Protein AF-A0A6I2STF7-F1 (afdb_monomer_lite)

Structure (mmCIF, N/CA/C/O backbone):
data_AF-A0A6I2STF7-F1
#
_entry.id   AF-A0A6I2STF7-F1
#
loop_
_atom_site.group_PDB
_atom_site.id
_atom_site.type_symbol
_atom_site.label_atom_id
_atom_site.label_alt_id
_atom_site.label_comp_id
_atom_site.label_asym_id
_atom_site.label_entity_id
_atom_site.label_seq_id
_atom_site.pdbx_PDB_ins_code
_atom_site.Cartn_x
_atom_site.Cartn_y
_atom_site.Cartn_z
_atom_site.occupancy
_atom_site.B_iso_or_equiv
_atom_site.auth_seq_id
_atom_site.auth_comp_id
_atom_site.auth_asym_id
_atom_site.auth_atom_id
_atom_site.pdbx_PDB_model_num
ATOM 1 N N . MET A 1 1 ? -4.608 5.302 27.541 1.00 76.88 1 MET A N 1
ATOM 2 C CA . MET A 1 1 ? -6.060 5.138 27.748 1.00 76.88 1 MET A CA 1
ATOM 3 C C . MET A 1 1 ? -6.501 4.041 26.811 1.00 76.88 1 MET A C 1
ATOM 5 O O . MET A 1 1 ? -5.884 3.901 25.763 1.00 76.88 1 MET A O 1
ATOM 9 N N . ASN A 1 2 ? -7.550 3.301 27.155 1.00 92.38 2 ASN A N 1
ATOM 10 C CA . ASN A 1 2 ? -8.102 2.307 26.244 1.00 92.38 2 ASN A CA 1
ATOM 11 C C . ASN A 1 2 ? -9.260 2.959 25.484 1.00 92.38 2 ASN A C 1
ATOM 13 O O . ASN A 1 2 ? -10.174 3.520 26.101 1.00 92.38 2 ASN A O 1
ATOM 17 N N . PHE A 1 3 ? -9.193 2.890 24.161 1.00 97.38 3 PHE A N 1
ATOM 18 C CA . PHE A 1 3 ? -10.337 3.126 23.294 1.00 97.38 3 PHE A CA 1
ATOM 19 C C . PHE A 1 3 ? -11.199 1.863 23.297 1.00 97.38 3 PHE A C 1
ATOM 21 O O . PHE A 1 3 ? -10.680 0.760 23.462 1.00 97.38 3 PHE A O 1
ATOM 28 N N . ARG A 1 4 ? -12.515 2.027 23.197 1.00 97.12 4 ARG A N 1
ATOM 29 C CA . ARG A 1 4 ? -13.478 0.922 23.136 1.00 97.12 4 ARG A CA 1
ATOM 30 C C . ARG A 1 4 ? -14.395 1.143 21.949 1.00 97.12 4 ARG A C 1
ATOM 32 O O . ARG A 1 4 ? -14.830 2.279 21.748 1.00 97.12 4 ARG A O 1
ATOM 39 N N . LEU A 1 5 ? -14.688 0.083 21.204 1.00 97.44 5 LEU A N 1
ATOM 40 C CA . LEU A 1 5 ? -15.712 0.102 20.170 1.00 97.44 5 LEU A CA 1
ATOM 41 C C . LEU A 1 5 ? -17.068 0.431 20.809 1.00 97.44 5 LEU A C 1
ATOM 43 O O . LEU A 1 5 ? -17.465 -0.189 21.797 1.00 97.44 5 LEU A O 1
ATOM 47 N N . ASP A 1 6 ? -17.775 1.408 20.248 1.00 97.31 6 ASP A N 1
ATOM 48 C CA . ASP A 1 6 ? -19.166 1.693 20.584 1.00 97.31 6 ASP A CA 1
ATOM 49 C C . ASP A 1 6 ? -20.070 1.149 19.463 1.00 97.31 6 ASP A C 1
ATOM 51 O O . ASP A 1 6 ? -20.279 1.824 18.450 1.00 97.31 6 ASP A O 1
ATOM 55 N N . PRO A 1 7 ? -20.630 -0.068 19.610 1.00 95.69 7 PRO A N 1
ATOM 56 C CA . PRO A 1 7 ? -21.470 -0.675 18.580 1.00 95.69 7 PRO A CA 1
ATOM 57 C C . PRO A 1 7 ? -22.812 0.051 18.383 1.00 95.69 7 PRO A C 1
ATOM 59 O O . PRO A 1 7 ? -23.543 -0.279 17.449 1.00 95.69 7 PRO A O 1
ATOM 62 N N . SER A 1 8 ? -23.161 1.033 19.226 1.00 95.50 8 SER A N 1
ATOM 63 C CA . SER A 1 8 ? -24.347 1.872 19.012 1.00 95.50 8 SER A CA 1
ATOM 64 C C . SER A 1 8 ? -24.123 2.966 17.956 1.00 95.50 8 SER A C 1
ATOM 66 O O . SER A 1 8 ? -25.090 3.477 17.381 1.00 95.50 8 SER A O 1
ATOM 68 N N . LEU A 1 9 ? -22.863 3.295 17.643 1.00 95.81 9 LEU A N 1
ATOM 69 C CA . LEU A 1 9 ? -22.488 4.371 16.728 1.00 95.81 9 LEU A CA 1
ATOM 70 C C . LEU A 1 9 ? -22.053 3.838 15.356 1.00 95.81 9 LEU A C 1
ATOM 72 O O . LEU A 1 9 ? -20.915 3.441 15.129 1.00 95.81 9 LEU A O 1
ATOM 76 N N . SER A 1 10 ? -22.972 3.923 14.393 1.00 94.81 10 SER A N 1
ATOM 77 C CA . SER A 1 10 ? -22.745 3.600 12.969 1.00 94.81 10 SER A CA 1
ATOM 78 C C . SER A 1 10 ? -22.200 4.770 12.131 1.00 94.81 10 SER A C 1
ATOM 80 O O . SER A 1 10 ? -22.229 4.720 10.900 1.00 94.81 10 SER A O 1
ATOM 82 N N . HIS A 1 11 ? -21.857 5.876 12.791 1.00 96.50 11 HIS A N 1
ATOM 83 C CA . HIS A 1 11 ? -21.267 7.103 12.255 1.00 96.50 11 HIS A CA 1
ATOM 84 C C . HIS A 1 11 ? -21.004 8.062 13.423 1.00 96.50 11 HIS A C 1
ATOM 86 O O . HIS A 1 11 ? -21.611 7.937 14.488 1.00 96.50 11 HIS A O 1
ATOM 92 N N . VAL A 1 12 ? -20.142 9.049 13.206 1.00 96.50 12 VAL A N 1
ATOM 93 C CA . VAL A 1 12 ? -19.895 10.136 14.154 1.00 96.50 12 VAL A CA 1
ATOM 94 C C . VAL A 1 12 ? -20.803 11.319 13.787 1.00 96.50 12 VAL A C 1
ATOM 96 O O . VAL A 1 12 ? -20.751 11.838 12.671 1.00 96.50 12 VAL A O 1
ATOM 99 N N . ALA A 1 13 ? -21.671 11.730 14.714 1.00 94.81 13 ALA A N 1
ATOM 100 C CA . ALA A 1 13 ? -22.576 12.866 14.542 1.00 94.81 13 ALA A CA 1
ATOM 101 C C . ALA A 1 13 ? -21.987 14.109 15.230 1.00 94.81 13 ALA A C 1
ATOM 103 O O . ALA A 1 13 ? -22.027 14.231 16.452 1.00 94.81 13 ALA A O 1
ATOM 104 N N . ILE A 1 14 ? -21.414 15.013 14.436 1.00 94.81 14 ILE A N 1
ATOM 105 C CA . ILE A 1 14 ? -20.837 16.298 14.862 1.00 94.81 14 ILE A CA 1
ATOM 106 C C . ILE A 1 14 ? -21.376 17.353 13.897 1.00 94.81 14 ILE A C 1
ATOM 108 O O . ILE A 1 14 ? -21.270 17.146 12.695 1.00 94.81 14 ILE A O 1
ATOM 112 N N . GLU A 1 15 ? -21.934 18.463 14.379 1.00 92.31 15 GLU A N 1
ATOM 113 C CA . GLU A 1 15 ? -22.321 19.585 13.506 1.00 92.31 15 GLU A CA 1
ATOM 114 C C . GLU A 1 15 ? -21.083 20.358 13.022 1.00 92.31 15 GLU A C 1
ATOM 116 O O . GLU A 1 15 ? -20.122 20.521 13.774 1.00 92.31 15 GLU A O 1
ATOM 121 N N . GLU A 1 16 ? -21.121 20.886 11.792 1.00 86.25 16 GLU A N 1
ATOM 122 C CA . GLU A 1 16 ? -20.025 21.653 11.169 1.00 86.25 16 GLU A CA 1
ATOM 123 C C . GLU A 1 16 ? -19.323 22.679 12.081 1.00 86.25 16 GLU A C 1
ATOM 125 O O . GLU A 1 16 ? -18.097 22.602 12.177 1.00 86.25 16 GLU A O 1
ATOM 130 N N . PRO A 1 17 ? -20.020 23.586 12.803 1.00 90.19 17 PRO A N 1
ATOM 131 C CA . PRO A 1 17 ? -19.354 24.585 13.644 1.00 90.19 17 PRO A CA 1
ATOM 132 C C . PRO A 1 17 ? -18.654 23.993 14.877 1.00 90.19 17 PRO A C 1
ATOM 134 O O . PRO A 1 17 ? -17.929 24.712 15.567 1.00 90.19 17 PRO A O 1
ATOM 137 N N . PHE A 1 18 ? -18.875 22.710 15.183 1.00 94.94 18 PHE A N 1
ATOM 138 C CA . PHE A 1 18 ? -18.266 22.018 16.315 1.00 94.94 18 PHE A CA 1
ATOM 139 C C . PHE A 1 18 ? -17.148 21.055 15.916 1.00 94.94 18 PHE A C 1
ATOM 141 O O . PHE A 1 18 ? -16.465 20.585 16.824 1.00 94.94 18 PHE A O 1
ATOM 148 N N . LEU A 1 19 ? -16.920 20.765 14.628 1.00 95.81 19 LEU A N 1
ATOM 149 C CA . LEU A 1 19 ? -15.764 19.974 14.189 1.00 95.81 19 LEU A CA 1
ATOM 150 C C . LEU A 1 19 ? -14.486 20.805 14.381 1.00 95.81 19 LEU A C 1
ATOM 152 O O . LEU A 1 19 ? -14.315 21.842 13.747 1.00 95.81 19 LEU A O 1
ATOM 156 N N . TYR A 1 20 ? -13.611 20.369 15.289 1.00 94.75 20 TYR A N 1
ATOM 157 C CA . TYR A 1 20 ? -12.433 21.137 15.698 1.00 94.75 20 TYR A CA 1
ATOM 158 C C . TYR A 1 20 ? -11.193 20.737 14.892 1.00 94.75 20 TYR A C 1
ATOM 160 O O . TYR A 1 20 ? -10.597 21.576 14.224 1.00 94.75 20 TYR A O 1
ATOM 168 N N . GLU A 1 21 ? -10.838 19.452 14.905 1.00 96.94 21 GLU A N 1
ATOM 169 C CA . GLU A 1 21 ? -9.734 18.888 14.123 1.00 96.94 21 GLU A CA 1
ATOM 170 C C . GLU A 1 21 ? -10.163 17.544 13.517 1.00 96.94 21 GLU A C 1
ATOM 172 O O . GLU A 1 21 ? -10.933 16.785 14.117 1.00 96.94 21 GLU A O 1
ATOM 177 N N . ALA A 1 22 ? -9.646 17.225 12.329 1.00 97.69 22 ALA A N 1
ATOM 178 C CA . ALA A 1 22 ? -9.871 15.943 11.675 1.00 97.69 22 ALA A CA 1
ATOM 179 C C . ALA A 1 22 ? -8.585 15.420 11.021 1.00 97.69 22 ALA A C 1
ATOM 181 O O . ALA A 1 22 ? -7.814 16.179 10.438 1.00 97.69 22 ALA A O 1
ATOM 182 N N . TYR A 1 23 ? -8.371 14.111 11.106 1.00 98.50 23 TYR A N 1
ATOM 183 C CA . TYR A 1 23 ? -7.252 13.389 10.504 1.00 98.50 23 TYR A CA 1
ATOM 184 C C . TYR A 1 23 ? -7.794 12.181 9.737 1.00 98.50 23 TYR A C 1
ATOM 186 O O . TYR A 1 23 ? -8.777 11.575 10.170 1.00 98.50 23 TYR A O 1
ATOM 194 N N . ARG A 1 24 ? -7.153 11.824 8.622 1.00 98.19 24 ARG A N 1
ATOM 195 C CA . ARG A 1 24 ? -7.498 10.676 7.762 1.00 98.19 24 ARG A CA 1
ATOM 196 C C . ARG A 1 24 ? -6.256 9.834 7.497 1.00 98.19 24 ARG A C 1
ATOM 198 O O . ARG A 1 24 ? -5.157 10.377 7.425 1.00 98.19 24 ARG A O 1
ATOM 205 N N . SER A 1 25 ? -6.412 8.529 7.305 1.00 98.38 25 SER A N 1
ATOM 206 C CA . SER A 1 25 ? -5.323 7.687 6.824 1.00 98.38 25 SER A CA 1
ATOM 207 C C . SER A 1 25 ? -4.904 8.049 5.393 1.00 98.38 25 SER A C 1
ATOM 209 O O . SER A 1 25 ? -5.727 8.387 4.541 1.00 98.38 25 SER A O 1
ATOM 211 N N . VAL A 1 26 ? -3.600 7.973 5.125 1.00 97.75 26 VAL A N 1
ATOM 212 C CA . VAL A 1 26 ? -3.016 8.215 3.791 1.00 97.75 26 VAL A CA 1
ATOM 213 C C . VAL A 1 26 ? -3.312 7.053 2.836 1.00 97.75 26 VAL A C 1
ATOM 215 O O . VAL A 1 26 ? -3.420 7.245 1.628 1.00 97.75 26 VAL A O 1
ATOM 218 N N . LYS A 1 27 ? -3.451 5.838 3.378 1.00 96.81 27 LYS A N 1
ATOM 219 C CA . LYS A 1 27 ? -3.784 4.608 2.650 1.00 96.81 27 LYS A CA 1
ATOM 220 C C . LYS A 1 27 ? -4.864 3.829 3.396 1.00 96.81 27 LYS A C 1
ATOM 222 O O . LYS A 1 27 ? -5.022 4.001 4.610 1.00 96.81 27 LYS A O 1
ATOM 227 N N . SER A 1 28 ? -5.568 2.968 2.671 1.00 97.12 28 SER A N 1
ATOM 228 C CA . SER A 1 28 ? -6.422 1.942 3.264 1.00 97.12 28 SER A CA 1
ATOM 229 C C . SER A 1 28 ? -5.562 0.782 3.766 1.00 97.12 28 SER A C 1
ATOM 231 O O . SER A 1 28 ? -4.586 0.415 3.112 1.00 97.12 28 SER A O 1
ATOM 233 N N . VAL A 1 29 ? -5.892 0.233 4.934 1.00 97.31 29 VAL A N 1
ATOM 234 C CA . VAL A 1 29 ? -5.164 -0.878 5.576 1.00 97.31 29 VAL A CA 1
ATOM 235 C C . VAL A 1 29 ? -6.183 -1.782 6.273 1.00 97.31 29 VAL A C 1
ATOM 237 O O . VAL A 1 29 ? -7.209 -1.298 6.753 1.00 97.31 29 VAL A O 1
ATOM 240 N N . ALA A 1 30 ? -5.936 -3.091 6.315 1.00 96.81 30 ALA A N 1
ATOM 241 C CA . ALA A 1 30 ? -6.708 -4.003 7.157 1.00 96.81 30 ALA A CA 1
ATOM 242 C C . ALA A 1 30 ? -6.237 -3.853 8.622 1.00 96.81 30 ALA A C 1
ATOM 244 O O . ALA A 1 30 ? -5.054 -4.084 8.886 1.00 96.81 30 ALA A O 1
ATOM 245 N N . PRO A 1 31 ? -7.100 -3.437 9.567 1.00 95.88 31 PRO A N 1
ATOM 246 C CA . PRO A 1 31 ? -6.707 -3.275 10.965 1.00 95.88 31 PRO A CA 1
ATOM 247 C C . PRO A 1 31 ? -6.349 -4.623 11.611 1.00 95.88 31 PRO A C 1
ATOM 249 O O . PRO A 1 31 ? -6.900 -5.663 11.258 1.00 95.88 31 PRO A O 1
ATOM 252 N N . LEU A 1 32 ? -5.451 -4.585 12.597 1.00 93.75 32 LEU A N 1
ATOM 253 C CA . LEU A 1 32 ? -5.033 -5.741 13.405 1.00 93.75 32 LEU A CA 1
ATOM 254 C C . LEU A 1 32 ? -6.039 -6.081 14.524 1.00 93.75 32 LEU A C 1
ATOM 256 O O . LEU A 1 32 ? -5.955 -7.146 15.136 1.00 93.75 32 LEU A O 1
ATOM 260 N N . ASP A 1 33 ? -6.971 -5.171 14.821 1.00 92.06 33 ASP A N 1
ATOM 261 C CA . ASP A 1 33 ? -7.998 -5.343 15.847 1.00 92.06 33 ASP A CA 1
ATOM 262 C C . ASP A 1 33 ? -9.031 -6.412 15.457 1.00 92.06 33 ASP A C 1
ATOM 264 O O . ASP A 1 33 ? -9.731 -6.284 14.452 1.00 92.06 33 ASP A O 1
ATOM 268 N N . LYS A 1 34 ? -9.170 -7.442 16.300 1.00 92.69 34 LYS A N 1
ATOM 269 C CA . LYS A 1 34 ? -10.101 -8.564 16.101 1.00 92.69 34 LYS A CA 1
ATOM 270 C C . LYS A 1 34 ? -11.578 -8.151 16.195 1.00 92.69 34 LYS A C 1
ATOM 272 O O . LYS A 1 34 ? -12.436 -8.919 15.767 1.00 92.69 34 LYS A O 1
ATOM 277 N N . GLU A 1 35 ? -11.892 -6.975 16.751 1.00 91.69 35 GLU A N 1
ATOM 278 C CA . GLU A 1 35 ? -13.262 -6.433 16.784 1.00 91.69 35 GLU A CA 1
ATOM 279 C C . GLU A 1 35 ? -13.713 -5.848 15.430 1.00 91.69 35 GLU A C 1
ATOM 281 O O . GLU A 1 35 ? -14.911 -5.641 15.208 1.00 91.69 35 GLU A O 1
ATOM 286 N N . ILE A 1 36 ? -12.777 -5.594 14.509 1.00 92.00 36 ILE A N 1
ATOM 287 C CA . ILE A 1 36 ? -13.044 -5.093 13.157 1.00 92.00 36 ILE A CA 1
ATOM 288 C C . ILE A 1 36 ? -12.818 -6.242 12.166 1.00 92.00 36 ILE A C 1
ATOM 290 O O . ILE A 1 36 ? -11.928 -7.070 12.337 1.00 92.00 36 ILE A O 1
ATOM 294 N N . SER A 1 37 ? -13.626 -6.335 11.106 1.00 88.94 37 SER A N 1
ATOM 295 C CA . SER A 1 37 ? -13.368 -7.344 10.069 1.00 88.94 37 SER A CA 1
ATOM 296 C C . SER A 1 37 ? -12.061 -7.049 9.316 1.00 88.94 37 SER A C 1
ATOM 298 O O . SER A 1 37 ? -11.790 -5.872 9.076 1.00 88.94 37 SER A O 1
ATOM 300 N N . PRO A 1 38 ? -11.319 -8.073 8.841 1.00 92.88 38 PRO A N 1
ATOM 301 C CA . PRO A 1 38 ? -9.985 -7.944 8.226 1.00 92.88 38 PRO A CA 1
ATOM 302 C C . PRO A 1 38 ? -9.993 -7.338 6.806 1.00 92.88 38 PRO A C 1
ATOM 304 O O . PRO A 1 38 ? -9.144 -7.643 5.974 1.00 92.88 38 PRO A O 1
ATOM 307 N N . ASN A 1 39 ? -10.982 -6.502 6.503 1.00 95.69 39 ASN A N 1
ATOM 308 C CA . ASN A 1 39 ? -11.132 -5.817 5.231 1.00 95.69 39 ASN A CA 1
ATOM 309 C C . ASN A 1 39 ? -10.420 -4.461 5.270 1.00 95.69 39 ASN A C 1
ATOM 311 O O . ASN A 1 39 ? -10.279 -3.846 6.328 1.00 95.69 39 ASN A O 1
ATOM 315 N N . GLU A 1 40 ? -10.023 -3.965 4.099 1.00 97.00 40 GLU A N 1
ATOM 316 C CA . GLU A 1 40 ? -9.415 -2.643 3.969 1.00 97.00 40 GLU A CA 1
ATOM 317 C C . GLU A 1 40 ? -10.325 -1.546 4.536 1.00 97.00 40 GLU A C 1
ATOM 319 O O . GLU A 1 40 ? -11.455 -1.325 4.082 1.00 97.00 40 GLU A O 1
ATOM 324 N N . CYS A 1 41 ? -9.805 -0.847 5.540 1.00 97.81 41 CYS A N 1
ATOM 325 C CA . CYS A 1 41 ? -10.453 0.285 6.174 1.00 97.81 41 CYS A CA 1
ATOM 326 C C . CYS A 1 41 ? -9.705 1.584 5.858 1.00 97.81 41 CYS A C 1
ATOM 328 O O . CYS A 1 41 ? -8.506 1.571 5.605 1.00 97.81 41 CYS A O 1
ATOM 330 N N . GLU A 1 42 ? -10.396 2.716 5.933 1.00 98.19 42 GLU A N 1
ATOM 331 C CA . GLU A 1 42 ? -9.800 4.048 6.065 1.00 98.19 42 GLU A CA 1
ATOM 332 C C . GLU A 1 42 ? -9.953 4.492 7.524 1.00 98.19 42 GLU A C 1
ATOM 334 O O . GLU A 1 42 ? -11.053 4.431 8.076 1.00 98.19 42 GLU A O 1
ATOM 339 N N . ALA A 1 43 ? -8.871 4.925 8.170 1.00 98.31 43 ALA A N 1
ATOM 340 C CA . ALA A 1 43 ? -8.917 5.372 9.561 1.00 98.31 43 ALA A CA 1
ATOM 341 C C . ALA A 1 43 ? -9.120 6.888 9.644 1.00 98.31 43 ALA A C 1
ATOM 343 O O . ALA A 1 43 ? -8.507 7.655 8.902 1.00 98.31 43 ALA A O 1
ATOM 344 N N . TYR A 1 44 ? -9.943 7.323 10.591 1.00 98.44 44 TYR A N 1
ATOM 345 C CA . TYR A 1 44 ? -10.221 8.725 10.869 1.00 98.44 44 TYR A CA 1
ATOM 346 C C . TYR A 1 44 ? -10.085 9.009 12.365 1.00 98.44 44 TYR A C 1
ATOM 348 O O . TYR A 1 44 ? -10.522 8.213 13.196 1.00 98.44 44 TYR A O 1
ATOM 356 N N . ILE A 1 45 ? -9.537 10.174 12.711 1.00 98.31 45 ILE A N 1
ATOM 357 C CA . ILE A 1 45 ? -9.644 10.749 14.058 1.00 98.31 45 ILE A CA 1
ATOM 358 C C . ILE A 1 45 ? -10.371 12.081 13.919 1.00 98.31 45 ILE A C 1
ATOM 360 O O . ILE A 1 45 ? -9.930 12.945 13.164 1.00 98.31 45 ILE A O 1
ATOM 364 N N . CYS A 1 46 ? -11.475 12.254 14.639 1.00 97.88 46 CYS A N 1
ATOM 365 C CA . CYS A 1 46 ? -12.267 13.481 14.634 1.00 97.88 46 CYS A CA 1
ATOM 366 C C . CYS A 1 46 ? -12.425 13.991 16.064 1.00 97.88 46 CYS A C 1
ATOM 368 O O . CYS A 1 46 ? -12.815 13.233 16.957 1.00 97.88 46 CYS A O 1
ATOM 370 N N . SER A 1 47 ? -12.175 15.279 16.281 1.00 97.50 47 SER A N 1
ATOM 371 C CA . SER A 1 47 ? -12.504 15.947 17.536 1.00 97.50 47 SER A CA 1
ATOM 372 C C . SER A 1 47 ? -13.628 16.956 17.347 1.00 97.50 47 SER A C 1
ATOM 374 O O . SER A 1 47 ? -13.693 17.663 16.339 1.00 97.50 47 SER A O 1
ATOM 376 N N . SER A 1 48 ? -14.521 17.038 18.332 1.00 96.38 48 SER A N 1
ATOM 377 C CA . SER A 1 48 ? -15.539 18.084 18.387 1.00 96.38 48 SER A CA 1
ATOM 378 C C . SER A 1 48 ? -15.473 18.899 19.665 1.00 96.38 48 SER A C 1
ATOM 380 O O . SER A 1 48 ? -14.980 18.439 20.696 1.00 96.38 48 SER A O 1
ATOM 382 N N . LYS A 1 49 ? -15.976 20.132 19.596 1.00 95.88 49 LYS A N 1
ATOM 383 C CA . LYS A 1 49 ? -16.045 21.063 20.722 1.00 95.88 49 LYS A CA 1
ATOM 384 C C . LYS A 1 49 ? -17.485 21.491 20.990 1.00 95.88 49 LYS A C 1
ATOM 386 O O . LYS A 1 49 ? -17.884 22.618 20.707 1.00 95.88 49 LYS A O 1
ATOM 391 N N . GLU A 1 50 ? -18.262 20.581 21.557 1.00 93.00 50 GLU A N 1
ATOM 392 C CA . GLU A 1 50 ? -19.673 20.797 21.868 1.00 93.00 50 GLU A CA 1
ATOM 393 C C . GLU A 1 50 ? -19.848 21.252 23.327 1.00 93.00 50 GLU A C 1
ATOM 395 O O . GLU A 1 50 ? -19.240 20.699 24.246 1.00 93.00 50 GLU A O 1
ATOM 400 N N . ASN A 1 51 ? -20.671 22.278 23.571 1.00 91.62 51 ASN A N 1
ATOM 401 C CA . ASN A 1 51 ? -20.959 22.790 24.923 1.00 91.62 51 ASN A CA 1
ATOM 402 C C . ASN A 1 51 ? -19.698 23.116 25.766 1.00 91.62 51 ASN A C 1
ATOM 404 O O . ASN A 1 51 ? -19.689 22.987 26.991 1.00 91.62 51 ASN A O 1
ATOM 408 N N . GLY A 1 52 ? -18.606 23.516 25.101 1.00 90.50 52 GLY A N 1
ATOM 409 C CA . GLY A 1 52 ? -17.311 23.816 25.722 1.00 90.50 52 GLY A CA 1
ATOM 410 C C . GLY A 1 52 ? -16.477 22.594 26.133 1.00 90.50 52 GLY A C 1
ATOM 411 O O . GLY A 1 52 ? -15.347 22.775 26.585 1.00 90.50 52 GLY A O 1
ATOM 412 N N . LYS A 1 53 ? -16.984 21.369 25.954 1.00 93.62 53 LYS A N 1
ATOM 413 C CA . LYS A 1 53 ? -16.243 20.119 26.169 1.00 93.62 53 LYS A CA 1
ATOM 414 C C . LYS A 1 53 ? -15.600 19.671 24.862 1.00 93.62 53 LYS A C 1
ATOM 416 O O . LYS A 1 53 ? -16.199 19.819 23.802 1.00 93.62 53 LYS A O 1
ATOM 421 N N . GLN A 1 54 ? -14.393 19.119 24.940 1.00 96.06 54 GLN A N 1
ATOM 422 C CA . GLN A 1 54 ? -13.754 18.475 23.795 1.00 96.06 54 GLN A CA 1
ATOM 423 C C . GLN A 1 54 ? -14.097 16.984 23.823 1.00 96.06 54 GLN A C 1
ATOM 425 O O . GLN A 1 54 ? -13.899 16.321 24.836 1.00 96.06 54 GLN A O 1
ATOM 430 N N . MET A 1 55 ? -14.626 16.472 22.720 1.00 97.06 55 MET A N 1
ATOM 431 C CA . MET A 1 55 ? -14.920 15.057 22.516 1.00 97.06 55 MET A CA 1
ATOM 432 C C . MET A 1 55 ? -13.976 14.532 21.440 1.00 97.06 55 MET A C 1
ATOM 434 O O . MET A 1 55 ? -13.699 15.235 20.468 1.00 97.06 55 MET A O 1
ATOM 438 N N . LEU A 1 56 ? -13.481 13.310 21.607 1.00 97.81 56 LEU A N 1
ATOM 439 C CA . LEU A 1 56 ? -12.615 12.644 20.641 1.00 97.81 56 LEU A CA 1
ATOM 440 C C . LEU A 1 56 ? -13.261 11.336 20.180 1.00 97.81 56 LEU A C 1
ATOM 442 O O . LEU A 1 56 ? -13.770 10.566 20.999 1.00 97.81 56 LEU A O 1
ATOM 446 N N . TYR A 1 57 ? -13.207 11.096 18.874 1.00 98.25 57 TYR A N 1
ATOM 447 C CA . TYR A 1 57 ? -13.702 9.895 18.214 1.00 98.25 57 TYR A CA 1
ATOM 448 C C . TYR A 1 57 ? -12.624 9.358 17.277 1.00 98.25 57 TYR A C 1
ATOM 450 O O . TYR A 1 57 ? -11.982 10.120 16.552 1.00 98.25 57 TYR A O 1
ATOM 458 N N . ILE A 1 58 ? -12.454 8.041 17.269 1.00 98.31 58 ILE A N 1
ATOM 459 C CA . ILE A 1 58 ? -11.692 7.321 16.248 1.00 98.31 58 ILE A CA 1
ATOM 460 C C . ILE A 1 58 ? -12.712 6.520 15.444 1.00 98.31 58 ILE A C 1
ATOM 462 O O . ILE A 1 58 ? -13.629 5.951 16.030 1.00 98.31 58 ILE A O 1
ATOM 466 N N . ALA A 1 59 ? -12.600 6.475 14.123 1.00 98.19 59 ALA A N 1
ATOM 467 C CA . ALA A 1 59 ? -13.516 5.699 13.298 1.00 98.19 59 ALA A CA 1
ATOM 468 C C . ALA A 1 59 ? -12.778 4.999 12.157 1.00 98.19 59 ALA A C 1
ATOM 470 O O . ALA A 1 59 ? -12.014 5.631 11.431 1.00 98.19 59 ALA A O 1
ATOM 471 N N . PHE A 1 60 ? -13.045 3.709 11.976 1.00 98.19 60 PHE A N 1
ATOM 472 C CA . PHE A 1 60 ? -12.559 2.935 10.837 1.00 98.19 60 PHE A CA 1
ATOM 473 C C . PHE A 1 60 ? -13.704 2.750 9.846 1.00 98.19 60 PHE A C 1
ATOM 475 O O . PHE A 1 60 ? -14.725 2.149 10.183 1.00 98.19 60 PHE A O 1
ATOM 482 N N . TRP A 1 61 ? -13.557 3.307 8.647 1.00 98.06 61 TRP A N 1
ATOM 483 C CA . TRP A 1 61 ? -14.493 3.156 7.539 1.00 98.06 61 TRP A CA 1
ATOM 484 C C . TRP A 1 61 ? -14.108 1.949 6.695 1.00 98.06 61 TRP A C 1
ATOM 486 O O . TRP A 1 61 ? -13.114 1.982 5.977 1.00 98.06 61 TRP A O 1
ATOM 496 N N . GLU A 1 62 ? -14.911 0.898 6.743 1.00 97.69 62 GLU A N 1
ATOM 497 C CA . GLU A 1 62 ? -14.716 -0.301 5.947 1.00 97.69 62 GLU A CA 1
ATOM 498 C C . GLU A 1 62 ? -15.111 -0.040 4.484 1.00 97.69 62 GLU A C 1
ATOM 500 O O . GLU A 1 62 ? -16.295 0.095 4.151 1.00 97.69 62 GLU A O 1
ATOM 505 N N . VAL A 1 63 ? -14.116 0.019 3.594 1.00 95.88 63 VAL A N 1
ATOM 506 C CA . VAL A 1 63 ? -14.292 0.409 2.187 1.00 95.88 63 VAL A CA 1
ATOM 507 C C . VAL A 1 63 ? -15.297 -0.483 1.434 1.00 95.88 63 VAL A C 1
ATOM 509 O O . VAL A 1 63 ? -16.226 0.083 0.847 1.00 95.88 63 VAL A O 1
ATOM 512 N N . PRO A 1 64 ? -15.203 -1.834 1.456 1.00 95.25 64 PRO A N 1
ATOM 513 C CA . PRO A 1 64 ? -16.112 -2.684 0.681 1.00 95.25 64 PRO A CA 1
ATOM 514 C C . PRO A 1 64 ? -17.556 -2.691 1.202 1.00 95.25 64 PRO A C 1
ATOM 516 O O . PRO A 1 64 ? -18.490 -2.701 0.400 1.00 95.25 64 PRO A O 1
ATOM 519 N N . LYS A 1 65 ? -17.769 -2.667 2.526 1.00 95.12 65 LYS A N 1
ATOM 520 C CA . LYS A 1 65 ? -19.119 -2.721 3.124 1.00 95.12 65 LYS A CA 1
ATOM 521 C C . LYS A 1 65 ? -19.785 -1.353 3.298 1.00 95.12 65 LYS A C 1
ATOM 523 O O . LYS A 1 65 ? -20.998 -1.301 3.492 1.00 95.12 65 LYS A O 1
ATOM 528 N N . LYS A 1 66 ? -19.025 -0.254 3.216 1.00 96.44 66 LYS A N 1
ATOM 529 C CA . LYS A 1 66 ? -19.491 1.120 3.485 1.00 96.44 66 LYS A CA 1
ATOM 530 C C . LYS A 1 66 ? -20.083 1.284 4.897 1.00 96.44 66 LYS A C 1
ATOM 532 O O . LYS A 1 66 ? -21.087 1.971 5.102 1.00 96.44 66 LYS A O 1
ATOM 537 N N . THR A 1 67 ? -19.451 0.626 5.865 1.00 96.62 67 THR A N 1
ATOM 538 C CA . THR A 1 67 ? -19.785 0.623 7.297 1.00 96.62 67 THR A CA 1
ATOM 539 C C . THR A 1 67 ? -18.670 1.288 8.098 1.00 96.62 67 THR A C 1
ATOM 541 O O . THR A 1 67 ? -17.514 1.235 7.696 1.00 96.62 67 THR A O 1
ATOM 544 N N . SER A 1 68 ? -18.987 1.915 9.236 1.00 97.38 68 SER A N 1
ATOM 545 C CA . SER A 1 68 ? -17.967 2.486 10.128 1.00 97.38 68 SER A CA 1
ATOM 546 C C . SER A 1 68 ? -18.011 1.882 11.523 1.00 97.38 68 SER A C 1
ATOM 548 O O . SER A 1 68 ? -19.087 1.807 12.118 1.00 97.38 68 SER A O 1
ATOM 550 N N . HIS A 1 69 ? -16.840 1.565 12.064 1.00 97.69 69 HIS A N 1
ATOM 551 C CA . HIS A 1 69 ? -16.634 1.139 13.446 1.00 97.69 69 HIS A CA 1
ATOM 552 C C . HIS A 1 69 ? -16.099 2.326 14.252 1.00 97.69 69 HIS A C 1
ATOM 554 O O . HIS A 1 69 ? -14.995 2.798 13.978 1.00 97.69 69 HIS A O 1
ATOM 560 N N . VAL A 1 70 ? -16.886 2.843 15.201 1.00 98.06 70 VAL A N 1
ATOM 561 C CA . VAL A 1 70 ? -16.543 4.043 15.984 1.00 98.06 70 VAL A CA 1
ATOM 562 C C . VAL A 1 70 ? -16.023 3.647 17.363 1.00 98.06 70 VAL A C 1
ATOM 564 O O . VAL A 1 70 ? -16.704 2.972 18.127 1.00 98.06 70 VAL A O 1
ATOM 567 N N . PHE A 1 71 ? -14.825 4.111 17.696 1.00 98.12 71 PHE A N 1
ATOM 568 C CA . PHE A 1 71 ? -14.162 3.905 18.974 1.00 98.12 71 PHE A CA 1
ATOM 569 C C . PHE A 1 71 ? -14.137 5.205 19.785 1.00 98.12 71 PHE A C 1
ATOM 571 O O . PHE A 1 71 ? -13.813 6.283 19.277 1.00 98.12 71 PHE A O 1
ATOM 578 N N . ILE A 1 72 ? -14.439 5.087 21.076 1.00 97.88 72 ILE A N 1
ATOM 579 C CA . ILE A 1 72 ? -14.508 6.196 22.032 1.00 97.88 72 ILE A CA 1
ATOM 580 C C . ILE A 1 72 ? -13.499 5.958 23.169 1.00 97.88 72 ILE A C 1
ATOM 582 O O . ILE A 1 72 ? -13.357 4.822 23.636 1.00 97.88 72 ILE A O 1
ATOM 586 N N . PRO A 1 73 ? -12.775 6.990 23.650 1.00 97.62 73 PRO A N 1
ATOM 587 C CA . PRO A 1 73 ? -11.948 6.861 24.845 1.00 97.62 73 PRO A CA 1
ATOM 588 C C . PRO A 1 73 ? -12.828 6.572 26.066 1.00 97.62 73 PRO A C 1
ATOM 590 O O . PRO A 1 73 ? -13.814 7.269 26.303 1.00 97.62 73 PRO A O 1
ATOM 593 N N . GLY A 1 74 ? -12.441 5.600 26.901 1.00 96.31 74 GLY A N 1
ATOM 594 C CA . GLY A 1 74 ? -13.228 5.196 28.082 1.00 96.31 74 GLY A CA 1
ATOM 595 C C . GLY A 1 74 ? -13.553 6.319 29.088 1.00 96.31 74 GLY A C 1
ATOM 596 O O . GLY A 1 74 ? -14.437 6.156 29.926 1.00 96.31 74 GLY A O 1
ATOM 597 N N . LYS A 1 75 ? -12.868 7.466 28.993 1.00 96.31 75 LYS A N 1
ATOM 598 C CA . LYS A 1 75 ? -13.264 8.751 29.578 1.00 96.31 75 LYS A CA 1
ATOM 599 C C . LYS A 1 75 ? -12.958 9.852 28.554 1.00 96.31 75 LYS A C 1
ATOM 601 O O . LYS A 1 75 ? -11.796 10.038 28.204 1.00 96.31 75 LYS A O 1
ATOM 606 N N . GLN A 1 76 ? -13.975 10.591 28.111 1.00 96.12 76 GLN A N 1
ATOM 607 C CA . GLN A 1 76 ? -13.790 11.774 27.258 1.00 96.12 76 GLN A CA 1
ATOM 608 C C . GLN A 1 76 ? -13.003 12.876 28.008 1.00 96.12 76 GLN A C 1
ATOM 610 O O . GLN A 1 76 ? -13.166 13.008 29.2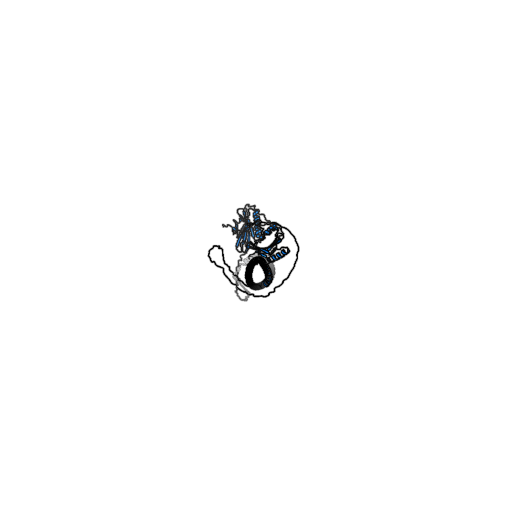28 1.00 96.12 76 GLN A O 1
ATOM 615 N N . PRO A 1 77 ? -12.138 13.653 27.328 1.00 96.38 77 PRO A N 1
ATOM 616 C CA . PRO A 1 77 ? -11.266 14.621 27.986 1.00 96.38 77 PRO A CA 1
ATOM 617 C C . PRO A 1 77 ? -12.052 15.832 28.515 1.00 96.38 77 PRO A C 1
ATOM 619 O O . PRO A 1 77 ? -12.782 16.500 27.787 1.00 96.38 77 PRO A O 1
ATOM 622 N N . CYS A 1 78 ? -11.869 16.166 29.793 1.00 95.00 78 CYS A N 1
ATOM 623 C CA . CYS A 1 78 ? -12.562 17.284 30.442 1.00 95.00 78 CYS A CA 1
ATOM 624 C C . CYS A 1 78 ? -11.771 18.603 30.386 1.00 95.00 78 CYS A C 1
ATOM 626 O O . CYS A 1 78 ? -12.264 19.634 30.842 1.00 95.00 78 CYS A O 1
ATOM 628 N N . SER A 1 79 ? -10.538 18.583 29.874 1.00 95.75 79 SER A N 1
ATOM 629 C CA . SER A 1 79 ? -9.649 19.746 29.783 1.00 95.75 79 SER A CA 1
ATOM 630 C C . SER A 1 79 ? -8.727 19.649 28.569 1.00 95.75 79 SER A C 1
ATOM 632 O O . SER A 1 79 ? -8.427 18.551 28.107 1.00 95.75 79 SER A O 1
ATOM 634 N N . THR A 1 80 ? -8.201 20.780 28.096 1.00 95.00 80 THR A N 1
ATOM 635 C CA . THR A 1 80 ? -7.290 20.836 26.936 1.00 95.00 80 THR A CA 1
ATOM 636 C C . THR A 1 80 ? -6.010 20.010 27.137 1.00 95.00 80 THR A C 1
ATOM 638 O O . THR A 1 80 ? -5.509 19.401 26.198 1.00 95.00 80 THR A O 1
ATOM 641 N N . ALA A 1 81 ? -5.509 19.913 28.374 1.00 95.75 81 ALA A N 1
ATOM 642 C CA . ALA A 1 81 ? -4.348 19.081 28.702 1.00 95.75 81 ALA A CA 1
ATOM 643 C C . ALA A 1 81 ? -4.670 17.572 28.737 1.00 95.75 81 ALA A C 1
ATOM 645 O O . ALA A 1 81 ? -3.803 16.753 28.436 1.00 95.75 81 ALA A O 1
ATOM 646 N N . GLU A 1 82 ? -5.903 17.185 29.093 1.00 96.69 82 GLU A N 1
ATOM 647 C CA . GLU A 1 82 ? -6.381 15.805 28.915 1.00 96.69 82 GLU A CA 1
ATOM 648 C C . GLU A 1 82 ? -6.654 15.503 27.432 1.00 96.69 82 GLU A C 1
ATOM 650 O O . GLU A 1 82 ? -6.343 14.401 26.989 1.00 96.69 82 GLU A O 1
ATOM 655 N N . TYR A 1 83 ? -7.177 16.471 26.666 1.00 96.94 83 TYR A N 1
ATOM 656 C CA . TYR A 1 83 ? -7.431 16.346 25.226 1.00 96.94 83 TYR A CA 1
ATOM 657 C C . TYR A 1 83 ? -6.149 16.014 24.471 1.00 96.94 83 TYR A C 1
ATOM 659 O O . TYR A 1 83 ? -6.108 14.988 23.802 1.00 96.94 83 TYR A O 1
ATOM 667 N N . GLN A 1 84 ? -5.086 16.800 24.661 1.00 97.56 84 GLN A N 1
ATOM 668 C CA . GLN A 1 84 ? -3.803 16.580 23.992 1.00 97.56 84 GLN A CA 1
ATOM 669 C C . GLN A 1 84 ? -3.249 15.166 24.254 1.00 97.56 84 GLN A C 1
ATOM 671 O O . GLN A 1 84 ? -2.906 14.444 23.322 1.00 97.56 84 GLN A O 1
ATOM 676 N N . LYS A 1 85 ? -3.271 14.712 25.516 1.00 97.25 85 LYS A N 1
ATOM 677 C CA . LYS A 1 85 ? -2.836 13.354 25.896 1.00 97.25 85 LYS A CA 1
ATOM 678 C C . LYS A 1 85 ? -3.735 12.253 25.331 1.00 97.25 85 LYS A C 1
ATOM 680 O O . LYS A 1 85 ? -3.256 11.166 25.020 1.00 97.25 85 LYS A O 1
ATOM 685 N N . CYS A 1 86 ? -5.041 12.501 25.242 1.00 97.75 86 CYS A N 1
ATOM 686 C CA . CYS A 1 86 ? -5.994 11.569 24.645 1.00 97.75 86 CYS A CA 1
ATOM 687 C C . CYS A 1 86 ? -5.802 11.484 23.123 1.00 97.75 86 CYS A C 1
ATOM 689 O O . CYS A 1 86 ? -5.895 10.399 22.557 1.00 97.75 86 CYS A O 1
ATOM 691 N N . PHE A 1 87 ? -5.492 12.609 22.479 1.00 97.94 87 PHE A N 1
ATOM 692 C CA . PHE A 1 87 ? -5.233 12.721 21.050 1.00 97.94 87 PHE A CA 1
ATOM 693 C C . PHE A 1 87 ? -3.918 12.036 20.642 1.00 97.94 87 PHE A C 1
ATOM 695 O O . PHE A 1 87 ? -3.925 11.203 19.740 1.00 97.94 87 PHE A O 1
ATOM 702 N N . GLU A 1 88 ? -2.823 12.268 21.372 1.00 98.00 88 GLU A N 1
ATOM 703 C CA . GLU A 1 88 ? -1.553 11.539 21.194 1.00 98.00 88 GLU A CA 1
ATOM 704 C C . GLU A 1 88 ? -1.751 10.019 21.325 1.00 98.00 88 GLU A C 1
ATOM 706 O O . GLU A 1 88 ? -1.224 9.233 20.540 1.00 98.00 88 GLU A O 1
ATOM 711 N N . GLN A 1 89 ? -2.575 9.584 22.283 1.00 97.94 89 GLN A N 1
ATOM 712 C CA . GLN A 1 89 ? -2.904 8.168 22.458 1.00 97.94 89 GLN A CA 1
ATOM 713 C C . GLN A 1 89 ? -3.816 7.624 21.352 1.00 97.94 89 GLN A C 1
ATOM 715 O O . GLN A 1 89 ? -3.689 6.453 21.003 1.00 97.94 89 GLN A O 1
ATOM 720 N N . ALA A 1 90 ? -4.693 8.447 20.771 1.00 98.12 90 ALA A N 1
ATOM 721 C CA . ALA A 1 90 ? -5.493 8.078 19.605 1.00 98.12 90 ALA A CA 1
ATOM 722 C C . ALA A 1 90 ? -4.616 7.900 18.356 1.00 98.12 90 ALA A C 1
ATOM 724 O O . ALA A 1 90 ? -4.774 6.917 17.634 1.00 98.12 90 ALA A O 1
ATOM 725 N N . GLN A 1 91 ? -3.644 8.793 18.139 1.00 98.12 91 GLN A N 1
ATOM 726 C CA . GLN A 1 91 ? -2.652 8.653 17.070 1.00 98.12 91 GLN A CA 1
ATOM 727 C C . GLN A 1 91 ? -1.783 7.404 17.253 1.00 98.12 91 GLN A C 1
ATOM 729 O O . GLN A 1 91 ? -1.576 6.674 16.286 1.00 98.12 91 GLN A O 1
ATOM 734 N N . LEU A 1 92 ? -1.320 7.112 18.474 1.00 97.88 92 LEU A N 1
ATOM 735 C CA . LEU A 1 92 ? -0.577 5.880 18.765 1.00 97.88 92 LEU A CA 1
ATOM 736 C C . LEU A 1 92 ? -1.434 4.625 18.543 1.00 97.88 92 LEU A C 1
ATOM 738 O O . LEU A 1 92 ? -0.950 3.671 17.943 1.00 97.88 92 LEU A O 1
ATOM 742 N N . PHE A 1 93 ? -2.704 4.636 18.963 1.00 97.75 93 PHE A N 1
ATOM 743 C CA . PHE A 1 93 ? -3.637 3.534 18.719 1.00 97.75 93 PHE A CA 1
ATOM 744 C C . PHE A 1 93 ? -3.820 3.286 17.215 1.00 97.75 93 PHE A C 1
ATOM 746 O O . PHE A 1 93 ? -3.560 2.182 16.747 1.00 97.75 93 PHE A O 1
ATOM 753 N N . VAL A 1 94 ? -4.160 4.312 16.433 1.00 97.88 94 VAL A N 1
ATOM 754 C CA . VAL A 1 94 ? -4.357 4.174 14.979 1.00 97.88 94 VAL A CA 1
ATOM 755 C C . VAL A 1 94 ? -3.057 3.795 14.249 1.00 97.88 94 VAL A C 1
ATOM 757 O O . VAL A 1 94 ? -3.085 2.936 13.371 1.00 97.88 94 VAL A O 1
ATOM 760 N N . THR A 1 95 ? -1.904 4.332 14.662 1.00 97.88 95 THR A N 1
ATOM 761 C CA . THR A 1 95 ? -0.592 3.930 14.116 1.00 97.88 95 THR A CA 1
ATOM 762 C C . THR A 1 95 ? -0.264 2.467 14.440 1.00 97.88 95 THR A C 1
ATOM 764 O O . THR A 1 95 ? 0.235 1.750 13.577 1.00 97.88 95 THR A O 1
ATOM 767 N N . SER A 1 96 ? -0.597 1.980 15.644 1.00 96.88 96 SER A N 1
ATOM 768 C CA . SER A 1 96 ? -0.403 0.567 16.022 1.00 96.88 96 SER A CA 1
ATOM 769 C C . SER A 1 96 ? -1.284 -0.408 15.230 1.00 96.88 96 SER A C 1
ATOM 771 O O . SER A 1 96 ? -0.944 -1.579 15.118 1.00 96.88 96 SER A O 1
ATOM 773 N N . GLN A 1 97 ? -2.367 0.090 14.623 1.00 97.38 97 GLN A N 1
ATOM 774 C CA . GLN A 1 97 ? -3.223 -0.643 13.686 1.00 97.38 97 GLN A CA 1
ATOM 775 C C . GLN A 1 97 ? -2.710 -0.594 12.228 1.00 97.38 97 GLN A C 1
ATOM 777 O O . GLN A 1 97 ? -3.408 -1.039 11.324 1.00 97.38 97 GLN A O 1
ATOM 782 N N . GLY A 1 98 ? -1.511 -0.044 11.982 1.00 97.12 98 GLY A N 1
ATOM 783 C CA . GLY A 1 98 ? -0.859 -0.006 10.665 1.00 97.12 98 GLY A CA 1
ATOM 784 C C . GLY A 1 98 ? -1.133 1.245 9.818 1.00 97.12 98 GLY A C 1
ATOM 785 O O . GLY A 1 98 ? -0.654 1.332 8.687 1.00 97.12 98 GLY A O 1
ATOM 786 N N . PHE A 1 99 ? -1.872 2.233 10.330 1.00 98.12 99 PHE A N 1
ATOM 787 C CA . PHE A 1 99 ? -2.268 3.418 9.561 1.00 98.12 99 PHE A CA 1
ATOM 788 C C . PHE A 1 99 ? -1.314 4.603 9.752 1.00 98.12 99 PHE A C 1
ATOM 790 O O . PHE A 1 99 ? -1.069 5.044 10.873 1.00 98.12 99 PHE A O 1
ATOM 797 N N . ALA A 1 100 ? -0.875 5.213 8.649 1.00 97.94 100 ALA A N 1
ATOM 798 C CA . ALA A 1 100 ? -0.272 6.547 8.659 1.00 97.94 100 ALA A CA 1
ATOM 799 C C . ALA A 1 100 ? -1.367 7.617 8.510 1.00 97.94 100 ALA A C 1
ATOM 801 O O . ALA A 1 100 ? -2.178 7.525 7.586 1.00 97.94 100 ALA A O 1
ATOM 802 N N . LEU A 1 101 ? -1.391 8.619 9.396 1.00 98.25 101 LEU A N 1
ATOM 803 C CA . LEU A 1 101 ? -2.404 9.683 9.433 1.00 98.25 101 LEU A CA 1
ATOM 804 C C . LEU A 1 101 ? -1.891 11.013 8.866 1.00 98.25 101 LEU A C 1
ATOM 806 O O . LEU A 1 101 ? -0.773 11.432 9.152 1.00 98.25 101 LEU A O 1
ATOM 810 N N . GLU A 1 102 ? -2.763 11.714 8.148 1.00 98.06 102 GLU A N 1
ATOM 811 C CA . GLU A 1 102 ? -2.581 13.079 7.651 1.00 98.06 102 GLU A CA 1
ATOM 812 C C . GLU A 1 102 ? -3.679 13.996 8.218 1.00 98.06 102 GLU A C 1
ATOM 814 O O . GLU A 1 102 ? -4.829 13.579 8.387 1.00 98.06 102 GLU A O 1
ATOM 819 N N . GLN A 1 103 ? -3.332 15.248 8.533 1.00 98.00 103 GLN A N 1
ATOM 820 C CA . GLN A 1 103 ? -4.289 16.238 9.028 1.00 98.00 103 GLN A CA 1
ATOM 821 C C . GLN A 1 103 ? -5.127 16.805 7.878 1.00 98.00 103 GLN A C 1
ATOM 823 O O . GLN A 1 103 ? -4.597 17.380 6.928 1.00 98.00 103 GLN A O 1
ATOM 828 N N . ILE A 1 104 ? -6.451 16.723 8.002 1.00 97.56 104 ILE A N 1
ATOM 829 C CA . ILE A 1 104 ? -7.366 17.441 7.120 1.00 97.56 104 ILE A CA 1
ATOM 830 C C . ILE A 1 104 ? -7.342 18.911 7.543 1.00 97.56 104 ILE A C 1
ATOM 832 O O . ILE A 1 104 ? -7.715 19.252 8.667 1.00 97.56 104 ILE A O 1
ATOM 836 N N . LYS A 1 105 ? -6.913 19.795 6.641 1.00 96.38 105 LYS A N 1
ATOM 837 C CA . LYS A 1 105 ? -6.974 21.243 6.866 1.00 96.38 105 LYS A CA 1
ATOM 838 C C . LYS A 1 105 ? -8.440 21.670 6.959 1.00 96.38 105 LYS A C 1
ATOM 840 O O . LYS A 1 105 ? -9.213 21.423 6.037 1.00 96.38 105 LYS A O 1
ATOM 845 N N . LEU A 1 106 ? -8.814 22.313 8.063 1.00 95.31 106 LEU A N 1
ATOM 846 C CA . LEU A 1 106 ? -10.161 22.857 8.281 1.00 95.31 106 LEU A CA 1
ATOM 847 C C . LEU A 1 106 ? -10.177 24.395 8.283 1.00 95.31 106 LEU A C 1
ATOM 849 O O . LEU A 1 106 ? -11.237 24.984 8.459 1.00 95.31 106 LEU A O 1
ATOM 853 N N . ASP A 1 107 ? -9.048 25.058 8.016 1.00 93.38 107 ASP A N 1
ATOM 854 C CA . ASP A 1 107 ? -8.890 26.525 8.020 1.00 93.38 107 ASP A CA 1
ATOM 855 C C . ASP A 1 107 ? -9.487 27.216 6.774 1.00 93.38 107 ASP A C 1
ATOM 857 O O . ASP A 1 107 ? -8.884 28.097 6.161 1.00 93.38 107 ASP A O 1
ATOM 861 N N . TYR A 1 108 ? -10.690 26.802 6.378 1.00 94.00 108 TYR A N 1
ATOM 862 C CA . TYR A 1 108 ? -11.402 27.294 5.202 1.00 94.00 108 TYR A CA 1
ATOM 863 C C . TYR A 1 108 ? -12.717 28.000 5.573 1.00 94.00 108 TYR A C 1
ATOM 865 O O . TYR A 1 108 ? -13.173 27.983 6.722 1.00 94.00 108 TYR A O 1
ATOM 873 N N . SER A 1 109 ? -13.349 28.628 4.576 1.00 94.44 109 SER A N 1
ATOM 874 C CA . SER A 1 109 ? -14.690 29.209 4.705 1.00 94.44 109 SER A CA 1
ATOM 875 C C . SER A 1 109 ? -15.737 28.137 5.033 1.00 94.44 109 SER A C 1
ATOM 877 O O . SER A 1 109 ? -15.581 26.977 4.656 1.00 94.44 109 SER A O 1
ATOM 879 N N . THR A 1 110 ? -16.837 28.520 5.688 1.00 92.06 110 THR A N 1
ATOM 880 C CA . THR A 1 110 ? -17.923 27.601 6.086 1.00 92.06 110 THR A CA 1
ATOM 881 C C . THR A 1 110 ? -18.421 26.727 4.930 1.00 92.06 110 THR A C 1
ATOM 883 O O . THR A 1 110 ? -18.600 25.527 5.104 1.00 92.06 110 THR A O 1
ATOM 886 N N . ALA A 1 111 ? -18.578 27.291 3.727 1.00 90.44 111 ALA A N 1
ATOM 887 C CA . ALA A 1 111 ? -18.997 26.534 2.545 1.00 90.44 111 ALA A CA 1
ATOM 888 C C . ALA A 1 111 ? -17.971 25.455 2.147 1.00 90.44 111 ALA A C 1
ATOM 890 O O . ALA A 1 111 ? -18.337 24.311 1.893 1.00 90.44 111 ALA A O 1
ATOM 891 N N . MET A 1 112 ? -16.677 25.786 2.154 1.00 92.50 112 MET A N 1
ATOM 892 C CA . MET A 1 112 ? -15.616 24.826 1.839 1.00 92.50 112 MET A CA 1
ATOM 893 C C . MET A 1 112 ? -15.458 23.769 2.943 1.00 92.50 112 MET A C 1
ATOM 895 O O . MET A 1 112 ? -15.262 22.593 2.646 1.00 92.50 112 MET A O 1
ATOM 899 N N . ARG A 1 113 ? -15.625 24.145 4.219 1.00 92.38 113 ARG A N 1
ATOM 900 C CA . ARG A 1 113 ? -15.656 23.182 5.331 1.00 92.38 113 ARG A CA 1
ATOM 901 C C . ARG A 1 113 ? -16.841 22.226 5.229 1.00 92.38 113 ARG A C 1
ATOM 903 O O . ARG A 1 113 ? -16.650 21.049 5.497 1.00 92.38 113 ARG A O 1
ATOM 910 N N . GLN A 1 114 ? -18.016 22.672 4.775 1.00 92.25 114 GLN A N 1
ATOM 911 C CA . GLN A 1 114 ? -19.150 21.781 4.486 1.00 92.25 114 GLN A CA 1
ATOM 912 C C . GLN A 1 114 ? -18.839 20.783 3.358 1.00 92.25 114 GLN A C 1
ATOM 914 O O . GLN A 1 114 ? -19.189 19.610 3.480 1.00 92.25 114 GLN A O 1
ATOM 919 N N . VAL A 1 115 ? -18.134 21.206 2.301 1.00 93.38 115 VAL A N 1
ATOM 920 C CA . VAL A 1 115 ? -17.666 20.295 1.238 1.00 93.38 115 VAL A CA 1
ATOM 921 C C . VAL A 1 115 ? -16.684 19.266 1.803 1.00 93.38 115 VAL A C 1
ATOM 923 O O . VAL A 1 115 ? -16.899 18.067 1.642 1.00 93.38 115 VAL A O 1
ATOM 926 N N . ILE A 1 116 ? -15.654 19.710 2.534 1.00 93.38 116 ILE A N 1
ATOM 927 C CA . ILE A 1 116 ? -14.669 18.827 3.180 1.00 93.38 116 ILE A CA 1
ATOM 928 C C . ILE A 1 116 ? -15.361 17.856 4.147 1.00 93.38 116 ILE A C 1
ATOM 930 O O . ILE A 1 116 ? -15.084 16.658 4.112 1.00 93.38 116 ILE A O 1
ATOM 934 N N . TRP A 1 117 ? -16.308 18.341 4.952 1.00 91.81 117 TRP A N 1
ATOM 935 C CA . TRP A 1 117 ? -17.109 17.540 5.878 1.00 91.81 117 TRP A CA 1
ATOM 936 C C . TRP A 1 117 ? -17.883 16.435 5.147 1.00 91.81 117 TRP A C 1
ATOM 938 O O . TRP A 1 117 ? -17.855 15.288 5.588 1.00 91.81 117 TRP A O 1
ATOM 948 N N . GLY A 1 118 ? -18.461 16.739 3.979 1.00 92.56 118 GLY A N 1
ATOM 949 C CA . GLY A 1 118 ? -19.099 15.757 3.098 1.00 92.56 118 GLY A CA 1
ATOM 950 C C . GLY A 1 118 ? -18.156 14.684 2.531 1.00 92.56 118 GLY A C 1
ATOM 951 O O . GLY A 1 118 ? -18.616 13.591 2.206 1.00 92.56 118 GLY A O 1
ATOM 952 N N . THR A 1 119 ? -16.842 14.940 2.450 1.00 95.06 119 THR A N 1
ATOM 953 C CA . THR A 1 119 ? -15.849 13.925 2.030 1.00 95.06 119 THR A CA 1
ATOM 954 C C . THR A 1 119 ? -15.429 12.967 3.153 1.00 95.06 119 THR A C 1
ATOM 956 O O . THR A 1 119 ? -14.870 11.900 2.883 1.00 95.06 119 THR A O 1
ATOM 959 N N . ILE A 1 120 ? -15.695 13.307 4.420 1.00 96.50 120 ILE A N 1
ATOM 960 C CA . ILE A 1 120 ? -15.338 12.479 5.578 1.00 96.50 120 ILE A CA 1
ATOM 961 C C . ILE A 1 120 ? -16.441 11.434 5.793 1.00 96.50 120 ILE A C 1
ATOM 963 O O . ILE A 1 120 ? -17.417 11.666 6.499 1.00 96.50 120 ILE A O 1
ATOM 967 N N . LYS A 1 121 ? -16.263 10.250 5.194 1.00 96.25 121 LYS A N 1
ATOM 968 C CA . LYS A 1 121 ? -17.269 9.168 5.095 1.00 96.25 121 LYS A CA 1
ATOM 969 C C . LYS A 1 121 ? -17.874 8.721 6.437 1.00 96.25 121 LYS A C 1
ATOM 971 O O . LYS A 1 121 ? -19.012 8.255 6.480 1.00 96.25 121 LYS A O 1
ATOM 976 N N . VAL A 1 122 ? -17.116 8.856 7.529 1.00 96.94 122 VAL A N 1
ATOM 977 C CA . VAL A 1 122 ? -17.537 8.497 8.897 1.00 96.94 122 VAL A CA 1
ATOM 978 C C . VAL A 1 122 ? -18.418 9.550 9.573 1.00 96.94 122 VAL A C 1
ATOM 980 O O . VAL A 1 122 ? -19.084 9.232 10.559 1.00 96.94 122 VAL A O 1
ATOM 983 N N . LEU A 1 123 ? -18.434 10.788 9.071 1.00 96.50 123 LEU A N 1
ATOM 984 C CA . LEU A 1 123 ? -19.259 11.867 9.601 1.00 96.50 123 LEU A CA 1
ATOM 985 C C . LEU A 1 123 ? -20.611 11.904 8.883 1.00 96.50 123 LEU A C 1
ATOM 987 O O . LEU A 1 123 ? -20.703 11.727 7.669 1.00 96.50 123 LEU A O 1
ATOM 991 N N . LYS A 1 124 ? -21.682 12.169 9.633 1.00 92.88 124 LYS A N 1
ATOM 992 C CA . LYS A 1 124 ? -22.986 12.533 9.060 1.00 92.88 124 LYS A CA 1
ATOM 993 C C . LYS A 1 124 ? -23.545 13.734 9.802 1.00 92.88 124 LYS A C 1
ATOM 995 O O . LYS A 1 124 ? -23.413 13.822 11.022 1.00 92.88 124 LYS A O 1
ATOM 1000 N N . ALA A 1 125 ? -24.216 14.616 9.065 1.00 82.75 125 ALA A N 1
ATOM 1001 C CA . ALA A 1 125 ? -25.042 15.648 9.672 1.00 82.75 125 ALA A CA 1
ATOM 1002 C C . ALA A 1 125 ? -26.067 14.989 10.617 1.00 82.75 125 ALA A C 1
ATOM 1004 O O . ALA A 1 125 ? -26.697 13.996 10.220 1.00 82.75 125 ALA A O 1
ATOM 1005 N N . PRO A 1 126 ? -26.239 15.489 11.855 1.00 80.75 126 PRO A N 1
ATOM 1006 C CA . PRO A 1 126 ? -27.286 14.987 12.731 1.00 80.75 126 PRO A CA 1
ATOM 1007 C C . PRO A 1 126 ? -28.641 15.151 12.040 1.00 80.75 126 PRO A C 1
ATOM 1009 O O . PRO A 1 126 ? -28.934 16.178 11.431 1.00 80.75 126 PRO A O 1
ATOM 1012 N N . LYS A 1 127 ? -29.467 14.101 12.088 1.00 77.38 127 LYS A N 1
ATOM 1013 C CA . LYS A 1 127 ? -30.758 14.075 11.391 1.00 77.38 127 LYS A CA 1
ATOM 1014 C C . LYS A 1 127 ? -31.762 15.004 12.074 1.00 77.38 127 LYS A C 1
ATOM 1016 O O . LYS A 1 127 ? -32.544 14.560 12.919 1.00 77.38 127 LYS A O 1
ATOM 1021 N N . GLU A 1 128 ? -31.780 16.266 11.658 1.00 52.91 128 GLU A N 1
ATOM 1022 C CA . GLU A 1 128 ? -32.867 17.196 11.954 1.00 52.91 128 GLU A CA 1
ATOM 1023 C C . GLU A 1 128 ? -34.211 16.554 11.565 1.00 52.91 128 GLU A C 1
ATOM 1025 O O . GLU A 1 128 ? -34.496 16.315 10.393 1.00 52.91 128 GLU A O 1
ATOM 1030 N N . GLY A 1 129 ? -35.047 16.232 12.558 1.00 52.22 129 GLY A N 1
ATOM 1031 C CA . GLY A 1 129 ? -36.413 15.748 12.323 1.00 52.22 129 GLY A CA 1
ATOM 1032 C C . GLY A 1 129 ? -36.712 14.287 12.670 1.00 52.22 129 GLY A C 1
ATOM 1033 O O . GLY A 1 129 ? -37.856 13.867 12.482 1.00 52.22 129 GLY A O 1
ATOM 1034 N N . ALA A 1 130 ? -35.780 13.523 13.251 1.00 45.00 130 ALA A N 1
ATOM 1035 C CA . ALA A 1 130 ? -36.110 12.239 13.884 1.00 45.00 130 ALA A CA 1
ATOM 1036 C C . ALA A 1 130 ? -36.917 12.446 15.188 1.00 45.00 130 ALA A C 1
ATOM 1038 O O . ALA A 1 130 ? -36.413 12.251 16.293 1.00 45.00 130 ALA A O 1
ATOM 1039 N N . LYS A 1 131 ? -38.191 12.854 15.064 1.00 43.22 131 LYS A N 1
ATOM 1040 C CA . LYS A 1 131 ? -39.156 12.903 16.174 1.00 43.22 131 LYS A CA 1
ATOM 1041 C C . LYS A 1 131 ? -39.230 11.516 16.807 1.00 43.22 131 LYS A C 1
ATOM 1043 O O . LYS A 1 131 ? -39.758 10.591 16.191 1.00 43.22 131 LYS A O 1
ATOM 1048 N N . SER A 1 132 ? -38.709 11.367 18.020 1.00 39.56 132 SER A N 1
ATOM 1049 C CA . SER A 1 132 ? -38.710 10.083 18.709 1.00 39.56 132 SER A CA 1
ATOM 1050 C C . SER A 1 132 ? -40.144 9.693 19.076 1.00 39.56 132 SER A C 1
ATOM 1052 O O . SER A 1 132 ? -40.762 10.241 19.987 1.00 39.56 132 SER A O 1
ATOM 1054 N N . SER A 1 133 ? -40.695 8.717 18.357 1.00 36.44 133 SER A N 1
ATOM 1055 C CA . SER A 1 133 ? -41.944 8.056 18.729 1.00 36.44 133 SER A CA 1
ATOM 1056 C C . SER A 1 133 ? -41.687 7.098 19.897 1.00 36.44 133 SER A C 1
ATOM 1058 O O . SER A 1 133 ? -41.732 5.877 19.745 1.00 36.44 133 SER A O 1
ATOM 1060 N N . VAL A 1 134 ? -41.368 7.650 21.067 1.00 38.72 134 VAL A N 1
ATOM 1061 C CA . VAL A 1 134 ? -41.340 6.892 22.319 1.00 38.72 134 VAL A CA 1
ATOM 1062 C C . VAL A 1 134 ? -42.781 6.761 22.802 1.00 38.72 134 VAL A C 1
ATOM 1064 O O . VAL A 1 134 ? -43.466 7.762 23.016 1.00 38.72 134 VAL A O 1
ATOM 1067 N N . ALA A 1 135 ? -43.255 5.524 22.946 1.00 33.88 135 ALA A N 1
ATOM 1068 C CA . ALA A 1 135 ? -44.582 5.252 23.485 1.00 33.88 135 ALA A CA 1
ATOM 1069 C C . ALA A 1 135 ? -44.685 5.734 24.951 1.00 33.88 135 ALA A C 1
ATOM 1071 O O . ALA A 1 135 ? -43.728 5.572 25.713 1.00 33.88 135 ALA A O 1
ATOM 1072 N N . PRO A 1 136 ? -45.821 6.317 25.378 1.00 38.34 136 PRO A N 1
ATOM 1073 C CA . PRO A 1 136 ? -45.942 6.900 26.710 1.00 38.34 136 PRO A CA 1
ATOM 1074 C C . PRO A 1 136 ? -46.095 5.820 27.792 1.00 38.34 136 PRO A C 1
ATOM 1076 O O . PRO A 1 136 ? -47.103 5.115 27.846 1.00 38.34 136 PRO A O 1
ATOM 1079 N N . ALA A 1 137 ? -45.117 5.735 28.696 1.00 35.97 137 ALA A N 1
ATOM 1080 C CA . ALA A 1 137 ? -45.260 5.044 29.978 1.00 35.97 137 ALA A CA 1
ATOM 1081 C C . ALA A 1 137 ? -45.956 5.968 31.010 1.00 35.97 137 ALA A C 1
ATOM 1083 O O . ALA A 1 137 ? -45.851 7.193 30.900 1.00 35.97 137 ALA A O 1
ATOM 1084 N N . PRO A 1 138 ? -46.711 5.423 31.984 1.00 47.19 138 PRO A N 1
ATOM 1085 C CA . PRO A 1 138 ? -47.754 6.180 32.675 1.00 47.19 138 PRO A CA 1
ATOM 1086 C C . PRO A 1 138 ? -47.252 7.121 33.780 1.00 47.19 138 PRO A C 1
ATOM 1088 O O . PRO A 1 138 ? -46.225 6.902 34.419 1.00 47.19 138 PRO A O 1
ATOM 1091 N N . HIS A 1 139 ? -48.066 8.148 34.039 1.00 37.66 139 HIS A N 1
ATOM 1092 C CA . HIS A 1 139 ? -47.885 9.147 35.090 1.00 37.66 139 HIS A CA 1
ATOM 1093 C C . HIS A 1 139 ? -47.555 8.567 36.477 1.00 37.66 139 HIS A C 1
ATOM 1095 O O . HIS A 1 139 ? -48.252 7.687 36.984 1.00 37.66 139 HIS A O 1
ATOM 1101 N N . ARG A 1 140 ? -46.626 9.228 37.177 1.00 30.83 140 ARG A N 1
ATOM 1102 C CA . ARG A 1 140 ? -46.638 9.338 38.643 1.00 30.83 140 ARG A CA 1
ATOM 1103 C C . ARG A 1 140 ? -46.483 10.825 39.015 1.00 30.83 140 ARG A C 1
ATOM 1105 O O . ARG A 1 140 ? -45.710 11.507 38.344 1.00 30.83 140 ARG A O 1
ATOM 1112 N N . PRO A 1 141 ? -47.280 11.367 39.956 1.00 46.66 141 PRO A N 1
ATOM 1113 C CA . PRO A 1 141 ? -47.523 12.808 40.021 1.00 46.66 141 PRO A CA 1
ATOM 1114 C C . PRO A 1 141 ? -46.402 13.602 40.699 1.00 46.66 141 PRO A C 1
ATOM 1116 O O . PRO A 1 141 ? -45.567 13.059 41.420 1.00 46.66 141 PRO A O 1
ATOM 1119 N N . ALA A 1 142 ? -46.435 14.912 40.455 1.00 35.62 142 ALA A N 1
ATOM 1120 C CA . ALA A 1 142 ? -45.512 15.889 41.009 1.00 35.62 142 ALA A CA 1
ATOM 1121 C C . ALA A 1 142 ? -45.547 15.943 42.544 1.00 35.62 142 ALA A C 1
ATOM 1123 O O . ALA A 1 142 ? -46.605 15.817 43.161 1.00 35.62 142 ALA A O 1
ATOM 1124 N N . LEU A 1 143 ? -44.390 16.248 43.131 1.00 39.91 143 LEU A N 1
ATOM 1125 C CA . LEU A 1 143 ? -44.302 16.881 44.439 1.00 39.91 143 LEU A CA 1
ATOM 1126 C C . LEU A 1 143 ? -43.392 18.107 44.358 1.00 39.91 143 LEU A C 1
ATOM 1128 O O . LEU A 1 143 ? -42.514 18.219 43.502 1.00 39.91 143 LEU A O 1
ATOM 1132 N N . GLU A 1 144 ? -43.714 19.060 45.213 1.00 34.16 144 GLU A N 1
ATOM 1133 C CA . GLU A 1 144 ? -43.455 20.482 45.061 1.00 34.16 144 GLU A CA 1
ATOM 1134 C C . GLU A 1 144 ? -42.230 20.914 45.888 1.00 34.16 144 GLU A C 1
ATOM 1136 O O . GLU A 1 144 ? -42.016 20.394 46.975 1.00 34.16 144 GLU A O 1
ATOM 1141 N N . VAL A 1 145 ? -41.441 21.850 45.340 1.00 43.66 145 VAL A N 1
ATOM 1142 C CA . VAL A 1 145 ? -40.607 22.882 46.006 1.00 43.66 145 VAL A CA 1
ATOM 1143 C C . VAL A 1 145 ? -39.919 22.552 47.352 1.00 43.66 145 VAL A C 1
ATOM 1145 O O . VAL A 1 145 ? -40.578 22.298 48.346 1.00 43.66 145 VAL A O 1
ATOM 1148 N N . VAL A 1 146 ? -38.601 22.811 47.445 1.00 33.31 146 VAL A N 1
ATOM 1149 C CA . VAL A 1 146 ? -37.994 23.714 48.465 1.00 33.31 146 VAL A CA 1
ATOM 1150 C C . VAL A 1 146 ? -36.494 23.951 48.184 1.00 33.31 146 VAL A C 1
ATOM 1152 O O . VAL A 1 146 ? -35.715 23.023 47.989 1.00 33.31 146 VAL A O 1
ATOM 1155 N N . LYS A 1 147 ? -36.087 25.229 48.184 1.00 37.25 147 LYS A N 1
ATOM 1156 C CA . LYS A 1 147 ? -34.699 25.713 48.370 1.00 37.25 147 LYS A CA 1
ATOM 1157 C C . LYS A 1 147 ? -34.466 25.880 49.882 1.00 37.25 147 LYS A C 1
ATOM 1159 O O . LYS A 1 147 ? -35.380 26.391 50.527 1.00 37.25 147 LYS A O 1
ATOM 1164 N N . PRO A 1 148 ? -33.273 25.600 50.446 1.00 48.16 148 PRO A N 1
ATOM 1165 C CA . PRO A 1 148 ? -32.234 26.641 50.425 1.00 48.16 148 PRO A CA 1
ATOM 1166 C C . PRO A 1 148 ? -30.771 26.148 50.401 1.00 48.16 148 PRO A C 1
ATOM 1168 O O . PRO A 1 148 ? -30.466 24.964 50.483 1.00 48.16 148 PRO A O 1
ATOM 1171 N N . ALA A 1 149 ? -29.852 27.109 50.279 1.00 42.19 149 ALA A N 1
ATOM 1172 C CA . ALA A 1 149 ? -28.409 26.919 50.437 1.00 42.19 149 ALA A CA 1
ATOM 1173 C C . ALA A 1 149 ? -27.982 26.948 51.918 1.00 42.19 149 ALA A C 1
ATOM 1175 O O . ALA A 1 149 ? -28.717 27.506 52.726 1.00 42.19 149 ALA A O 1
ATOM 1176 N N . VAL A 1 150 ? -26.771 26.447 52.228 1.00 34.84 150 VAL A N 1
ATOM 1177 C CA . VAL A 1 150 ? -25.764 27.027 53.162 1.00 34.84 150 VAL A CA 1
ATOM 1178 C C . VAL A 1 150 ? -24.520 26.101 53.251 1.00 34.84 150 VAL A C 1
ATOM 1180 O O . VAL A 1 150 ? -24.642 24.886 53.350 1.00 34.84 150 VAL A O 1
ATOM 1183 N N . LYS A 1 151 ? -23.314 26.689 53.186 1.00 40.88 151 LYS A N 1
ATOM 1184 C CA . LYS A 1 151 ? -21.987 26.114 53.555 1.00 40.88 151 LYS A CA 1
ATOM 1185 C C . LYS A 1 151 ? -21.757 26.346 55.071 1.00 40.88 151 LYS A C 1
ATOM 1187 O O . LYS A 1 151 ? -22.305 27.350 55.524 1.00 40.88 151 LYS A O 1
ATOM 1192 N N . PRO A 1 152 ? -20.900 25.613 55.836 1.00 46.47 152 PRO A N 1
ATOM 1193 C CA . PRO A 1 152 ? -19.492 25.345 55.470 1.00 46.47 152 PRO A CA 1
ATOM 1194 C C . PRO A 1 152 ? -18.799 24.100 56.116 1.00 46.47 152 PRO A C 1
ATOM 1196 O O . PRO A 1 152 ? -19.432 23.246 56.721 1.00 46.47 152 PRO A O 1
ATOM 1199 N N . SER A 1 153 ? -17.457 24.087 56.009 1.00 32.88 153 SER A N 1
ATOM 1200 C CA . SER A 1 153 ? -16.430 23.443 56.870 1.00 32.88 153 SER A CA 1
ATOM 1201 C C . SER A 1 153 ? -16.198 21.913 56.865 1.00 32.88 153 SER A C 1
ATOM 1203 O O . SER A 1 153 ? -16.937 21.130 57.445 1.00 32.88 153 SER A O 1
ATOM 1205 N N . SER A 1 154 ? -15.031 21.569 56.301 1.00 37.34 154 SER A N 1
ATOM 1206 C CA . SER A 1 154 ? -14.014 20.557 56.684 1.00 37.34 154 SER A CA 1
ATOM 1207 C C . SER A 1 154 ? -13.785 20.387 58.213 1.00 37.34 154 SER A C 1
ATOM 1209 O O . SER A 1 154 ? -14.107 21.345 58.920 1.00 37.34 154 SER A O 1
ATOM 1211 N N . PRO A 1 155 ? -13.135 19.304 58.741 1.00 47.47 155 PRO A N 1
ATOM 1212 C CA . PRO A 1 155 ? -11.912 18.697 58.175 1.00 47.47 155 PRO A CA 1
ATOM 1213 C C . PRO A 1 155 ? -11.660 17.173 58.362 1.00 47.47 155 PRO A C 1
ATOM 1215 O O . PRO A 1 155 ? -12.499 16.402 58.807 1.00 47.47 155 PRO A O 1
ATOM 1218 N N . SER A 1 156 ? -10.445 16.793 57.957 1.00 32.97 156 SER A N 1
ATOM 1219 C CA . SER A 1 156 ? -9.740 15.502 57.963 1.00 32.97 156 SER A CA 1
ATOM 1220 C C . SER A 1 156 ? -9.567 14.767 59.302 1.00 32.97 156 SER A C 1
ATOM 1222 O O . SER A 1 156 ? -9.263 15.396 60.316 1.00 32.97 156 SER A O 1
ATOM 1224 N N . SER A 1 157 ? -9.547 13.430 59.246 1.00 33.06 157 SER A N 1
ATOM 1225 C CA . SER A 1 157 ? -8.523 12.508 59.816 1.00 33.06 157 SER A CA 1
ATOM 1226 C C . SER A 1 157 ? -8.907 11.070 59.393 1.00 33.06 157 SER A C 1
ATOM 1228 O O . SER A 1 157 ? -10.087 10.744 59.348 1.00 33.06 157 SER A O 1
ATOM 1230 N N . ASP A 1 158 ? -8.028 10.257 58.800 1.00 32.44 158 ASP A N 1
ATOM 1231 C CA . ASP A 1 158 ? -6.980 9.444 59.446 1.00 32.44 158 ASP A CA 1
ATOM 1232 C C . ASP A 1 158 ? -7.461 8.666 60.682 1.00 32.44 158 ASP A C 1
ATOM 1234 O O . ASP A 1 158 ? -7.733 9.288 61.702 1.00 32.44 158 ASP A O 1
ATOM 1238 N N . THR A 1 159 ? -7.477 7.321 60.626 1.00 35.31 159 THR A N 1
ATOM 1239 C CA . THR A 1 159 ? -7.061 6.407 61.726 1.00 35.31 159 THR A CA 1
ATOM 1240 C C . THR A 1 159 ? -7.065 4.925 61.288 1.00 35.31 159 THR A C 1
ATOM 1242 O O . THR A 1 159 ? -8.100 4.282 61.181 1.00 35.31 159 THR A O 1
ATOM 1245 N N . GLN A 1 160 ? -5.849 4.412 61.082 1.00 34.94 160 GLN A N 1
ATOM 1246 C CA . GLN A 1 160 ? -5.289 3.136 61.568 1.00 34.94 160 GLN A CA 1
ATOM 1247 C C . GLN A 1 160 ? -5.960 1.771 61.296 1.00 34.94 160 GLN A C 1
ATOM 1249 O O . GLN A 1 160 ? -6.930 1.348 61.916 1.00 34.94 160 GLN A O 1
ATOM 1254 N N . THR A 1 161 ? -5.200 0.986 60.532 1.00 39.84 161 THR A N 1
ATOM 1255 C CA . THR A 1 161 ? -5.023 -0.471 60.603 1.00 39.84 161 THR A CA 1
ATOM 1256 C C . THR A 1 161 ? -4.802 -1.005 62.032 1.00 39.84 161 THR A C 1
ATOM 1258 O O . THR A 1 161 ? -3.706 -0.863 62.572 1.00 39.84 161 THR A O 1
ATOM 1261 N N . VAL A 1 162 ? -5.802 -1.695 62.599 1.00 36.03 162 VAL A N 1
ATOM 1262 C CA . VAL A 1 162 ? -5.748 -2.544 63.818 1.00 36.03 162 VAL A CA 1
ATOM 1263 C C . VAL A 1 162 ? -6.879 -3.590 63.719 1.00 36.03 162 VAL A C 1
ATOM 1265 O O . VAL A 1 162 ? -7.987 -3.215 63.356 1.00 36.03 162 VAL A O 1
ATOM 1268 N N . GLN A 1 163 ? -6.758 -4.884 64.050 1.00 33.94 163 GLN A N 1
ATOM 1269 C CA . GLN A 1 163 ? -5.630 -5.834 64.098 1.00 33.94 163 GLN A CA 1
ATOM 1270 C C . GLN A 1 163 ? -6.234 -7.263 64.105 1.00 33.94 163 GLN A C 1
ATOM 1272 O O . GLN A 1 163 ? -7.241 -7.490 64.771 1.00 33.94 163 GLN A O 1
ATOM 1277 N N . GLN A 1 164 ? -5.642 -8.244 63.407 1.00 35.94 164 GLN A N 1
ATOM 1278 C CA . GLN A 1 164 ? -6.135 -9.634 63.411 1.00 35.94 164 GLN A CA 1
ATOM 1279 C C . GLN A 1 164 ? -5.516 -10.436 64.571 1.00 35.94 164 GLN A C 1
ATOM 1281 O O . GLN A 1 164 ? -4.308 -10.664 64.593 1.00 35.94 164 GLN A O 1
ATOM 1286 N N . VAL A 1 165 ? -6.343 -10.907 65.509 1.00 35.50 165 VAL A N 1
ATOM 1287 C CA . VAL A 1 165 ? -5.968 -11.924 66.506 1.00 35.50 165 VAL A CA 1
ATOM 1288 C C . VAL A 1 165 ? -6.979 -13.061 66.413 1.00 35.50 165 VAL A C 1
ATOM 1290 O O . VAL A 1 165 ? -8.139 -12.897 66.776 1.00 35.50 165 VAL A O 1
ATOM 1293 N N . SER A 1 166 ? -6.539 -14.210 65.902 1.00 39.25 166 SER A N 1
ATOM 1294 C CA . SER A 1 166 ? -7.335 -15.441 65.927 1.00 39.25 166 SER A CA 1
ATOM 1295 C C . SER A 1 166 ? -7.081 -16.174 67.240 1.00 39.25 166 SER A C 1
ATOM 1297 O O . SER A 1 166 ? -5.928 -16.432 67.578 1.00 39.25 166 SER A O 1
ATOM 1299 N N . ALA A 1 167 ? -8.142 -16.533 67.961 1.00 33.06 167 ALA A N 1
ATOM 1300 C CA . ALA A 1 167 ? -8.061 -17.358 69.160 1.00 33.06 167 ALA A CA 1
ATOM 1301 C C . ALA A 1 167 ? -9.110 -18.477 69.115 1.00 33.06 167 ALA A C 1
ATOM 1303 O O . ALA A 1 167 ? -10.260 -18.263 68.736 1.00 33.06 167 ALA A O 1
ATOM 1304 N N . HIS A 1 168 ? -8.683 -19.679 69.497 1.00 41.00 168 HIS A N 1
ATOM 1305 C CA . HIS A 1 168 ? -9.511 -20.879 69.596 1.00 41.00 168 HIS A CA 1
ATOM 1306 C C . HIS A 1 168 ? -10.536 -20.788 70.735 1.00 41.00 168 HIS A C 1
ATOM 1308 O O . HIS A 1 168 ? -10.254 -20.144 71.741 1.00 41.00 168 HIS A O 1
ATOM 1314 N N . THR A 1 169 ? -11.658 -21.508 70.608 1.00 31.33 169 THR A N 1
ATOM 1315 C CA . THR A 1 169 ? -12.486 -22.195 71.642 1.00 31.33 169 THR A CA 1
ATOM 1316 C C . THR A 1 169 ? -13.907 -22.391 71.079 1.00 31.33 169 THR A C 1
ATOM 1318 O O . THR A 1 169 ? -14.286 -21.693 70.146 1.00 31.33 169 THR A O 1
ATOM 1321 N N . SER A 1 170 ? -14.785 -23.272 71.568 1.00 33.84 170 SER A N 1
ATOM 1322 C CA . SER A 1 170 ? -14.655 -24.595 72.212 1.00 33.84 170 SER A CA 1
ATOM 1323 C C . SER A 1 170 ? -16.046 -25.257 72.209 1.00 33.84 170 SER A C 1
ATOM 1325 O O . SER A 1 170 ? -17.053 -24.595 71.974 1.00 33.84 170 SER A O 1
ATOM 1327 N N . ALA A 1 171 ? -16.118 -26.562 72.476 1.00 40.06 171 ALA A N 1
ATOM 1328 C CA . ALA A 1 171 ? -17.378 -27.309 72.521 1.00 40.06 171 ALA A CA 1
ATOM 1329 C C . ALA A 1 171 ? -18.279 -26.971 73.733 1.00 40.06 171 ALA A C 1
ATOM 1331 O O . ALA A 1 171 ? -17.779 -26.726 74.830 1.00 40.06 171 ALA A O 1
ATOM 1332 N N . ALA A 1 172 ? -19.600 -27.104 73.555 1.00 32.75 172 ALA A N 1
ATOM 1333 C CA . ALA A 1 172 ? -20.589 -27.368 74.611 1.00 32.75 172 ALA A CA 1
ATOM 1334 C C . ALA A 1 172 ? -21.779 -28.138 73.986 1.00 32.75 172 ALA A C 1
ATOM 1336 O O . ALA A 1 172 ? -22.412 -27.651 73.057 1.00 32.75 172 ALA A O 1
ATOM 1337 N N . VAL A 1 173 ? -21.943 -29.436 74.268 1.00 35.34 173 VAL A N 1
ATOM 1338 C CA . VAL A 1 173 ? -22.771 -29.992 75.365 1.00 35.34 173 VAL A CA 1
ATOM 1339 C C . VAL A 1 173 ? -24.279 -29.816 75.122 1.00 35.34 173 VAL A C 1
ATOM 1341 O O . VAL A 1 173 ? -24.857 -28.765 75.373 1.00 35.34 173 VAL A O 1
ATOM 1344 N N . SER A 1 174 ? -24.923 -30.901 74.681 1.00 38.09 174 SER A N 1
ATOM 1345 C CA . SER A 1 174 ? -26.383 -31.044 74.593 1.00 38.09 174 SER A CA 1
ATOM 1346 C C . SER A 1 174 ? -26.907 -31.801 75.817 1.00 38.09 174 SER A C 1
ATOM 1348 O O . SER A 1 174 ? -26.393 -32.875 76.130 1.00 38.09 174 SER A O 1
ATOM 1350 N N . VAL A 1 175 ? -27.931 -31.277 76.497 1.00 36.44 175 VAL A N 1
ATOM 1351 C CA . VAL A 1 175 ? -28.501 -31.882 77.714 1.00 36.44 175 VAL A CA 1
ATOM 1352 C C . VAL A 1 175 ? -30.034 -31.875 77.680 1.00 36.44 175 VAL A C 1
ATOM 1354 O O . VAL A 1 175 ? -30.653 -30.850 77.429 1.00 36.44 175 VAL A O 1
ATOM 1357 N N . SER A 1 176 ? -30.596 -33.043 78.010 1.00 33.81 176 SER A N 1
ATOM 1358 C CA . SER A 1 176 ? -31.963 -33.330 78.479 1.00 33.81 176 SER A CA 1
ATOM 1359 C C . SER A 1 176 ? -33.177 -33.018 77.591 1.00 33.81 176 SER A C 1
ATOM 1361 O O . SER A 1 176 ? -33.606 -31.888 77.395 1.00 33.81 176 SER A O 1
ATOM 1363 N N . LYS A 1 177 ? -33.828 -34.118 77.198 1.00 37.66 177 LYS A N 1
ATOM 1364 C CA . LYS A 1 177 ? -35.170 -34.226 76.617 1.00 37.66 177 LYS A CA 1
ATOM 1365 C C . LYS A 1 177 ? -36.181 -34.481 77.746 1.00 37.66 177 LYS A C 1
ATOM 1367 O O . LYS A 1 177 ? -35.965 -35.405 78.528 1.00 37.66 177 LYS A O 1
ATOM 1372 N N . VAL A 1 178 ? -37.272 -33.714 77.823 1.00 36.38 178 VAL A N 1
ATOM 1373 C CA . VAL A 1 178 ? -38.300 -33.843 78.877 1.00 36.38 178 VAL A CA 1
ATOM 1374 C C . VAL A 1 178 ? -39.685 -34.098 78.271 1.00 36.38 178 VAL A C 1
ATOM 1376 O O . VAL A 1 178 ? -40.223 -33.243 77.585 1.00 36.38 178 VAL A O 1
ATOM 1379 N N . ILE A 1 179 ? -40.201 -35.299 78.556 1.00 36.78 179 ILE A N 1
ATOM 1380 C CA . ILE A 1 179 ? -41.602 -35.687 78.830 1.00 36.78 179 ILE A CA 1
ATOM 1381 C C . ILE A 1 179 ? -42.720 -35.027 77.988 1.00 36.78 179 ILE A C 1
ATOM 1383 O O . ILE A 1 179 ? -43.158 -33.918 78.277 1.00 36.78 179 ILE A O 1
ATOM 1387 N N . ASP A 1 180 ? -43.297 -35.815 77.074 1.00 33.66 180 ASP A N 1
ATOM 1388 C CA . ASP A 1 180 ? -44.645 -35.607 76.522 1.00 33.66 180 ASP A CA 1
ATOM 1389 C C . ASP A 1 180 ? -45.739 -36.132 77.477 1.00 33.66 180 ASP A C 1
ATOM 1391 O O . ASP A 1 180 ? -45.578 -37.183 78.105 1.00 33.66 180 ASP A O 1
ATOM 1395 N N . LEU A 1 181 ? -46.893 -35.457 77.511 1.00 36.12 181 LEU A N 1
ATOM 1396 C CA . LEU A 1 181 ? -48.138 -35.912 78.151 1.00 36.12 181 LEU A CA 1
ATOM 1397 C C . LEU A 1 181 ? -49.348 -35.435 77.311 1.00 36.12 181 LEU A C 1
ATOM 1399 O O . LEU A 1 181 ? -49.453 -34.233 77.064 1.00 36.12 181 LEU A O 1
ATOM 1403 N N . PRO A 1 182 ? -50.249 -36.325 76.842 1.00 49.81 182 PRO A N 1
ATOM 1404 C CA . PRO A 1 182 ? -51.335 -35.944 75.934 1.00 49.81 182 PRO A CA 1
ATOM 1405 C C . PRO A 1 182 ? -52.679 -35.609 76.619 1.00 49.81 182 PRO A C 1
ATOM 1407 O O . PRO A 1 182 ? -52.918 -35.895 77.789 1.00 49.81 182 PRO A O 1
ATOM 1410 N N . ALA A 1 183 ? -53.555 -35.007 75.808 1.00 36.34 183 ALA A N 1
ATOM 1411 C CA . ALA A 1 183 ? -54.848 -34.378 76.103 1.00 36.34 183 ALA A CA 1
ATOM 1412 C C . ALA A 1 183 ? -55.945 -35.232 76.804 1.00 36.34 183 ALA A C 1
ATOM 1414 O O . ALA A 1 183 ? -55.917 -36.463 76.748 1.00 36.34 183 ALA A O 1
ATOM 1415 N N . PRO A 1 184 ? -56.982 -34.583 77.387 1.00 47.28 184 PRO A N 1
ATOM 1416 C CA . PRO A 1 184 ? -58.135 -35.251 78.001 1.00 47.28 184 PRO A CA 1
ATOM 1417 C C . PRO A 1 184 ? -59.227 -35.659 76.991 1.00 47.28 184 PRO A C 1
ATOM 1419 O O . PRO A 1 184 ? -59.407 -35.032 75.946 1.00 47.28 184 PRO A O 1
ATOM 1422 N N . ALA A 1 185 ? -60.037 -36.662 77.356 1.00 36.59 185 ALA A N 1
ATOM 1423 C CA . ALA A 1 185 ? -61.214 -37.106 76.601 1.00 36.59 185 ALA A CA 1
ATOM 1424 C C . ALA A 1 185 ? -62.479 -37.224 77.482 1.00 36.59 185 ALA A C 1
ATOM 1426 O O . ALA A 1 185 ? -62.409 -37.361 78.700 1.00 36.59 185 ALA A O 1
ATOM 1427 N N . LYS A 1 186 ? -63.646 -37.129 76.831 1.00 41.19 186 LYS A N 1
ATOM 1428 C CA . LYS A 1 186 ? -64.985 -36.905 77.415 1.00 41.19 186 LYS A CA 1
ATOM 1429 C C . LYS A 1 186 ? -65.628 -38.144 78.061 1.00 41.19 186 LYS A C 1
ATOM 1431 O O . LYS A 1 186 ? -65.610 -39.210 77.457 1.00 41.19 186 LYS A O 1
ATOM 1436 N N . ALA A 1 187 ? -66.381 -37.922 79.143 1.00 33.59 187 ALA A N 1
ATOM 1437 C CA . ALA A 1 187 ? -67.629 -38.610 79.532 1.00 33.59 187 ALA A CA 1
ATOM 1438 C C . ALA A 1 187 ? -68.253 -37.856 80.739 1.00 33.59 187 ALA A C 1
ATOM 1440 O O . ALA A 1 187 ? -67.503 -37.235 81.479 1.00 33.59 187 ALA A O 1
ATOM 1441 N N . SER A 1 188 ? -69.538 -37.878 81.112 1.00 33.25 188 SER A N 1
ATOM 1442 C CA . SER A 1 188 ? -70.843 -38.150 80.483 1.00 33.25 188 SER A CA 1
ATOM 1443 C C . SER A 1 188 ? -71.862 -38.414 81.619 1.00 33.25 188 SER A C 1
ATOM 1445 O O . SER A 1 188 ? -71.773 -39.463 82.242 1.00 33.25 188 SER A O 1
ATOM 1447 N N . SER A 1 189 ? -72.878 -37.549 81.777 1.00 34.78 189 SER A N 1
ATOM 1448 C CA . SER A 1 189 ? -74.261 -37.870 82.228 1.00 34.78 189 SER A CA 1
ATOM 1449 C C . SER A 1 189 ? -74.581 -38.381 83.663 1.00 34.78 189 SER A C 1
ATOM 1451 O O . SER A 1 189 ? -74.080 -39.411 84.096 1.00 34.78 189 SER A O 1
ATOM 1453 N N . GLY A 1 190 ? -75.598 -37.758 84.297 1.00 31.70 190 GLY A N 1
ATOM 1454 C CA . GLY A 1 190 ? -76.315 -38.190 85.527 1.00 31.70 190 GLY A CA 1
ATOM 1455 C C . GLY A 1 190 ? -76.454 -37.037 86.549 1.00 31.70 190 GLY A C 1
ATOM 1456 O O . GLY A 1 190 ? -75.456 -36.716 87.176 1.00 31.70 190 GLY A O 1
ATOM 1457 N N . ASN A 1 191 ? -77.543 -36.254 86.691 1.00 32.03 191 ASN A N 1
ATOM 1458 C CA . ASN A 1 191 ? -78.966 -36.577 86.972 1.00 32.03 191 ASN A CA 1
ATOM 1459 C C . ASN A 1 191 ? -79.110 -37.437 88.257 1.00 32.03 191 ASN A C 1
ATOM 1461 O O . ASN A 1 191 ? -78.478 -38.485 88.309 1.00 32.03 191 ASN A O 1
ATOM 1465 N N . THR A 1 192 ? -79.868 -37.096 89.318 1.00 33.44 192 THR A N 1
ATOM 1466 C CA . THR A 1 192 ? -81.071 -36.230 89.515 1.00 33.44 192 THR A CA 1
ATOM 1467 C C . THR A 1 192 ? -81.270 -35.809 90.998 1.00 33.44 192 THR A C 1
ATOM 1469 O O . THR A 1 192 ? -80.809 -36.555 91.851 1.00 33.44 192 THR A O 1
ATOM 1472 N N . ASP A 1 193 ? -82.053 -34.742 91.270 1.00 31.45 193 ASP A N 1
ATOM 1473 C CA . ASP A 1 193 ? -83.063 -34.555 92.366 1.00 31.45 193 ASP A CA 1
ATOM 1474 C C . ASP A 1 193 ? -82.751 -34.844 93.872 1.00 31.45 193 ASP A C 1
ATOM 1476 O O . ASP A 1 193 ? -81.915 -35.670 94.200 1.00 31.45 193 ASP A O 1
ATOM 1480 N N . SER A 1 194 ? -83.461 -34.322 94.896 1.00 32.25 194 SER A N 1
ATOM 1481 C CA . SER A 1 194 ? -84.282 -33.101 95.128 1.00 32.25 194 SER A CA 1
ATOM 1482 C C . SER A 1 194 ? -84.772 -33.062 96.617 1.00 32.25 194 SER A C 1
ATOM 1484 O O . SER A 1 194 ? -84.574 -34.041 97.330 1.00 32.25 194 SER A O 1
ATOM 1486 N N . VAL A 1 195 ? -85.502 -32.000 97.032 1.00 33.53 195 VAL A N 1
ATOM 1487 C CA . VAL A 1 195 ? -86.647 -32.022 98.008 1.00 33.53 195 VAL A CA 1
ATOM 1488 C C . VAL A 1 195 ? -86.410 -32.049 99.555 1.00 33.53 195 VAL A C 1
ATOM 1490 O O . VAL A 1 195 ? -85.953 -33.047 100.092 1.00 33.53 195 VAL A O 1
ATOM 1493 N N . LEU A 1 196 ? -86.895 -30.971 100.232 1.00 33.25 196 LEU A N 1
ATOM 1494 C CA . LEU A 1 196 ? -87.638 -30.861 101.539 1.00 33.25 196 LEU A CA 1
ATOM 1495 C C . LEU A 1 196 ? -87.060 -31.466 102.860 1.00 33.25 196 LEU A C 1
ATOM 1497 O O . LEU A 1 196 ? -86.159 -32.288 102.830 1.00 33.25 196 LEU A O 1
ATOM 1501 N N . ASP A 1 197 ? -87.588 -31.218 104.078 1.00 28.61 197 ASP A N 1
ATOM 1502 C CA . ASP A 1 197 ? -88.185 -30.036 104.765 1.00 28.61 197 ASP A CA 1
ATOM 1503 C C . ASP A 1 197 ? -88.294 -30.330 106.295 1.00 28.61 197 ASP A C 1
ATOM 1505 O O . ASP A 1 197 ? -88.166 -31.477 106.710 1.00 28.61 197 ASP A O 1
ATOM 1509 N N . THR A 1 198 ? -88.582 -29.305 107.112 1.00 32.94 198 THR A N 1
ATOM 1510 C CA . THR A 1 198 ? -89.210 -29.298 108.475 1.00 32.94 198 THR A CA 1
ATOM 1511 C C . THR A 1 198 ? -89.270 -30.541 109.411 1.00 32.94 198 THR A C 1
ATOM 1513 O O . THR A 1 198 ? -89.865 -31.554 109.054 1.00 32.94 198 THR A O 1
ATOM 1516 N N . ALA A 1 199 ? -88.928 -30.353 110.707 1.00 30.58 199 ALA A N 1
ATOM 1517 C CA . ALA A 1 199 ? -89.770 -30.630 111.915 1.00 30.58 199 ALA A CA 1
ATOM 1518 C C . ALA A 1 199 ? -88.961 -30.386 113.229 1.00 30.58 199 ALA A C 1
ATOM 1520 O O . ALA A 1 199 ? -87.834 -30.855 113.326 1.00 30.58 199 ALA A O 1
ATOM 1521 N N . THR A 1 200 ? -89.339 -29.528 114.195 1.00 31.19 200 THR A N 1
ATOM 1522 C CA . THR A 1 200 ? -90.432 -29.568 115.216 1.00 31.19 200 THR A CA 1
ATOM 1523 C C . THR A 1 200 ? -90.055 -30.286 116.542 1.00 31.19 200 THR A C 1
ATOM 1525 O O . THR A 1 200 ? -89.550 -31.400 116.533 1.00 31.19 200 THR A O 1
ATOM 1528 N N . ALA A 1 201 ? -90.305 -29.618 117.686 1.00 37.25 201 ALA A N 1
ATOM 1529 C CA . ALA A 1 201 ? -90.105 -30.063 119.094 1.00 37.25 201 ALA A CA 1
ATOM 1530 C C . ALA A 1 201 ? -91.302 -30.947 119.603 1.00 37.25 201 ALA A C 1
ATOM 1532 O O . ALA A 1 201 ? -92.004 -31.441 118.720 1.00 37.25 201 ALA A O 1
ATOM 1533 N N . PRO A 1 202 ? -91.673 -31.136 120.912 1.00 50.03 202 PRO A N 1
ATOM 1534 C CA . PRO A 1 202 ? -91.095 -30.750 122.232 1.00 50.03 202 PRO A CA 1
ATOM 1535 C C . PRO A 1 202 ? -91.233 -31.800 123.403 1.00 50.03 202 PRO A C 1
ATOM 1537 O O . PRO A 1 202 ? -91.769 -32.886 123.215 1.00 50.03 202 PRO A O 1
ATOM 1540 N N . GLY A 1 203 ? -90.877 -31.414 124.650 1.00 30.17 203 GLY A N 1
ATOM 1541 C CA . GLY A 1 203 ? -91.398 -31.975 125.935 1.00 30.17 203 GLY A CA 1
ATOM 1542 C C . GLY A 1 203 ? -90.720 -33.243 126.521 1.00 30.17 203 GLY A C 1
ATOM 1543 O O . GLY A 1 203 ? -89.975 -33.902 125.813 1.00 30.17 203 GLY A O 1
ATOM 1544 N N . ALA A 1 204 ? -90.923 -33.671 127.787 1.00 32.56 204 ALA A N 1
ATOM 1545 C CA . ALA A 1 204 ? -91.475 -33.034 129.004 1.00 32.56 204 ALA A CA 1
ATOM 1546 C C . ALA A 1 204 ? -91.224 -33.899 130.294 1.00 32.56 204 ALA A C 1
ATOM 1548 O O . ALA A 1 204 ? -90.931 -35.083 130.177 1.00 32.56 204 ALA A O 1
ATOM 1549 N N . GLU A 1 205 ? -91.473 -33.306 131.483 1.00 30.02 205 GLU A N 1
ATOM 1550 C CA . GLU A 1 205 ? -92.102 -33.885 132.716 1.00 30.02 205 GLU A CA 1
ATOM 1551 C C . GLU A 1 205 ? -91.345 -34.568 133.910 1.00 30.02 205 GLU A C 1
ATOM 1553 O O . GLU A 1 205 ? -90.597 -35.520 133.733 1.00 30.02 205 GLU A O 1
ATOM 1558 N N . LYS A 1 206 ? -91.786 -34.172 135.141 1.00 33.12 206 LYS A N 1
ATOM 1559 C CA . LYS A 1 206 ? -91.995 -34.949 136.418 1.00 33.12 206 LYS A CA 1
ATOM 1560 C C . LYS A 1 206 ? -90.761 -35.386 137.275 1.00 33.12 206 LYS A C 1
ATOM 1562 O O . LYS A 1 206 ? -89.677 -35.525 136.734 1.00 33.12 206 LYS A O 1
ATOM 1567 N N . GLN A 1 207 ? -90.804 -35.587 138.619 1.00 32.09 207 GLN A N 1
ATOM 1568 C CA . GLN A 1 207 ? -91.887 -35.638 139.651 1.00 32.09 207 GLN A CA 1
ATOM 1569 C C . GLN A 1 207 ? -91.365 -35.505 141.133 1.00 32.09 207 GLN A C 1
ATOM 1571 O O . GLN A 1 207 ? -90.243 -35.918 141.379 1.00 32.09 207 GLN A O 1
ATOM 1576 N N . GLU A 1 208 ? -92.198 -34.988 142.076 1.00 29.91 208 GLU A N 1
ATOM 1577 C CA . GLU A 1 208 ? -92.524 -35.429 143.492 1.00 29.91 208 GLU A CA 1
ATOM 1578 C C . GLU A 1 208 ? -91.449 -35.941 144.533 1.00 29.91 208 GLU A C 1
ATOM 1580 O O . GLU A 1 208 ? -90.373 -36.359 144.144 1.00 29.91 208 GLU A O 1
ATOM 1585 N N . ALA A 1 209 ? -91.625 -36.046 145.883 1.00 31.69 209 ALA A N 1
ATOM 1586 C CA . ALA A 1 209 ? -92.526 -35.474 146.929 1.00 31.69 209 ALA A CA 1
ATOM 1587 C C . ALA A 1 209 ? -92.192 -35.954 148.407 1.00 31.69 209 ALA A C 1
ATOM 1589 O O . ALA A 1 209 ? -91.780 -37.092 148.582 1.00 31.69 209 ALA A O 1
ATOM 1590 N N . VAL A 1 210 ? -92.462 -35.116 149.447 1.00 34.12 210 VAL A N 1
ATOM 1591 C CA . VAL A 1 210 ? -93.287 -35.347 150.703 1.00 34.12 210 VAL A CA 1
ATOM 1592 C C . VAL A 1 210 ? -92.895 -36.276 151.927 1.00 34.12 210 VAL A C 1
ATOM 1594 O O . VAL A 1 210 ? -92.333 -37.348 151.752 1.00 34.12 210 VAL A O 1
ATOM 1597 N N . CYS A 1 211 ? -93.372 -35.882 153.154 1.00 30.09 211 CYS A N 1
ATOM 1598 C CA . CYS A 1 211 ? -93.610 -36.612 154.467 1.00 30.09 211 CYS A CA 1
ATOM 1599 C C . CYS A 1 211 ? -92.453 -36.831 155.518 1.00 30.09 211 CYS A C 1
ATOM 1601 O O . CYS A 1 211 ? -91.301 -36.894 155.114 1.00 30.09 211 CYS A O 1
ATOM 1603 N N . ASP A 1 212 ? -92.634 -37.020 156.864 1.00 30.09 212 ASP A N 1
ATOM 1604 C CA . ASP A 1 212 ? -93.673 -36.624 157.886 1.00 30.09 212 ASP A CA 1
ATOM 1605 C C . ASP A 1 212 ? -93.330 -36.963 159.400 1.00 30.09 212 ASP A C 1
ATOM 1607 O O . ASP A 1 212 ? -92.676 -37.973 159.629 1.00 30.09 212 ASP A O 1
ATOM 1611 N N . LYS A 1 213 ? -93.893 -36.220 160.401 1.00 30.89 213 LYS A N 1
ATOM 1612 C CA . LYS A 1 213 ? -94.180 -36.513 161.876 1.00 30.89 213 LYS A CA 1
ATOM 1613 C C . LYS A 1 213 ? -93.099 -37.162 162.825 1.00 30.89 213 LYS A C 1
ATOM 1615 O O . LYS A 1 213 ? -92.019 -37.474 162.358 1.00 30.89 213 LYS A O 1
ATOM 1620 N N . HIS A 1 214 ? -93.190 -37.362 164.175 1.00 33.00 214 HIS A N 1
ATOM 1621 C CA . HIS A 1 214 ? -94.160 -37.303 165.333 1.00 33.00 214 HIS A CA 1
ATOM 1622 C C . HIS A 1 214 ? -93.400 -36.890 166.659 1.00 33.00 214 HIS A C 1
ATOM 1624 O O . HIS A 1 214 ? -92.213 -37.170 166.751 1.00 33.00 214 HIS A O 1
ATOM 1630 N N . GLN A 1 215 ? -93.891 -36.073 167.624 1.00 28.83 215 GLN A N 1
ATOM 1631 C CA . GLN A 1 215 ? -94.743 -36.284 168.849 1.00 28.83 215 GLN A CA 1
ATOM 1632 C C . GLN A 1 215 ? -94.217 -37.087 170.095 1.00 28.83 215 GLN A C 1
ATOM 1634 O O . GLN A 1 215 ? -94.203 -38.306 170.027 1.00 28.83 215 GLN A O 1
ATOM 1639 N N . LEU A 1 216 ? -93.990 -36.371 171.237 1.00 34.78 216 LEU A N 1
ATOM 1640 C CA . LEU A 1 216 ? -94.355 -36.603 172.691 1.00 34.78 216 LEU A CA 1
ATOM 1641 C C . LEU A 1 216 ? -94.077 -37.975 173.412 1.00 34.78 216 LEU A C 1
ATOM 1643 O O . LEU A 1 216 ? -93.772 -38.927 172.706 1.00 34.78 216 LEU A O 1
ATOM 1647 N N . PRO A 1 217 ? -94.174 -38.147 174.777 1.00 45.94 217 PRO A N 1
ATOM 1648 C CA . PRO A 1 217 ? -94.752 -37.291 175.852 1.00 45.94 217 PRO A CA 1
ATOM 1649 C C . PRO A 1 217 ? -93.973 -37.140 177.214 1.00 45.94 217 PRO A C 1
ATOM 1651 O O . PRO A 1 217 ? -92.899 -37.699 177.400 1.00 45.94 217 PRO A O 1
ATOM 1654 N N . ASN A 1 218 ? -94.582 -36.368 178.145 1.00 34.69 218 ASN A N 1
ATOM 1655 C CA . ASN A 1 218 ? -94.527 -36.309 179.641 1.00 34.69 218 ASN A CA 1
ATOM 1656 C C . ASN A 1 218 ? -93.814 -37.451 180.433 1.00 34.69 218 ASN A C 1
ATOM 1658 O O . ASN A 1 218 ? -93.770 -38.582 179.974 1.00 34.69 218 ASN A O 1
ATOM 1662 N N . GLU A 1 219 ? -93.333 -37.299 181.685 1.00 34.03 219 GLU A N 1
ATOM 1663 C CA . GLU A 1 219 ? -93.631 -36.348 182.784 1.00 34.03 219 GLU A CA 1
ATOM 1664 C C . GLU A 1 219 ? -92.524 -36.407 183.874 1.00 34.03 219 GLU A C 1
ATOM 1666 O O . GLU A 1 219 ? -92.089 -37.513 184.181 1.00 34.03 219 GLU A O 1
ATOM 1671 N N . GLN A 1 220 ? -92.118 -35.288 184.509 1.00 37.12 220 GLN A N 1
ATOM 1672 C CA . GLN A 1 220 ? -91.935 -35.143 185.981 1.00 37.12 220 GLN A CA 1
ATOM 1673 C C . GLN A 1 220 ? -91.246 -33.828 186.417 1.00 37.12 220 GLN A C 1
ATOM 1675 O O . GLN A 1 220 ? -90.348 -33.284 185.782 1.00 37.12 220 GLN A O 1
ATOM 1680 N N . LEU A 1 221 ? -91.745 -33.324 187.543 1.00 42.72 221 LEU A N 1
ATOM 1681 C CA . LEU A 1 221 ? -91.656 -31.977 188.102 1.00 42.72 221 LEU A CA 1
ATOM 1682 C C . LEU A 1 221 ? -90.261 -31.457 188.529 1.00 42.72 221 LEU A C 1
ATOM 1684 O O . LEU A 1 221 ? -89.501 -32.152 189.193 1.00 42.72 221 LEU A O 1
ATOM 1688 N N . ALA A 1 222 ? -90.106 -30.134 188.355 1.00 45.88 222 ALA A N 1
ATOM 1689 C CA . ALA A 1 222 ? -89.572 -29.143 189.318 1.00 45.88 222 ALA A CA 1
ATOM 1690 C C . ALA A 1 222 ? -88.110 -28.618 189.292 1.00 45.88 222 ALA A C 1
ATOM 1692 O O . ALA A 1 222 ? -87.971 -27.439 189.614 1.00 45.88 222 ALA A O 1
ATOM 1693 N N . PRO A 1 223 ? -87.030 -29.319 188.887 1.00 51.78 223 PRO A N 1
ATOM 1694 C CA . PRO A 1 223 ? -85.692 -28.702 188.849 1.00 51.78 223 PRO A CA 1
ATOM 1695 C C . PRO A 1 223 ? -85.340 -28.035 187.502 1.00 51.78 223 PRO A C 1
ATOM 1697 O O . PRO A 1 223 ? -84.325 -27.352 187.395 1.00 51.78 223 PRO A O 1
ATOM 1700 N N . LEU A 1 224 ? -86.153 -28.218 186.453 1.00 48.81 224 LEU A N 1
ATOM 1701 C CA . LEU A 1 224 ? -85.800 -27.824 185.077 1.00 48.81 224 LEU A CA 1
ATOM 1702 C C . LEU A 1 224 ? -85.972 -26.328 184.748 1.00 48.81 224 LEU A C 1
ATOM 1704 O O . LEU A 1 224 ? -85.342 -25.845 183.808 1.00 48.81 224 LEU A O 1
ATOM 1708 N N . GLN A 1 225 ? -86.774 -25.571 185.503 1.00 54.16 225 GLN A N 1
ATOM 1709 C CA . GLN A 1 225 ? -87.127 -24.187 185.137 1.00 54.16 225 GLN A CA 1
ATOM 1710 C C . GLN A 1 225 ? -85.941 -23.202 185.160 1.00 54.16 225 GLN A C 1
ATOM 1712 O O . GLN A 1 225 ? -85.938 -22.260 184.375 1.00 54.16 225 GLN A O 1
ATOM 1717 N N . GLN A 1 226 ? -84.898 -23.441 185.967 1.00 58.66 226 GLN A N 1
ATOM 1718 C CA . GLN A 1 226 ? -83.655 -22.647 185.916 1.00 58.66 226 GLN A CA 1
ATOM 1719 C C . GLN A 1 226 ? -82.689 -23.068 184.795 1.00 58.66 226 GLN A C 1
ATOM 1721 O O . GLN A 1 226 ? -81.797 -22.301 184.441 1.00 58.66 226 GLN A O 1
ATOM 1726 N N . ARG A 1 227 ? -82.837 -24.274 184.227 1.00 60.09 227 ARG A N 1
ATOM 1727 C CA . ARG A 1 227 ? -82.017 -24.722 183.087 1.00 60.09 227 ARG A CA 1
ATOM 1728 C C . ARG A 1 227 ? -82.620 -24.284 181.753 1.00 60.09 227 ARG A C 1
ATOM 1730 O O . ARG A 1 227 ? -81.868 -24.002 180.826 1.00 60.09 227 ARG A O 1
ATOM 1737 N N . ILE A 1 228 ? -83.950 -24.197 181.680 1.00 60.53 228 ILE A N 1
ATOM 1738 C CA . ILE A 1 228 ? -84.683 -23.719 180.502 1.00 60.53 228 ILE A CA 1
ATOM 1739 C C . ILE A 1 228 ? -84.306 -22.269 180.183 1.00 60.53 228 ILE A C 1
ATOM 1741 O O . ILE A 1 228 ? -83.888 -22.017 179.063 1.00 60.53 228 ILE A O 1
ATOM 1745 N N . THR A 1 229 ? -84.318 -21.352 181.155 1.00 67.75 229 THR A N 1
ATOM 1746 C CA . THR A 1 229 ? -83.980 -19.937 180.898 1.00 67.75 229 THR A CA 1
ATOM 1747 C C . THR A 1 229 ? -82.545 -19.732 180.399 1.00 67.75 229 THR A C 1
ATOM 1749 O O . THR A 1 229 ? -82.317 -18.894 179.531 1.00 67.75 229 THR A O 1
ATOM 1752 N N . PHE A 1 230 ? -81.580 -20.523 180.885 1.00 73.12 230 PHE A N 1
ATOM 1753 C CA . PHE A 1 230 ? -80.199 -20.500 180.382 1.00 73.12 230 PHE A CA 1
ATOM 1754 C C . PHE A 1 230 ? -80.101 -21.019 178.936 1.00 73.12 230 PHE A C 1
ATOM 1756 O O . PHE A 1 230 ? -79.464 -20.392 178.087 1.00 73.12 230 PHE A O 1
ATOM 1763 N N . LEU A 1 231 ? -80.768 -22.140 178.637 1.00 71.44 231 LEU A N 1
ATOM 1764 C CA . LEU A 1 231 ? -80.814 -22.694 177.282 1.00 71.44 231 LEU A CA 1
ATOM 1765 C C . LEU A 1 231 ? -81.586 -21.786 176.315 1.00 71.44 231 LEU A C 1
ATOM 1767 O O . LEU A 1 231 ? -81.224 -21.712 175.150 1.00 71.44 231 LEU A O 1
ATOM 1771 N N . GLU A 1 232 ? -82.606 -21.060 176.772 1.00 73.12 232 GLU A N 1
ATOM 1772 C CA . GLU A 1 232 ? -83.330 -20.072 175.965 1.00 73.12 232 GLU A CA 1
ATOM 1773 C C . GLU A 1 232 ? -82.430 -18.896 175.560 1.00 73.12 232 GLU A C 1
ATOM 1775 O O . GLU A 1 232 ? -82.495 -18.470 174.407 1.00 73.12 232 GLU A O 1
ATOM 1780 N N . THR A 1 233 ? -81.538 -18.424 176.442 1.00 72.75 233 THR A N 1
ATOM 1781 C CA . THR A 1 233 ? -80.513 -17.430 176.070 1.00 72.75 233 THR A CA 1
ATOM 1782 C C . THR A 1 233 ? -79.469 -17.988 175.097 1.00 72.75 233 THR A C 1
ATOM 1784 O O . THR A 1 233 ? -79.212 -17.370 174.067 1.00 72.75 233 THR A O 1
ATOM 1787 N N . GLU A 1 234 ? -78.934 -19.188 175.340 1.00 73.38 234 GLU A N 1
ATOM 1788 C CA . GLU A 1 234 ? -77.943 -19.828 174.455 1.00 73.38 234 GLU A CA 1
ATOM 1789 C C . GLU A 1 234 ? -78.530 -20.146 173.060 1.00 73.38 234 GLU A C 1
ATOM 1791 O O . GLU A 1 234 ? -77.862 -20.030 172.028 1.00 73.38 234 GLU A O 1
ATOM 1796 N N . LEU A 1 235 ? -79.823 -20.478 173.006 1.00 72.38 235 LEU A N 1
ATOM 1797 C CA . LEU A 1 235 ? -80.568 -20.744 171.777 1.00 72.38 235 LEU A CA 1
ATOM 1798 C C . LEU A 1 235 ? -80.985 -19.445 171.059 1.00 72.38 235 LEU A C 1
ATOM 1800 O O . LEU A 1 235 ? -81.076 -19.443 169.830 1.00 72.38 235 LEU A O 1
ATOM 1804 N N . ALA A 1 236 ? -81.172 -18.331 171.775 1.00 74.69 236 ALA A N 1
ATOM 1805 C CA . ALA A 1 236 ? -81.340 -17.005 171.176 1.00 74.69 236 ALA A CA 1
ATOM 1806 C C . ALA A 1 236 ? -80.047 -16.520 170.492 1.00 74.69 236 ALA A C 1
ATOM 1808 O O . ALA A 1 236 ? -80.098 -16.120 169.327 1.00 74.69 236 ALA A O 1
ATOM 1809 N N . ASP A 1 237 ? -78.890 -16.655 171.148 1.00 74.06 237 ASP A N 1
ATOM 1810 C CA . ASP A 1 237 ? -77.582 -16.344 170.548 1.00 74.06 237 ASP A CA 1
ATOM 1811 C C . ASP A 1 237 ? -77.273 -17.266 169.357 1.00 74.06 237 ASP A C 1
ATOM 1813 O O . ASP A 1 237 ? -76.826 -16.814 168.298 1.00 74.06 237 ASP A O 1
ATOM 1817 N N . SER A 1 238 ? -77.604 -18.556 169.469 1.00 74.50 238 SER A N 1
ATOM 1818 C CA . SER A 1 238 ? -77.490 -19.506 168.355 1.00 74.50 238 SER A CA 1
ATOM 1819 C C . SER A 1 238 ? -78.379 -19.117 167.168 1.00 74.50 238 SER A C 1
ATOM 1821 O O . SER A 1 238 ? -77.938 -19.181 166.021 1.00 74.50 238 SER A O 1
ATOM 1823 N N . ARG A 1 239 ? -79.617 -18.662 167.413 1.00 76.38 239 ARG A N 1
ATOM 1824 C CA . ARG A 1 239 ? -80.512 -18.150 166.359 1.00 76.38 239 ARG A CA 1
ATOM 1825 C C . ARG A 1 239 ? -79.967 -16.879 165.713 1.00 76.38 239 ARG A C 1
ATOM 1827 O O . ARG A 1 239 ? -80.011 -16.793 164.490 1.00 76.38 239 ARG A O 1
ATOM 1834 N N . SER A 1 240 ? -79.407 -15.959 166.500 1.00 76.94 240 SER A N 1
ATOM 1835 C CA . SER A 1 240 ? -78.739 -14.743 166.012 1.00 76.94 240 SER A CA 1
ATOM 1836 C C . SER A 1 240 ? -77.584 -15.075 165.051 1.00 76.94 240 SER A C 1
ATOM 1838 O O . SER A 1 240 ? -77.518 -14.551 163.934 1.00 76.94 240 SER A O 1
ATOM 1840 N N . ASN A 1 241 ? -76.740 -16.045 165.421 1.00 80.19 241 ASN A N 1
ATOM 1841 C CA . ASN A 1 241 ? -75.662 -16.546 164.563 1.00 80.19 241 ASN A CA 1
ATOM 1842 C C . ASN A 1 241 ? -76.174 -17.263 163.301 1.00 80.19 241 ASN A C 1
ATOM 1844 O O . ASN A 1 241 ? -75.591 -17.111 162.231 1.00 80.19 241 ASN A O 1
ATOM 1848 N N . VAL A 1 242 ? -77.280 -18.011 163.375 1.00 77.19 242 VAL A N 1
ATOM 1849 C CA . VAL A 1 242 ? -77.897 -18.620 162.181 1.00 77.19 242 VAL A CA 1
ATOM 1850 C C . VAL A 1 242 ? -78.487 -17.556 161.249 1.00 77.19 242 VAL A C 1
ATOM 1852 O O . VAL A 1 242 ? -78.374 -17.689 160.031 1.00 77.19 242 VAL A O 1
ATOM 1855 N N . THR A 1 243 ? -79.072 -16.473 161.773 1.00 76.50 243 THR A N 1
ATOM 1856 C CA . THR A 1 243 ? -79.539 -15.357 160.933 1.00 76.50 243 THR A CA 1
ATOM 1857 C C . THR A 1 243 ? -78.388 -14.618 160.252 1.00 76.50 243 THR A C 1
ATOM 1859 O O . THR A 1 243 ? -78.462 -14.404 159.043 1.00 76.50 243 THR A O 1
ATOM 1862 N N . SER A 1 244 ? -77.290 -14.322 160.958 1.00 81.00 244 SER A N 1
ATOM 1863 C CA . SER A 1 244 ? -76.133 -13.644 160.351 1.00 81.00 244 SER A CA 1
ATOM 1864 C C . SER A 1 244 ? -75.406 -14.524 159.324 1.00 81.00 244 SER A C 1
ATOM 1866 O O . SER A 1 244 ? -74.977 -14.031 158.279 1.00 81.00 244 SER A O 1
ATOM 1868 N N . LEU A 1 245 ? -75.338 -15.844 159.546 1.00 82.06 245 LEU A N 1
ATOM 1869 C CA . LEU A 1 245 ? -74.834 -16.799 158.554 1.00 82.06 245 LEU A CA 1
ATOM 1870 C C . LEU A 1 245 ? -75.747 -16.906 157.324 1.00 82.06 245 LEU A C 1
ATOM 1872 O O . LEU A 1 245 ? -75.235 -16.978 156.210 1.00 82.06 245 LEU A O 1
ATOM 1876 N N . ASN A 1 246 ? -77.072 -16.859 157.481 1.00 80.31 246 ASN A N 1
ATOM 1877 C CA . ASN A 1 246 ? -77.992 -16.841 156.338 1.00 80.31 246 ASN A CA 1
ATOM 1878 C C . ASN A 1 246 ? -77.870 -15.551 155.509 1.00 80.31 246 ASN A C 1
ATOM 1880 O O . ASN A 1 246 ? -77.880 -15.613 154.280 1.00 80.31 246 ASN A O 1
ATOM 1884 N N . GLU A 1 247 ? -77.681 -14.390 156.142 1.00 82.75 247 GLU A N 1
ATOM 1885 C CA . GLU A 1 247 ? -77.372 -13.141 155.429 1.00 82.75 247 GLU A CA 1
ATOM 1886 C C . GLU A 1 247 ? -76.008 -13.208 154.722 1.00 82.75 247 GLU A C 1
ATOM 1888 O O . GLU A 1 247 ? -75.871 -12.749 153.583 1.00 82.75 247 GLU A O 1
ATOM 1893 N N . ARG A 1 248 ? -75.009 -13.856 155.339 1.00 86.62 248 ARG A N 1
ATOM 1894 C CA . ARG A 1 248 ? -73.701 -14.127 154.720 1.00 86.62 248 ARG A CA 1
ATOM 1895 C C . ARG A 1 248 ? -73.809 -15.058 153.506 1.00 86.62 248 ARG A C 1
ATOM 1897 O O . ARG A 1 248 ? -73.163 -14.807 152.496 1.00 86.62 248 ARG A O 1
ATOM 1904 N N . ILE A 1 249 ? -74.639 -16.100 153.574 1.00 83.00 249 ILE A N 1
ATOM 1905 C CA . ILE A 1 249 ? -74.898 -17.009 152.446 1.00 83.00 249 ILE A CA 1
ATOM 1906 C C . ILE A 1 249 ? -75.605 -16.256 151.317 1.00 83.00 249 ILE A C 1
ATOM 1908 O O . ILE A 1 249 ? -75.165 -16.326 150.173 1.00 83.00 249 ILE A O 1
ATOM 1912 N N . LYS A 1 250 ? -76.643 -15.475 151.632 1.00 85.25 250 LYS A N 1
ATOM 1913 C CA . LYS A 1 250 ? -77.406 -14.707 150.639 1.00 85.25 250 LYS A CA 1
ATOM 1914 C C . LYS A 1 250 ? -76.558 -13.639 149.937 1.00 85.25 250 LYS A C 1
ATOM 1916 O O . LYS A 1 250 ? -76.703 -13.432 148.735 1.00 85.25 250 LYS A O 1
ATOM 1921 N N . THR A 1 251 ? -75.654 -12.980 150.665 1.00 84.00 251 THR A N 1
ATOM 1922 C CA . THR A 1 251 ? -74.704 -12.021 150.072 1.00 84.00 251 THR A CA 1
ATOM 1923 C C . THR A 1 251 ? -73.654 -12.711 149.199 1.00 84.00 251 THR A C 1
ATOM 1925 O O . THR A 1 251 ? -73.388 -12.222 148.106 1.00 84.00 251 THR A O 1
ATOM 1928 N N . LEU A 1 252 ? -73.130 -13.874 149.603 1.00 85.56 252 LEU A N 1
ATOM 1929 C CA . LEU A 1 252 ? -72.225 -14.676 148.767 1.00 85.56 252 LEU A CA 1
ATOM 1930 C C . LEU A 1 252 ? -72.908 -15.228 147.502 1.00 85.56 252 LEU A C 1
ATOM 1932 O O . LEU A 1 252 ? -72.287 -15.244 146.446 1.00 85.56 252 LEU A O 1
ATOM 1936 N N . GLN A 1 253 ? -74.179 -15.635 147.578 1.00 83.81 253 GLN A N 1
ATOM 1937 C CA . GLN A 1 253 ? -74.964 -16.055 146.408 1.00 83.81 253 GLN A CA 1
ATOM 1938 C C . GLN A 1 253 ? -75.156 -14.901 145.415 1.00 83.81 253 GLN A C 1
ATOM 1940 O O . GLN A 1 253 ? -74.858 -15.057 144.238 1.00 83.81 253 GLN A O 1
ATOM 1945 N N . SER A 1 254 ? -75.556 -13.722 145.903 1.00 85.62 254 SER A N 1
ATOM 1946 C CA . SER A 1 254 ? -75.694 -12.502 145.092 1.00 85.62 254 SER A CA 1
ATOM 1947 C C . SER A 1 254 ? -74.365 -12.072 144.445 1.00 85.62 254 SER A C 1
ATOM 1949 O O . SER A 1 254 ? -74.350 -11.684 143.279 1.00 85.62 254 SER A O 1
ATOM 1951 N N . GLN A 1 255 ? -73.235 -12.207 145.153 1.00 87.94 255 GLN A N 1
ATOM 1952 C CA . GLN A 1 255 ? -71.899 -11.990 144.579 1.00 87.94 255 GLN A CA 1
ATOM 1953 C C . GLN A 1 255 ? -71.552 -13.026 143.501 1.00 87.94 255 GLN A C 1
ATOM 1955 O O . GLN A 1 255 ? -71.059 -12.654 142.444 1.00 87.94 255 GLN A O 1
ATOM 1960 N N . TYR A 1 256 ? -71.856 -14.307 143.723 1.00 86.81 256 TYR A N 1
ATOM 1961 C CA . TYR A 1 256 ? -71.584 -15.369 142.753 1.00 86.81 256 TYR A CA 1
ATOM 1962 C C . TYR A 1 256 ? -72.435 -15.245 141.475 1.00 86.81 256 TYR A C 1
ATOM 1964 O O . TYR A 1 256 ? -71.935 -15.481 140.378 1.00 86.81 256 TYR A O 1
ATOM 1972 N N . GLU A 1 257 ? -73.698 -14.827 141.597 1.00 85.62 257 GLU A N 1
ATOM 1973 C CA . GLU A 1 257 ? -74.568 -14.506 140.456 1.00 85.62 257 GLU A CA 1
ATOM 1974 C C . GLU A 1 257 ? -74.066 -13.275 139.683 1.00 85.62 257 GLU A C 1
ATOM 1976 O O . GLU A 1 257 ? -74.062 -13.283 138.452 1.00 85.62 257 GLU A O 1
ATOM 1981 N N . ALA A 1 258 ? -73.583 -12.239 140.378 1.00 86.06 258 ALA A N 1
ATOM 1982 C CA . ALA A 1 258 ? -72.969 -11.074 139.740 1.00 86.06 258 ALA A CA 1
ATOM 1983 C C . ALA A 1 258 ? -71.667 -11.434 138.995 1.00 86.06 258 ALA A C 1
ATOM 1985 O O . ALA A 1 258 ? -71.495 -11.025 137.847 1.00 86.06 258 ALA A O 1
ATOM 1986 N N . ASP A 1 259 ? -70.795 -12.246 139.602 1.00 85.94 259 ASP A N 1
ATOM 1987 C CA . ASP A 1 259 ? -69.554 -12.739 138.985 1.00 85.94 259 ASP A CA 1
ATOM 1988 C C . ASP A 1 259 ? -69.821 -13.655 137.775 1.00 85.94 259 ASP A C 1
ATOM 1990 O O . ASP A 1 259 ? -69.038 -13.668 136.822 1.00 85.94 259 ASP A O 1
ATOM 1994 N N . LEU A 1 260 ? -70.913 -14.431 137.792 1.00 85.38 260 LEU A N 1
ATOM 1995 C CA . LEU A 1 260 ? -71.356 -15.231 136.645 1.00 85.38 260 LEU A CA 1
ATOM 1996 C C . LEU A 1 260 ? -71.818 -14.342 135.488 1.00 85.38 260 LEU A C 1
ATOM 1998 O O . LEU A 1 260 ? -71.317 -14.495 134.376 1.00 85.38 260 LEU A O 1
ATOM 2002 N N . ASN A 1 261 ? -72.702 -13.376 135.755 1.00 84.94 261 ASN A N 1
ATOM 2003 C CA . ASN A 1 261 ? -73.189 -12.449 134.731 1.00 84.94 261 ASN A CA 1
ATOM 2004 C C . ASN A 1 261 ? -72.038 -11.631 134.117 1.00 84.94 261 ASN A C 1
ATOM 2006 O O . ASN A 1 261 ? -71.945 -11.528 132.897 1.00 84.94 261 ASN A O 1
ATOM 2010 N N . ALA A 1 262 ? -71.108 -11.133 134.941 1.00 86.81 262 ALA A N 1
ATOM 2011 C CA . ALA A 1 262 ? -69.923 -10.417 134.466 1.00 86.81 262 ALA A CA 1
ATOM 2012 C C . ALA A 1 262 ? -69.030 -11.288 133.558 1.00 86.81 262 ALA A C 1
ATOM 2014 O O . ALA A 1 262 ? -68.495 -10.797 132.564 1.00 86.81 262 ALA A O 1
ATOM 2015 N N . ARG A 1 263 ? -68.900 -12.590 133.854 1.00 85.44 263 ARG A N 1
ATOM 2016 C CA . ARG A 1 263 ? -68.171 -13.539 132.996 1.00 85.44 263 ARG A CA 1
ATOM 2017 C C . ARG A 1 263 ? -68.886 -13.850 131.688 1.00 85.44 263 ARG A C 1
ATOM 2019 O O . ARG A 1 263 ? -68.210 -14.022 130.678 1.00 85.44 263 ARG A O 1
ATOM 2026 N N . ASP A 1 264 ? -70.212 -13.942 131.682 1.00 84.62 264 ASP A N 1
ATOM 2027 C CA . ASP A 1 264 ? -70.965 -14.156 130.443 1.00 84.62 264 ASP A CA 1
ATOM 2028 C C . ASP A 1 264 ? -70.955 -12.899 129.549 1.00 84.62 264 ASP A C 1
ATOM 2030 O O . ASP A 1 264 ? -70.828 -13.024 128.328 1.00 84.62 264 ASP A O 1
ATOM 2034 N N . GLU A 1 265 ? -70.959 -11.694 130.131 1.00 88.62 265 GLU A N 1
ATOM 2035 C CA . GLU A 1 265 ? -70.707 -10.437 129.408 1.00 88.62 265 GLU A CA 1
ATOM 2036 C C . GLU A 1 265 ? -69.277 -10.376 128.835 1.00 88.62 265 GLU A C 1
ATOM 2038 O O . GLU A 1 265 ? -69.101 -10.112 127.642 1.00 88.62 265 GLU A O 1
ATOM 2043 N N . GLU A 1 266 ? -68.250 -10.691 129.636 1.00 89.69 266 GLU A N 1
ATOM 2044 C CA . GLU A 1 266 ? -66.849 -10.768 129.186 1.00 89.69 266 GLU A CA 1
ATOM 2045 C C . GLU A 1 266 ? -66.680 -11.787 128.046 1.00 89.69 266 GLU A C 1
ATOM 2047 O O . GLU A 1 266 ? -66.061 -11.498 127.019 1.00 89.69 266 GLU A O 1
ATOM 2052 N N . LYS A 1 267 ? -67.297 -12.965 128.176 1.00 87.44 267 LYS A N 1
ATOM 2053 C CA . LYS A 1 267 ? -67.310 -14.013 127.150 1.00 87.44 267 LYS A CA 1
ATOM 2054 C C . LYS A 1 267 ? -68.009 -13.556 125.868 1.00 87.44 267 LYS A C 1
ATOM 2056 O O . LYS A 1 267 ? -67.500 -13.838 124.784 1.00 87.44 267 LYS A O 1
ATOM 2061 N N . GLY A 1 268 ? -69.124 -12.830 125.965 1.00 87.81 268 GLY A N 1
ATOM 2062 C CA . GLY A 1 268 ? -69.815 -12.244 124.812 1.00 87.81 268 GLY A CA 1
ATOM 2063 C C . GLY A 1 268 ? -68.964 -11.204 124.073 1.00 87.81 268 GLY A C 1
ATOM 2064 O O . GLY A 1 268 ? -68.909 -11.207 122.838 1.00 87.81 268 GLY A O 1
ATOM 2065 N N . LEU A 1 269 ? -68.233 -10.363 124.812 1.00 90.56 269 LEU A N 1
ATOM 2066 C CA . LEU A 1 269 ? -67.278 -9.403 124.249 1.00 90.56 269 LEU A CA 1
ATOM 2067 C C . LEU A 1 269 ? -66.098 -10.107 123.565 1.00 90.56 269 LEU A C 1
ATOM 2069 O O . LEU A 1 269 ? -65.789 -9.794 122.414 1.00 90.56 269 LEU A O 1
ATOM 2073 N N . LEU A 1 270 ? -65.486 -11.097 124.221 1.00 88.94 270 LEU A N 1
ATOM 2074 C CA . LEU A 1 270 ? -64.393 -11.895 123.654 1.00 88.94 270 LEU A CA 1
ATOM 2075 C C . LEU A 1 270 ? -64.833 -12.660 122.399 1.00 88.94 270 LEU A C 1
ATOM 2077 O O . LEU A 1 270 ? -64.104 -12.687 121.411 1.00 88.94 270 LEU A O 1
ATOM 2081 N N . GLN A 1 271 ? -66.037 -13.235 122.393 1.00 88.94 271 GLN A N 1
ATOM 2082 C CA . GLN A 1 271 ? -66.580 -13.942 121.232 1.00 88.94 271 GLN A CA 1
ATOM 2083 C C . GLN A 1 271 ? -66.857 -12.987 120.059 1.00 88.94 271 GLN A C 1
ATOM 2085 O O . GLN A 1 271 ? -66.554 -13.321 118.914 1.00 88.94 271 GLN A O 1
ATOM 2090 N N . SER A 1 272 ? -67.338 -11.771 120.338 1.00 88.62 272 SER A N 1
ATOM 2091 C CA . SER A 1 272 ? -67.511 -10.715 119.328 1.00 88.62 272 SER A CA 1
ATOM 2092 C C . SER A 1 272 ? -66.166 -10.236 118.763 1.00 88.62 272 SER A C 1
ATOM 2094 O O . SER A 1 272 ? -66.022 -10.052 117.555 1.00 88.62 272 SER A O 1
ATOM 2096 N N . GLN A 1 273 ? -65.148 -10.089 119.617 1.00 92.12 273 GLN A N 1
ATOM 2097 C CA . GLN A 1 273 ? -63.789 -9.717 119.214 1.00 92.12 273 GLN A CA 1
ATOM 2098 C C . GLN A 1 273 ? -63.100 -10.826 118.399 1.00 92.12 273 GLN A C 1
ATOM 2100 O O . GLN A 1 273 ? -62.341 -10.539 117.468 1.00 92.12 273 GLN A O 1
ATOM 2105 N N . LEU A 1 274 ? -63.383 -12.093 118.709 1.00 90.81 274 LEU A N 1
ATOM 2106 C CA . LEU A 1 274 ? -62.872 -13.246 117.970 1.00 90.81 274 LEU A CA 1
ATOM 2107 C C . LEU A 1 274 ? -63.523 -13.352 116.584 1.00 90.81 274 LEU A C 1
ATOM 2109 O O . LEU A 1 274 ? -62.824 -13.583 115.602 1.00 90.81 274 LEU A O 1
ATOM 2113 N N . LEU A 1 275 ? -64.827 -13.085 116.475 1.00 91.94 275 LEU A N 1
ATOM 2114 C CA . LEU A 1 275 ? -65.526 -13.044 115.189 1.00 91.94 275 LEU A CA 1
ATOM 2115 C C . LEU A 1 275 ? -64.994 -11.903 114.304 1.00 91.94 275 LEU A C 1
ATOM 2117 O O . LEU A 1 275 ? -64.607 -12.142 113.164 1.00 91.94 275 LEU A O 1
ATOM 2121 N N . LEU A 1 276 ? -64.854 -10.693 114.854 1.00 92.25 276 LEU A N 1
ATOM 2122 C CA . LEU A 1 276 ? -64.336 -9.533 114.119 1.00 92.25 276 LEU A CA 1
ATOM 2123 C C . LEU A 1 276 ? -62.851 -9.667 113.723 1.00 92.25 276 LEU A C 1
ATOM 2125 O O . LEU A 1 276 ? -62.426 -9.129 112.699 1.00 92.25 276 LEU A O 1
ATOM 2129 N N . SER A 1 277 ? -62.041 -10.394 114.502 1.00 88.88 277 SER A N 1
ATOM 2130 C CA . SER A 1 277 ? -60.666 -10.729 114.100 1.00 88.88 277 SER A CA 1
ATOM 2131 C C . SER A 1 277 ? -60.609 -11.858 113.065 1.00 88.88 277 SER A C 1
ATOM 2133 O O . SER A 1 277 ? -59.756 -11.789 112.181 1.00 88.88 277 SER A O 1
ATOM 2135 N N . SER A 1 278 ? -61.547 -12.814 113.089 1.00 91.25 278 SER A N 1
ATOM 2136 C CA . SER A 1 278 ? -61.717 -13.811 112.021 1.00 91.25 278 SER A CA 1
ATOM 2137 C C . SER A 1 278 ? -62.096 -13.156 110.689 1.00 91.25 278 SER A C 1
ATOM 2139 O O . SER A 1 278 ? -61.387 -13.342 109.707 1.00 91.25 278 SER A O 1
ATOM 2141 N N . GLU A 1 279 ? -63.129 -12.307 110.657 1.00 90.88 279 GLU A N 1
ATOM 2142 C CA . GLU A 1 279 ? -63.541 -11.590 109.436 1.00 90.88 279 GLU A CA 1
ATOM 2143 C C . GLU A 1 279 ? -62.408 -10.728 108.857 1.00 90.88 279 GLU A C 1
ATOM 2145 O O . GLU A 1 279 ? -62.239 -10.623 107.638 1.00 90.88 279 GLU A O 1
ATOM 2150 N N . LYS A 1 280 ? -61.587 -10.126 109.728 1.00 92.69 280 LYS A N 1
ATOM 2151 C CA . LYS A 1 280 ? -60.408 -9.363 109.312 1.00 92.69 280 LYS A CA 1
ATOM 2152 C C . LYS A 1 280 ? -59.318 -10.257 108.713 1.00 92.69 280 LYS A C 1
ATOM 2154 O O . LYS A 1 280 ? -58.698 -9.844 107.735 1.00 92.69 280 LYS A O 1
ATOM 2159 N N . LEU A 1 281 ? -59.082 -11.447 109.268 1.00 90.50 281 LEU A N 1
ATOM 2160 C CA . LEU A 1 281 ? -58.151 -12.427 108.700 1.00 90.50 281 LEU A CA 1
ATOM 2161 C C . LEU A 1 281 ? -58.642 -12.935 107.340 1.00 90.50 281 LEU A C 1
ATOM 2163 O O . LEU A 1 281 ? -57.868 -12.917 106.389 1.00 90.50 281 LEU A O 1
ATOM 2167 N N . ASP A 1 282 ? -59.926 -13.271 107.209 1.00 91.12 282 ASP A N 1
ATOM 2168 C CA . ASP A 1 282 ? -60.522 -13.704 105.938 1.00 91.12 282 ASP A CA 1
ATOM 2169 C C . ASP A 1 282 ? -60.448 -12.610 104.861 1.00 91.12 282 ASP A C 1
ATOM 2171 O O . ASP A 1 282 ? -60.153 -12.888 103.699 1.00 91.12 282 ASP A O 1
ATOM 2175 N N . SER A 1 283 ? -60.659 -11.345 105.240 1.00 91.50 283 SER A N 1
ATOM 2176 C CA . SER A 1 283 ? -60.489 -10.195 104.343 1.00 91.50 283 SER A CA 1
ATOM 2177 C C . SER A 1 283 ? -59.034 -10.017 103.888 1.00 91.50 283 SER A C 1
ATOM 2179 O O . SER A 1 283 ? -58.780 -9.772 102.709 1.00 91.50 283 SER A O 1
ATOM 2181 N N . ILE A 1 284 ? -58.063 -10.203 104.792 1.00 92.38 284 ILE A N 1
ATOM 2182 C CA . ILE A 1 284 ? -56.631 -10.167 104.456 1.00 92.38 284 ILE A CA 1
ATOM 2183 C C . ILE A 1 284 ? -56.253 -11.344 103.547 1.00 92.38 284 ILE A C 1
ATOM 2185 O O . ILE A 1 284 ? -55.523 -11.137 102.581 1.00 92.38 284 ILE A O 1
ATOM 2189 N N . HIS A 1 285 ? -56.765 -12.551 103.808 1.00 89.75 285 HIS A N 1
ATOM 2190 C CA . HIS A 1 285 ? -56.533 -13.720 102.959 1.00 89.75 285 HIS A CA 1
ATOM 2191 C C . HIS A 1 285 ? -57.082 -13.506 101.546 1.00 89.75 285 HIS A C 1
ATOM 2193 O O . HIS A 1 285 ? -56.316 -13.656 100.600 1.00 89.75 285 HIS A O 1
ATOM 2199 N N . ARG A 1 286 ? -58.330 -13.040 101.383 1.00 90.19 286 ARG A N 1
ATOM 2200 C CA . ARG A 1 286 ? -58.885 -12.719 100.052 1.00 90.19 286 ARG A CA 1
ATOM 2201 C C . ARG A 1 286 ? -58.053 -11.671 99.317 1.00 90.19 286 ARG A C 1
ATOM 2203 O O . ARG A 1 286 ? -57.689 -11.888 98.170 1.00 90.19 286 ARG A O 1
ATOM 2210 N N . GLN A 1 287 ? -57.665 -10.581 99.984 1.00 91.69 287 GLN A N 1
ATOM 2211 C CA . GLN A 1 287 ? -56.796 -9.563 99.377 1.00 91.69 287 GLN A CA 1
ATOM 2212 C C . GLN A 1 287 ? -55.409 -10.104 98.997 1.00 91.69 287 GLN A C 1
ATOM 2214 O O . GLN A 1 287 ? -54.783 -9.590 98.071 1.00 91.69 287 GLN A O 1
ATOM 2219 N N . HIS A 1 288 ? -54.896 -11.104 99.716 1.00 89.38 288 HIS A N 1
ATOM 2220 C CA . HIS A 1 288 ? -53.623 -11.748 99.402 1.00 89.38 288 HIS A CA 1
ATOM 2221 C C . HIS A 1 288 ? -53.760 -12.752 98.248 1.00 89.38 288 HIS A C 1
ATOM 2223 O O . HIS A 1 288 ? -52.892 -12.798 97.383 1.00 89.38 288 HIS A O 1
ATOM 2229 N N . GLU A 1 289 ? -54.850 -13.519 98.194 1.00 92.56 289 GLU A N 1
ATOM 2230 C CA . GLU A 1 289 ? -55.179 -14.419 97.082 1.00 92.56 289 GLU A CA 1
ATOM 2231 C C . GLU A 1 289 ? -55.442 -13.644 95.784 1.00 92.56 289 GLU A C 1
ATOM 2233 O O . GLU A 1 289 ? -54.899 -14.004 94.745 1.00 92.56 289 GLU A O 1
ATOM 2238 N N . GLU A 1 290 ? -56.186 -12.535 95.841 1.00 91.81 290 GLU A N 1
ATOM 2239 C CA . GLU A 1 290 ? -56.403 -11.634 94.702 1.00 91.81 290 GLU A CA 1
ATOM 2240 C C . GLU A 1 290 ? -55.079 -11.051 94.187 1.00 91.81 290 GLU A C 1
ATOM 2242 O O . GLU A 1 290 ? -54.829 -11.071 92.982 1.00 91.81 290 GLU A O 1
ATOM 2247 N N . LYS A 1 291 ? -54.185 -10.601 95.081 1.00 92.56 291 LYS A N 1
ATOM 2248 C CA . LYS A 1 291 ? -52.844 -10.121 94.699 1.00 92.56 291 LYS A CA 1
ATOM 2249 C C . LYS A 1 291 ? -51.992 -11.212 94.061 1.00 92.56 291 LYS A C 1
ATOM 2251 O O . LYS A 1 291 ? -51.460 -10.983 92.982 1.00 92.56 291 LYS A O 1
ATOM 2256 N N . LEU A 1 292 ? -51.908 -12.392 94.679 1.00 92.12 292 LEU A N 1
ATOM 2257 C CA . LEU A 1 292 ? -51.181 -13.534 94.116 1.00 92.12 292 LEU A CA 1
ATOM 2258 C C . LEU A 1 292 ? -51.757 -13.964 92.761 1.00 92.12 292 LEU A C 1
ATOM 2260 O O . LEU A 1 292 ? -50.998 -14.323 91.866 1.00 92.12 292 LEU A O 1
ATOM 2264 N N . SER A 1 293 ? -53.080 -13.907 92.589 1.00 91.94 293 SER A N 1
ATOM 2265 C CA . SER A 1 293 ? -53.732 -14.193 91.311 1.00 91.94 293 SER A CA 1
ATOM 2266 C C . SER A 1 293 ? -53.341 -13.163 90.250 1.00 91.94 293 SER A C 1
ATOM 2268 O O . SER A 1 293 ? -52.958 -13.558 89.151 1.00 91.94 293 SER A O 1
ATOM 2270 N N . CYS A 1 294 ? -53.388 -11.865 90.566 1.00 91.00 294 CYS A N 1
ATOM 2271 C CA . CYS A 1 294 ? -52.954 -10.804 89.654 1.00 91.00 294 CYS A CA 1
ATOM 2272 C C . CYS A 1 294 ? -51.469 -10.950 89.287 1.00 91.00 294 CYS A C 1
ATOM 2274 O O . CYS A 1 294 ? -51.154 -11.064 88.103 1.00 91.00 294 CYS A O 1
ATOM 2276 N N . GLU A 1 295 ? -50.576 -11.059 90.275 1.00 92.88 295 GLU A N 1
ATOM 2277 C CA . GLU A 1 295 ? -49.133 -11.258 90.066 1.00 92.88 295 GLU A CA 1
ATOM 2278 C C . GLU A 1 295 ? -48.849 -12.522 89.235 1.00 92.88 295 GLU A C 1
ATOM 2280 O O . GLU A 1 295 ? -48.041 -12.488 88.309 1.00 92.88 295 GLU A O 1
ATOM 2285 N N . SER A 1 296 ? -49.560 -13.628 89.487 1.00 91.19 296 SER A N 1
ATOM 2286 C CA . SER A 1 296 ? -49.436 -14.851 88.686 1.00 91.19 296 SER A CA 1
ATOM 2287 C C . SER A 1 296 ? -49.916 -14.666 87.244 1.00 91.19 296 SER A C 1
ATOM 2289 O O . SER A 1 296 ? -49.329 -15.265 86.342 1.00 91.19 296 SER A O 1
ATOM 2291 N N . THR A 1 297 ? -50.959 -13.865 86.994 1.00 90.62 297 THR A N 1
ATOM 2292 C CA . THR A 1 297 ? -51.406 -13.566 85.622 1.00 90.62 297 THR A CA 1
ATOM 2293 C C . THR A 1 297 ? -50.465 -12.611 84.891 1.00 90.62 297 THR A C 1
ATOM 2295 O O . THR A 1 297 ? -50.202 -12.826 83.710 1.00 90.62 297 THR A O 1
ATOM 2298 N N . GLU A 1 298 ? -49.899 -11.615 85.576 1.00 93.12 298 GLU A N 1
ATOM 2299 C CA . GLU A 1 298 ? -48.897 -10.700 85.013 1.00 93.12 298 GLU A CA 1
ATOM 2300 C C . GLU A 1 298 ? -47.595 -11.439 84.672 1.00 93.12 298 GLU A C 1
ATOM 2302 O O . GLU A 1 298 ? -47.043 -11.265 83.584 1.00 93.12 298 GLU A O 1
ATOM 2307 N N . LEU A 1 299 ? -47.132 -12.328 85.559 1.00 92.94 299 LEU A N 1
ATOM 2308 C CA . LEU A 1 299 ? -45.981 -13.195 85.299 1.00 92.94 299 LEU A CA 1
ATOM 2309 C C . LEU A 1 299 ? -46.251 -14.177 84.152 1.00 92.94 299 LEU A C 1
ATOM 2311 O O . LEU A 1 299 ? -45.368 -14.367 83.320 1.00 92.94 299 LEU A O 1
ATOM 2315 N N . GLY A 1 300 ? -47.458 -14.748 84.064 1.00 91.62 300 GLY A N 1
ATOM 2316 C CA . GLY A 1 300 ? -47.878 -15.581 82.931 1.00 91.62 300 GLY A CA 1
ATOM 2317 C C . GLY A 1 300 ? -47.789 -14.826 81.602 1.00 91.62 300 GLY A C 1
ATOM 2318 O O . GLY A 1 300 ? -47.033 -15.224 80.721 1.00 91.62 300 GLY A O 1
ATOM 2319 N N . GLN A 1 301 ? -48.443 -13.664 81.508 1.00 92.31 301 GLN A N 1
ATOM 2320 C CA . GLN A 1 301 ? -48.382 -12.796 80.323 1.00 92.31 301 GLN A CA 1
ATOM 2321 C C . GLN A 1 301 ? -46.946 -12.379 79.970 1.00 92.31 301 GLN A C 1
ATOM 2323 O O . GLN A 1 301 ? -46.601 -12.266 78.793 1.00 92.31 301 GLN A O 1
ATOM 2328 N N . ARG A 1 302 ? -46.081 -12.159 80.972 1.00 94.56 302 ARG A N 1
ATOM 2329 C CA . ARG A 1 302 ? -44.672 -11.827 80.735 1.00 94.56 302 ARG A CA 1
ATOM 2330 C C . ARG A 1 302 ? -43.864 -13.019 80.218 1.00 94.56 302 ARG A C 1
ATOM 2332 O O . ARG A 1 302 ? -42.976 -12.806 79.396 1.00 94.56 302 ARG A O 1
ATOM 2339 N N . ILE A 1 303 ? -44.155 -14.238 80.675 1.00 93.44 303 ILE A N 1
ATOM 2340 C CA . ILE A 1 303 ? -43.545 -15.476 80.167 1.00 93.44 303 ILE A CA 1
ATOM 2341 C C . ILE A 1 303 ? -43.982 -15.728 78.722 1.00 93.44 303 ILE A C 1
ATOM 2343 O O . ILE A 1 303 ? -43.123 -16.012 77.889 1.00 93.44 303 ILE A O 1
ATOM 2347 N N . ASP A 1 304 ? -45.267 -15.560 78.410 1.00 92.44 304 ASP A N 1
ATOM 2348 C CA . ASP A 1 304 ? -45.793 -15.722 77.050 1.00 92.44 304 ASP A CA 1
ATOM 2349 C C . ASP A 1 304 ? -45.126 -14.719 76.091 1.00 92.44 304 ASP A C 1
ATOM 2351 O O . ASP A 1 304 ? -44.508 -15.121 75.108 1.00 92.44 304 ASP A O 1
ATOM 2355 N N . ALA A 1 305 ? -45.097 -13.428 76.448 1.00 92.62 305 ALA A N 1
ATOM 2356 C CA . ALA A 1 305 ? -44.448 -12.390 75.639 1.00 92.62 305 ALA A CA 1
ATOM 2357 C C . ALA A 1 305 ? -42.938 -12.627 75.420 1.00 92.62 305 ALA A C 1
ATOM 2359 O O . ALA A 1 305 ? -42.424 -12.379 74.332 1.00 92.62 305 ALA A O 1
ATOM 2360 N N . LEU A 1 306 ? -42.215 -13.124 76.433 1.00 93.44 306 LEU A N 1
ATOM 2361 C CA . LEU A 1 306 ? -40.802 -13.507 76.291 1.00 93.44 306 LEU A CA 1
ATOM 2362 C C . LEU A 1 306 ? -40.622 -14.785 75.456 1.00 93.44 306 LEU A C 1
ATOM 2364 O O . LEU A 1 306 ? -39.575 -14.973 74.836 1.00 93.44 306 LEU A O 1
ATOM 2368 N N . THR A 1 307 ? -41.617 -15.672 75.436 1.00 93.56 307 THR A N 1
ATOM 2369 C CA . THR A 1 307 ? -41.605 -16.888 74.614 1.00 93.56 307 THR A CA 1
ATOM 2370 C C . THR A 1 307 ? -41.810 -16.543 73.140 1.00 93.56 307 THR A C 1
ATOM 2372 O O . THR A 1 307 ? -41.083 -17.073 72.299 1.00 93.56 307 THR A O 1
ATOM 2375 N N . ASP A 1 308 ? -42.707 -15.600 72.843 1.00 92.12 308 ASP A N 1
ATOM 2376 C CA . ASP A 1 308 ? -42.904 -15.042 71.501 1.00 92.12 308 ASP A CA 1
ATOM 2377 C C . ASP A 1 308 ? -41.649 -14.291 71.012 1.00 92.12 308 ASP A C 1
ATOM 2379 O O . ASP A 1 308 ? -41.173 -14.545 69.906 1.00 92.12 308 ASP A O 1
ATOM 2383 N N . GLU A 1 309 ? -41.033 -13.450 71.854 1.00 94.31 309 GLU A N 1
ATOM 2384 C CA . GLU A 1 309 ? -39.772 -12.751 71.535 1.00 94.31 309 GLU A CA 1
ATOM 2385 C C . GLU A 1 309 ? -38.622 -13.744 71.249 1.00 94.31 309 GLU A C 1
ATOM 2387 O O . GLU A 1 309 ? -37.850 -13.573 70.302 1.00 94.31 309 GLU A O 1
ATOM 2392 N N . LEU A 1 310 ? -38.534 -14.845 72.007 1.00 92.44 310 LEU A N 1
ATOM 2393 C CA . LEU A 1 310 ? -37.573 -15.924 71.748 1.00 92.44 310 LEU A CA 1
ATOM 2394 C C . LEU A 1 310 ? -37.890 -16.741 70.487 1.00 92.44 310 LEU A C 1
ATOM 2396 O O . LEU A 1 310 ? -36.964 -17.299 69.892 1.00 92.44 310 LEU A O 1
ATOM 2400 N N . ALA A 1 311 ? -39.157 -16.854 70.085 1.00 92.44 311 ALA A N 1
ATOM 2401 C CA . ALA A 1 311 ? -39.537 -17.474 68.819 1.00 92.44 311 ALA A CA 1
ATOM 2402 C C . ALA A 1 311 ? -39.120 -16.582 67.640 1.00 92.44 311 ALA A C 1
ATOM 2404 O O . ALA A 1 311 ? -38.418 -17.055 66.745 1.00 92.44 311 ALA A O 1
ATOM 2405 N N . GLU A 1 312 ? -39.423 -15.282 67.696 1.00 93.56 312 GLU A N 1
ATOM 2406 C CA . GLU A 1 312 ? -39.031 -14.325 66.658 1.00 93.56 312 GLU A CA 1
ATOM 2407 C C . GLU A 1 312 ? -37.503 -14.269 66.485 1.00 93.56 312 GLU A C 1
ATOM 2409 O O . GLU A 1 312 ? -36.995 -14.366 65.367 1.00 93.56 312 GLU A O 1
ATOM 2414 N N . LEU A 1 313 ? -36.740 -14.207 67.583 1.00 93.31 313 LEU A N 1
ATOM 2415 C CA . LEU A 1 313 ? -35.273 -14.213 67.525 1.00 93.31 313 LEU A CA 1
ATOM 2416 C C . LEU A 1 313 ? -34.698 -15.515 66.939 1.00 93.31 313 LEU A C 1
ATOM 2418 O O . LEU A 1 313 ? -33.655 -15.478 66.282 1.00 93.31 313 LEU A O 1
ATOM 2422 N N . ARG A 1 314 ? -35.360 -16.666 67.133 1.00 93.62 314 ARG A N 1
ATOM 2423 C CA . ARG A 1 314 ? -34.963 -17.936 66.496 1.00 93.62 314 ARG A CA 1
ATOM 2424 C C . ARG A 1 314 ? -35.222 -17.919 64.994 1.00 93.62 314 ARG A C 1
ATOM 2426 O O . ARG A 1 314 ? -34.348 -18.352 64.245 1.00 93.62 314 ARG A O 1
ATOM 2433 N N . ASP A 1 315 ? -36.356 -17.382 64.559 1.00 92.38 315 ASP A N 1
ATOM 2434 C CA . ASP A 1 315 ? -36.686 -17.257 63.137 1.00 92.38 315 ASP A CA 1
ATOM 2435 C C . ASP A 1 315 ? -35.754 -16.257 62.432 1.00 92.38 315 ASP A C 1
ATOM 2437 O O . ASP A 1 315 ? -35.239 -16.546 61.350 1.00 92.38 315 ASP A O 1
ATOM 2441 N N . GLN A 1 316 ? -35.427 -15.132 63.079 1.00 92.19 316 GLN A N 1
ATOM 2442 C CA . GLN A 1 316 ? -34.415 -14.186 62.593 1.00 92.19 316 GLN A CA 1
ATOM 2443 C C . GLN A 1 316 ? -33.020 -14.837 62.488 1.00 92.19 316 GLN A C 1
ATOM 2445 O O . GLN A 1 316 ? -32.321 -14.643 61.488 1.00 92.19 316 GLN A O 1
ATOM 2450 N N . LEU A 1 317 ? -32.613 -15.647 63.476 1.00 92.56 317 LEU A N 1
ATOM 2451 C CA . LEU A 1 317 ? -31.346 -16.389 63.440 1.00 92.56 317 LEU A CA 1
ATOM 2452 C C . LEU A 1 317 ? -31.328 -17.427 62.303 1.00 92.56 317 LEU A C 1
ATOM 2454 O O . LEU A 1 317 ? -30.333 -17.536 61.585 1.00 92.56 317 LEU A O 1
ATOM 2458 N N . ALA A 1 318 ? -32.426 -18.162 62.109 1.00 92.25 318 ALA A N 1
ATOM 2459 C CA . ALA A 1 318 ? -32.571 -19.143 61.037 1.00 92.25 318 ALA A CA 1
ATOM 2460 C C . ALA A 1 318 ? -32.531 -18.483 59.647 1.00 92.25 318 ALA A C 1
ATOM 2462 O O . ALA A 1 318 ? -31.836 -18.971 58.753 1.00 92.25 318 ALA A O 1
ATOM 2463 N N . ALA A 1 319 ? -33.194 -17.333 59.480 1.00 91.31 319 ALA A N 1
ATOM 2464 C CA . ALA A 1 319 ? -33.123 -16.533 58.260 1.00 91.31 319 ALA A CA 1
ATOM 2465 C C . ALA A 1 319 ? -31.688 -16.055 57.975 1.00 91.31 319 ALA A C 1
ATOM 2467 O O . ALA A 1 319 ? -31.201 -16.197 56.853 1.00 91.31 319 ALA A O 1
ATOM 2468 N N . LYS A 1 320 ? -30.962 -15.572 58.994 1.00 91.50 320 LYS A N 1
ATOM 2469 C CA . LYS A 1 320 ? -29.555 -15.165 58.843 1.00 91.50 320 LYS A CA 1
ATOM 2470 C C . LYS A 1 320 ? -28.619 -16.332 58.529 1.00 91.50 320 LYS A C 1
ATOM 2472 O O . LYS A 1 320 ? -27.715 -16.163 57.714 1.00 91.50 320 LYS A O 1
ATOM 2477 N N . ALA A 1 321 ? -28.855 -17.516 59.090 1.00 92.38 321 ALA A N 1
ATOM 2478 C CA . ALA A 1 321 ? -28.116 -18.726 58.725 1.00 92.38 321 ALA A CA 1
ATOM 2479 C C . ALA A 1 321 ? -28.392 -19.166 57.271 1.00 92.38 321 ALA A C 1
ATOM 2481 O O . ALA A 1 321 ? -27.485 -19.617 56.572 1.00 92.38 321 ALA A O 1
ATOM 2482 N N . ALA A 1 322 ? -29.622 -18.999 56.775 1.00 91.19 322 ALA A N 1
ATOM 2483 C CA . ALA A 1 322 ? -29.943 -19.254 55.372 1.00 91.19 322 ALA A CA 1
ATOM 2484 C C . ALA A 1 322 ? -29.267 -18.238 54.426 1.00 91.19 322 ALA A C 1
ATOM 2486 O O . ALA A 1 322 ? -28.745 -18.629 53.378 1.00 91.19 322 ALA A O 1
ATOM 2487 N N . GLU A 1 323 ? -29.215 -16.954 54.804 1.00 91.38 323 GLU A N 1
ATOM 2488 C CA . GLU A 1 323 ? -28.476 -15.920 54.066 1.00 91.38 323 GLU A CA 1
ATOM 2489 C C . GLU A 1 323 ? -26.975 -16.237 53.967 1.00 91.38 323 GLU A C 1
ATOM 2491 O O . GLU A 1 323 ? -26.409 -16.135 52.877 1.00 91.38 323 GLU A O 1
ATOM 2496 N N . THR A 1 324 ? -26.321 -16.655 55.060 1.00 91.00 324 THR A N 1
ATOM 2497 C CA . THR A 1 324 ? -24.881 -16.974 55.033 1.00 91.00 324 THR A CA 1
ATOM 2498 C C . THR A 1 324 ? -24.577 -18.193 54.167 1.00 91.00 324 THR A C 1
ATOM 2500 O O . THR A 1 324 ? -23.655 -18.125 53.356 1.00 91.00 324 THR A O 1
ATOM 2503 N N . ILE A 1 325 ? -25.389 -19.255 54.237 1.00 93.44 325 ILE A N 1
ATOM 2504 C CA . ILE A 1 325 ? -25.261 -20.436 53.361 1.00 93.44 325 ILE A CA 1
ATOM 2505 C C . ILE A 1 325 ? -25.456 -20.055 51.882 1.00 93.44 325 ILE A C 1
ATOM 2507 O O . ILE A 1 325 ? -24.763 -20.571 51.003 1.00 93.44 325 ILE A O 1
ATOM 2511 N N . CYS A 1 326 ? -26.383 -19.141 51.580 1.00 91.62 326 CYS A N 1
ATOM 2512 C CA . CYS A 1 326 ? -26.596 -18.644 50.220 1.00 91.62 326 CYS A CA 1
ATOM 2513 C C . CYS A 1 326 ? -25.395 -17.821 49.716 1.00 91.62 326 CYS A C 1
ATOM 2515 O O . CYS A 1 326 ? -24.915 -18.029 48.599 1.00 91.62 326 CYS A O 1
ATOM 2517 N N . ALA A 1 327 ? -24.855 -16.936 50.560 1.00 90.38 327 ALA A N 1
ATOM 2518 C CA . ALA A 1 327 ? -23.665 -16.147 50.252 1.00 90.38 327 ALA A CA 1
ATOM 2519 C C . ALA A 1 327 ? -22.411 -17.019 50.058 1.00 90.38 327 ALA A C 1
ATOM 2521 O O . ALA A 1 327 ? -21.597 -16.738 49.180 1.00 90.38 327 ALA A O 1
ATOM 2522 N N . GLU A 1 328 ? -22.261 -18.090 50.838 1.00 93.69 328 GLU A N 1
ATOM 2523 C CA . GLU A 1 328 ? -21.154 -19.042 50.719 1.00 93.69 328 GLU A CA 1
ATOM 2524 C C . GLU A 1 328 ? -21.231 -19.845 49.412 1.00 93.69 328 GLU A C 1
ATOM 2526 O O . GLU A 1 328 ? -20.249 -19.900 48.674 1.00 93.69 328 GLU A O 1
ATOM 2531 N N . LYS A 1 329 ? -22.423 -20.325 49.026 1.00 93.25 329 LYS A N 1
ATOM 2532 C CA . LYS A 1 329 ? -22.648 -20.937 47.702 1.00 93.25 329 LYS A CA 1
ATOM 2533 C C . LYS A 1 329 ? -22.349 -19.985 46.542 1.00 93.25 329 LYS A C 1
ATOM 2535 O O . LYS A 1 329 ? -21.760 -20.411 45.551 1.00 93.25 329 LYS A O 1
ATOM 2540 N N . MET A 1 330 ? -22.713 -18.704 46.655 1.00 90.62 330 MET A N 1
ATOM 2541 C CA . MET A 1 330 ? -22.342 -17.705 45.644 1.00 90.62 330 MET A CA 1
ATOM 2542 C C . MET A 1 330 ? -20.826 -17.483 45.580 1.00 90.62 330 MET A C 1
ATOM 2544 O O . MET A 1 330 ? -20.290 -17.371 44.481 1.00 90.62 330 MET A O 1
ATOM 2548 N N . ARG A 1 331 ? -20.111 -17.478 46.715 1.00 92.94 331 ARG A N 1
ATOM 2549 C CA . ARG A 1 331 ? -18.638 -17.407 46.724 1.00 92.94 331 ARG A CA 1
ATOM 2550 C C . ARG A 1 331 ? -18.000 -18.626 46.062 1.00 92.94 331 ARG A C 1
ATOM 2552 O O . ARG A 1 331 ? -17.114 -18.442 45.238 1.00 92.94 331 ARG A O 1
ATOM 2559 N N . GLU A 1 332 ? -18.472 -19.840 46.354 1.00 94.44 332 GLU A N 1
ATOM 2560 C CA . GLU A 1 332 ? -18.002 -21.045 45.655 1.00 94.44 332 GLU A CA 1
ATOM 2561 C C . GLU A 1 332 ? -18.246 -20.966 44.144 1.00 94.44 332 GLU A C 1
ATOM 2563 O O . GLU A 1 332 ? -17.387 -21.360 43.359 1.00 94.44 332 GLU A O 1
ATOM 2568 N N . GLN A 1 333 ? -19.413 -20.473 43.718 1.00 92.50 333 GLN A N 1
ATOM 2569 C CA . GLN A 1 333 ? -19.730 -20.332 42.299 1.00 92.50 333 GLN A CA 1
ATOM 2570 C C . GLN A 1 333 ? -18.816 -19.305 41.618 1.00 92.50 333 GLN A C 1
ATOM 2572 O O . GLN A 1 333 ? -18.286 -19.598 40.550 1.00 92.50 333 GLN A O 1
ATOM 2577 N N . VAL A 1 334 ? -18.586 -18.149 42.252 1.00 93.06 334 VAL A N 1
ATOM 2578 C CA . VAL A 1 334 ? -17.651 -17.125 41.758 1.00 93.06 334 VAL A CA 1
ATOM 2579 C C . VAL A 1 334 ? -16.223 -17.672 41.683 1.00 93.06 334 VAL A C 1
ATOM 2581 O O . VAL A 1 334 ? -15.551 -17.444 40.679 1.00 93.06 334 VAL A O 1
ATOM 2584 N N . GLN A 1 335 ? -15.776 -18.442 42.681 1.00 95.00 335 GLN A N 1
ATOM 2585 C CA . GLN A 1 335 ? -14.455 -19.075 42.656 1.00 95.00 335 GLN A CA 1
ATOM 2586 C C . GLN A 1 335 ? -14.335 -20.072 41.497 1.00 95.00 335 GLN A C 1
ATOM 2588 O O . GLN A 1 335 ? -13.407 -19.957 40.708 1.00 95.00 335 GLN A O 1
ATOM 2593 N N . ARG A 1 336 ? -15.319 -20.964 41.305 1.00 93.94 336 ARG A N 1
ATOM 2594 C CA . ARG A 1 336 ? -15.330 -21.905 40.166 1.00 93.94 336 ARG A CA 1
ATOM 2595 C C . ARG A 1 336 ? -15.298 -21.189 38.814 1.00 93.94 336 ARG A C 1
ATOM 2597 O O . ARG A 1 336 ? -14.628 -21.662 37.904 1.00 93.94 336 ARG A O 1
ATOM 2604 N N . THR A 1 337 ? -15.999 -20.060 38.666 1.00 91.88 337 THR A N 1
ATOM 2605 C CA . THR A 1 337 ? -15.913 -19.263 37.429 1.00 91.88 337 THR A CA 1
ATOM 2606 C C . THR A 1 337 ? -14.559 -18.580 37.267 1.00 91.88 337 THR A C 1
ATOM 2608 O O . THR A 1 337 ? -14.065 -18.511 36.149 1.00 91.88 337 THR A O 1
ATOM 2611 N N . LEU A 1 338 ? -13.938 -18.115 38.356 1.00 94.38 338 LEU A N 1
ATOM 2612 C CA . LEU A 1 338 ? -12.607 -17.512 38.319 1.00 94.38 338 LEU A CA 1
ATOM 2613 C C . LEU A 1 338 ? -11.555 -18.545 37.893 1.00 94.38 338 LEU A C 1
ATOM 2615 O O . LEU A 1 338 ? -10.814 -18.290 36.946 1.00 94.38 338 LEU A O 1
ATOM 2619 N N . ASP A 1 339 ? -11.561 -19.720 38.526 1.00 93.88 339 ASP A N 1
ATOM 2620 C CA . ASP A 1 339 ? -10.655 -20.830 38.219 1.00 93.88 339 ASP A CA 1
ATOM 2621 C C . ASP A 1 339 ? -10.801 -21.259 36.745 1.00 93.88 339 ASP A C 1
ATOM 2623 O O . ASP A 1 339 ? -9.808 -21.326 36.023 1.00 93.88 339 ASP A O 1
ATOM 2627 N N . ALA A 1 340 ? -12.037 -21.420 36.250 1.00 92.94 340 ALA A N 1
ATOM 2628 C CA . ALA A 1 340 ? -12.302 -21.742 34.844 1.00 92.94 340 ALA A CA 1
ATOM 2629 C C . ALA A 1 340 ? -11.785 -20.662 33.872 1.00 92.94 340 ALA A C 1
ATOM 2631 O O . ALA A 1 340 ? -11.109 -20.986 32.898 1.00 92.94 340 ALA A O 1
ATOM 2632 N N . THR A 1 341 ? -12.021 -19.371 34.148 1.00 89.38 341 THR A N 1
ATOM 2633 C CA . THR A 1 341 ? -11.471 -18.288 33.303 1.00 89.38 341 THR A CA 1
ATOM 2634 C C . THR A 1 341 ? -9.943 -18.213 33.350 1.00 89.38 341 THR A C 1
ATOM 2636 O O . THR A 1 341 ? -9.314 -17.773 32.388 1.00 89.38 341 THR A O 1
ATOM 2639 N N . GLN A 1 342 ? -9.324 -18.656 34.448 1.00 94.12 342 GLN A N 1
ATOM 2640 C CA . GLN A 1 342 ? -7.873 -18.729 34.575 1.00 94.12 342 GLN A CA 1
ATOM 2641 C C . GLN A 1 342 ? -7.293 -19.900 33.763 1.00 94.12 342 GLN A C 1
ATOM 2643 O O . GLN A 1 342 ? -6.250 -19.727 33.134 1.00 94.12 342 GLN A O 1
ATOM 2648 N N . GLU A 1 343 ? -7.971 -21.050 33.715 1.00 94.94 343 GLU A N 1
ATOM 2649 C CA . GLU A 1 343 ? -7.620 -22.173 32.830 1.00 94.94 343 GLU A CA 1
ATOM 2650 C C . GLU A 1 343 ? -7.774 -21.798 31.345 1.00 94.94 343 GLU A C 1
ATOM 2652 O O . GLU A 1 343 ? -6.851 -22.020 30.560 1.00 94.94 343 GLU A O 1
ATOM 2657 N N . GLU A 1 344 ? -8.878 -21.145 30.959 1.00 93.38 344 GLU A N 1
ATOM 2658 C CA . GLU A 1 344 ? -9.078 -20.620 29.596 1.00 93.38 344 GLU A CA 1
ATOM 2659 C C . GLU A 1 344 ? -7.975 -19.627 29.197 1.00 93.38 344 GLU A C 1
ATOM 2661 O O . GLU A 1 344 ? -7.436 -19.699 28.090 1.00 93.38 344 GLU A O 1
ATOM 2666 N N . TYR A 1 345 ? -7.582 -18.729 30.106 1.00 91.50 345 TYR A N 1
ATOM 2667 C CA . TYR A 1 345 ? -6.499 -17.776 29.864 1.00 91.50 345 TYR A CA 1
ATOM 2668 C C . TYR A 1 345 ? -5.127 -18.457 29.721 1.00 91.50 345 TYR A C 1
ATOM 2670 O O . TYR A 1 345 ? -4.330 -18.050 28.876 1.00 91.50 345 TYR A O 1
ATOM 2678 N N . GLN A 1 346 ? -4.851 -19.516 30.491 1.00 94.00 346 GLN A N 1
ATOM 2679 C CA . GLN A 1 346 ? -3.621 -20.306 30.349 1.00 94.00 346 GLN A CA 1
ATOM 2680 C C . GLN A 1 346 ? -3.581 -21.079 29.024 1.00 94.00 346 GLN A C 1
ATOM 2682 O O . GLN A 1 346 ? -2.546 -21.083 28.358 1.00 94.00 346 GLN A O 1
ATOM 2687 N N . LEU A 1 347 ? -4.702 -21.671 28.599 1.00 94.25 347 LEU A N 1
ATOM 2688 C CA . LEU A 1 347 ? -4.826 -22.317 27.286 1.00 94.25 347 LEU A CA 1
ATOM 2689 C C . LEU A 1 347 ? -4.632 -21.314 26.140 1.00 94.25 347 LEU A C 1
ATOM 2691 O O . LEU A 1 347 ? -3.909 -21.603 25.187 1.00 94.25 347 LEU A O 1
ATOM 2695 N N . PHE A 1 348 ? -5.208 -20.114 26.257 1.00 92.19 348 PHE A N 1
ATOM 2696 C CA . PHE A 1 348 ? -5.001 -19.031 25.296 1.00 92.19 348 PHE A CA 1
ATOM 2697 C C . PHE A 1 348 ? -3.529 -18.590 25.227 1.00 92.19 348 PHE A C 1
ATOM 2699 O O . PHE A 1 348 ? -2.984 -18.450 24.133 1.00 92.19 348 PHE A O 1
ATOM 2706 N N . GLN A 1 349 ? -2.856 -18.422 26.373 1.00 92.31 349 GLN A N 1
ATOM 2707 C CA . GLN A 1 349 ? -1.424 -18.105 26.407 1.00 92.31 349 GLN A CA 1
ATOM 2708 C C . GLN A 1 349 ? -0.563 -19.207 25.775 1.00 92.31 349 GLN A C 1
ATOM 2710 O O . GLN A 1 349 ? 0.362 -18.889 25.032 1.00 92.31 349 GLN A O 1
ATOM 2715 N N . ALA A 1 350 ? -0.866 -20.483 26.035 1.00 94.00 350 ALA A N 1
ATOM 2716 C CA . ALA A 1 350 ? -0.139 -21.608 25.449 1.00 94.00 350 ALA A CA 1
ATOM 2717 C C . ALA A 1 350 ? -0.307 -21.662 23.920 1.00 94.00 350 ALA A C 1
ATOM 2719 O O . ALA A 1 350 ? 0.687 -21.737 23.202 1.00 94.00 350 ALA A O 1
ATOM 2720 N N . SER A 1 351 ? -1.543 -21.533 23.426 1.00 94.06 351 SER A N 1
ATOM 2721 C CA . SER A 1 351 ? -1.838 -21.503 21.987 1.00 94.06 351 SER A CA 1
ATOM 2722 C C . SER A 1 351 ? -1.177 -20.316 21.279 1.00 94.06 351 SER A C 1
ATOM 2724 O O . SER A 1 351 ? -0.634 -20.478 20.190 1.00 94.06 351 SER A O 1
ATOM 2726 N N . HIS A 1 352 ? -1.157 -19.133 21.900 1.00 90.69 352 HIS A N 1
ATOM 2727 C CA . HIS A 1 352 ? -0.503 -17.966 21.308 1.00 90.69 352 HIS A CA 1
ATOM 2728 C C . HIS A 1 352 ? 1.034 -18.062 21.360 1.00 90.69 352 HIS A C 1
ATOM 2730 O O . HIS A 1 352 ? 1.713 -17.578 20.459 1.00 90.69 352 HIS A O 1
ATOM 2736 N N . ALA A 1 353 ? 1.607 -18.730 22.368 1.00 94.12 353 ALA A N 1
ATOM 2737 C CA . ALA A 1 353 ? 3.040 -19.028 22.402 1.00 94.12 353 ALA A CA 1
ATOM 2738 C C . ALA A 1 353 ? 3.456 -20.026 21.302 1.00 94.12 353 ALA A C 1
ATOM 2740 O O . ALA A 1 353 ? 4.529 -19.873 20.721 1.00 94.12 353 ALA A O 1
ATOM 2741 N N . GLU A 1 354 ? 2.604 -21.007 20.986 1.00 96.06 354 GLU A N 1
ATOM 2742 C CA . GLU A 1 354 ? 2.788 -21.934 19.861 1.00 96.06 354 GLU A CA 1
ATOM 2743 C C . GLU A 1 354 ? 2.701 -21.205 18.506 1.00 96.06 354 GLU A C 1
ATOM 2745 O O . GLU A 1 354 ? 3.591 -21.354 17.672 1.00 96.06 354 GLU A O 1
ATOM 2750 N N . GLU A 1 355 ? 1.709 -20.328 18.322 1.00 93.69 355 GLU A N 1
ATOM 2751 C CA . GLU A 1 355 ? 1.569 -19.464 17.136 1.00 93.69 355 GLU A CA 1
ATOM 2752 C C . GLU A 1 355 ? 2.800 -18.558 16.925 1.00 93.69 355 GLU A C 1
ATOM 2754 O O . GLU A 1 355 ? 3.329 -18.462 15.815 1.00 93.69 355 GLU A O 1
ATOM 2759 N N . ILE A 1 356 ? 3.316 -17.942 17.998 1.00 93.00 356 ILE A N 1
ATOM 2760 C CA . ILE A 1 356 ? 4.547 -17.137 17.958 1.00 93.00 356 ILE A CA 1
ATOM 2761 C C . ILE A 1 356 ? 5.765 -18.000 17.599 1.00 93.00 356 ILE A C 1
ATOM 2763 O O . ILE A 1 356 ? 6.620 -17.543 16.838 1.00 93.00 356 ILE A O 1
ATOM 2767 N N . ALA A 1 357 ? 5.863 -19.230 18.113 1.00 95.88 357 ALA A N 1
ATOM 2768 C CA . ALA A 1 357 ? 6.964 -20.134 17.786 1.00 95.88 357 ALA A CA 1
ATOM 2769 C C . ALA A 1 357 ? 6.964 -20.506 16.293 1.00 95.88 357 ALA A C 1
ATOM 2771 O O . ALA A 1 357 ? 8.002 -20.372 15.645 1.00 95.88 357 ALA A O 1
ATOM 2772 N N . ILE A 1 358 ? 5.799 -20.863 15.738 1.00 93.94 358 ILE A N 1
ATOM 2773 C CA . ILE A 1 358 ? 5.628 -21.175 14.309 1.00 93.94 358 ILE A CA 1
ATOM 2774 C C . ILE A 1 358 ? 6.014 -19.968 13.444 1.00 93.94 358 ILE A C 1
ATOM 2776 O O . ILE A 1 358 ? 6.866 -20.093 12.567 1.00 93.94 358 ILE A O 1
ATOM 2780 N N . MET A 1 359 ? 5.480 -18.772 13.729 1.00 92.00 359 MET A N 1
ATOM 2781 C CA . MET A 1 359 ? 5.841 -17.574 12.955 1.00 92.00 359 MET A CA 1
ATOM 2782 C C . MET A 1 359 ? 7.324 -17.194 13.092 1.00 92.00 359 MET A C 1
ATOM 2784 O O . MET A 1 359 ? 7.900 -16.621 12.170 1.00 92.00 359 MET A O 1
ATOM 2788 N N . THR A 1 360 ? 7.971 -17.518 1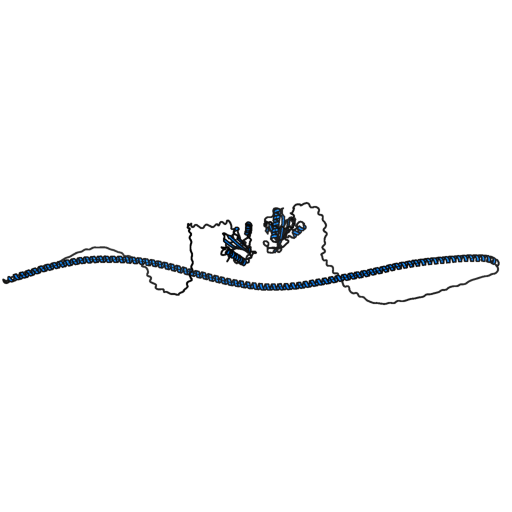4.216 1.00 94.12 360 THR A N 1
ATOM 2789 C CA . THR A 1 360 ? 9.416 -17.293 14.388 1.00 94.12 360 THR A CA 1
ATOM 2790 C C . THR A 1 360 ? 10.241 -18.254 13.523 1.00 94.12 360 THR A C 1
ATOM 2792 O O . THR A 1 360 ? 11.245 -17.837 12.945 1.00 94.12 360 THR A O 1
ATOM 2795 N N . GLU A 1 361 ? 9.813 -19.512 13.386 1.00 97.06 361 GLU A N 1
ATOM 2796 C CA . GLU A 1 361 ? 10.437 -20.501 12.496 1.00 97.06 361 GLU A CA 1
ATOM 2797 C C . GLU A 1 361 ? 10.244 -20.132 11.013 1.00 97.06 361 GLU A C 1
ATOM 2799 O O . GLU A 1 361 ? 11.211 -20.123 10.249 1.00 97.06 361 GLU A O 1
ATOM 2804 N N . GLU A 1 362 ? 9.037 -19.715 10.616 1.00 95.00 362 GLU A N 1
ATOM 2805 C CA . GLU A 1 362 ? 8.760 -19.223 9.258 1.00 95.00 362 GLU A CA 1
ATOM 2806 C C . GLU A 1 362 ? 9.595 -17.981 8.906 1.00 95.00 362 GLU A C 1
ATOM 2808 O O . GLU A 1 362 ? 10.151 -17.897 7.808 1.00 95.00 362 GLU A O 1
ATOM 2813 N N . LEU A 1 363 ? 9.746 -17.031 9.837 1.00 91.50 363 LEU A N 1
ATOM 2814 C CA . LEU A 1 363 ? 10.604 -15.858 9.643 1.00 91.50 363 LEU A CA 1
ATOM 2815 C C . LEU A 1 363 ? 12.085 -16.230 9.499 1.00 91.50 363 LEU A C 1
ATOM 2817 O O . LEU A 1 363 ? 12.774 -15.616 8.685 1.00 91.50 363 LEU A O 1
ATOM 2821 N N . ALA A 1 364 ? 12.577 -17.228 10.239 1.00 96.62 364 ALA A N 1
ATOM 2822 C CA . ALA A 1 364 ? 13.952 -17.709 10.102 1.00 96.62 364 ALA A CA 1
ATOM 2823 C C . ALA A 1 364 ? 14.193 -18.356 8.724 1.00 96.62 364 ALA A C 1
ATOM 2825 O O . ALA A 1 364 ? 15.177 -18.032 8.058 1.00 96.62 364 ALA A O 1
ATOM 2826 N N . LEU A 1 365 ? 13.259 -19.190 8.252 1.00 96.25 365 LEU A N 1
ATOM 2827 C CA . LEU A 1 365 ? 13.320 -19.818 6.926 1.00 96.25 365 LEU A CA 1
ATOM 2828 C C . LEU A 1 365 ? 13.250 -18.774 5.797 1.00 96.25 365 LEU A C 1
ATOM 2830 O O . LEU A 1 365 ? 13.981 -18.858 4.809 1.00 96.25 365 LEU A O 1
ATOM 2834 N N . LEU A 1 366 ? 12.410 -17.744 5.946 1.00 93.25 366 LEU A N 1
ATOM 2835 C CA . LEU A 1 366 ? 12.359 -16.626 5.001 1.00 93.25 366 LEU A CA 1
ATOM 2836 C C . LEU A 1 366 ? 13.660 -15.808 4.994 1.00 93.25 366 LEU A C 1
ATOM 2838 O O . LEU A 1 366 ? 14.093 -15.394 3.920 1.00 93.25 366 LEU A O 1
ATOM 2842 N N . GLN A 1 367 ? 14.305 -15.599 6.146 1.00 94.06 367 GLN A N 1
ATOM 2843 C CA . GLN A 1 367 ? 15.605 -14.921 6.228 1.00 94.06 367 GLN A CA 1
ATOM 2844 C C . GLN A 1 367 ? 16.723 -15.721 5.546 1.00 94.06 367 GLN A C 1
ATOM 2846 O O . GLN A 1 367 ? 17.506 -15.137 4.797 1.00 94.06 367 GLN A O 1
ATOM 2851 N N . GLU A 1 368 ? 16.769 -17.042 5.741 1.00 97.31 368 GLU A N 1
ATOM 2852 C CA . GLU A 1 368 ? 17.704 -17.933 5.038 1.00 97.31 368 GLU A CA 1
ATOM 2853 C C . GLU A 1 368 ? 17.513 -17.837 3.517 1.00 97.31 368 GLU A C 1
ATOM 2855 O O . GLU A 1 368 ? 18.461 -17.561 2.782 1.00 97.31 368 GLU A O 1
ATOM 2860 N N . LYS A 1 369 ? 16.264 -17.924 3.044 1.00 94.94 369 LYS A N 1
ATOM 2861 C CA . LYS A 1 369 ? 15.935 -17.812 1.617 1.00 94.94 369 LYS A CA 1
ATOM 2862 C C . LYS A 1 369 ? 16.251 -16.437 1.015 1.00 94.94 369 LYS A C 1
ATOM 2864 O O . LYS A 1 369 ? 16.612 -16.349 -0.158 1.00 94.94 369 LYS A O 1
ATOM 2869 N N . VAL A 1 370 ? 16.124 -15.353 1.785 1.00 93.44 370 VAL A N 1
ATOM 2870 C CA . VAL A 1 370 ? 16.566 -14.017 1.348 1.00 93.44 370 VAL A CA 1
ATOM 2871 C C . VAL A 1 370 ? 18.087 -13.985 1.189 1.00 93.44 370 VAL A C 1
ATOM 2873 O O . VAL A 1 370 ? 18.561 -13.518 0.157 1.00 93.44 370 VAL A O 1
ATOM 2876 N N . ALA A 1 371 ? 18.847 -14.550 2.132 1.00 95.75 371 ALA A N 1
ATOM 2877 C CA . ALA A 1 371 ? 20.305 -14.627 2.029 1.00 95.75 371 ALA A CA 1
ATOM 2878 C C . ALA A 1 371 ? 20.774 -15.481 0.830 1.00 95.75 371 ALA A C 1
ATOM 2880 O O . ALA A 1 371 ? 21.729 -15.106 0.147 1.00 95.75 371 ALA A O 1
ATOM 2881 N N . GLU A 1 372 ? 20.083 -16.585 0.516 1.00 96.06 372 GLU A N 1
ATOM 2882 C CA . GLU A 1 372 ? 20.333 -17.372 -0.703 1.00 96.06 372 GLU A CA 1
ATOM 2883 C C . GLU A 1 372 ? 20.112 -16.546 -1.982 1.00 96.06 372 GLU A C 1
ATOM 2885 O O . GLU A 1 372 ? 20.953 -16.555 -2.884 1.00 96.06 372 GLU A O 1
ATOM 2890 N N . LEU A 1 373 ? 19.000 -15.804 -2.059 1.00 93.25 373 LEU A N 1
ATOM 2891 C CA . LEU A 1 373 ? 18.667 -14.962 -3.214 1.00 93.25 373 LEU A CA 1
ATOM 2892 C C . LEU A 1 373 ? 19.627 -13.774 -3.371 1.00 93.25 373 LEU A C 1
ATOM 2894 O O . LEU A 1 373 ? 20.004 -13.443 -4.495 1.00 93.25 373 LEU A O 1
ATOM 2898 N N . GLU A 1 374 ? 20.065 -13.155 -2.273 1.00 93.62 374 GLU A N 1
ATOM 2899 C CA . GLU A 1 374 ? 21.102 -12.116 -2.293 1.00 93.62 374 GLU A CA 1
ATOM 2900 C C . GLU A 1 374 ? 22.451 -12.675 -2.771 1.00 93.62 374 GLU A C 1
ATOM 2902 O O . GLU A 1 374 ? 23.128 -12.041 -3.586 1.00 93.62 374 GLU A O 1
ATOM 2907 N N . GLY A 1 375 ? 22.813 -13.890 -2.342 1.00 96.25 375 GLY A N 1
ATOM 2908 C CA . GLY A 1 375 ? 23.995 -14.605 -2.823 1.00 96.25 375 GLY A CA 1
ATOM 2909 C C . GLY A 1 375 ? 23.940 -14.899 -4.326 1.00 96.25 375 GLY A C 1
ATOM 2910 O O . GLY A 1 375 ? 24.896 -14.602 -5.045 1.00 96.25 375 GLY A O 1
ATOM 2911 N N . ALA A 1 376 ? 22.809 -15.410 -4.820 1.00 93.44 376 ALA A N 1
ATOM 2912 C CA . ALA A 1 376 ? 22.588 -15.662 -6.245 1.00 93.44 376 ALA A CA 1
ATOM 2913 C C . ALA A 1 376 ? 22.646 -14.365 -7.074 1.00 93.44 376 ALA A C 1
ATOM 2915 O O . ALA A 1 376 ? 23.367 -14.301 -8.070 1.00 93.44 376 ALA A O 1
ATOM 2916 N N . ALA A 1 377 ? 21.981 -13.297 -6.622 1.00 91.81 377 ALA A N 1
ATOM 2917 C CA . ALA A 1 377 ? 22.017 -11.992 -7.283 1.00 91.81 377 ALA A CA 1
ATOM 2918 C C . ALA A 1 377 ? 23.426 -11.366 -7.291 1.00 91.81 377 ALA A C 1
ATOM 2920 O O . ALA A 1 377 ? 23.783 -10.652 -8.229 1.00 91.81 377 ALA A O 1
ATOM 2921 N N . SER A 1 378 ? 24.253 -11.631 -6.272 1.00 93.81 378 SER A N 1
ATOM 2922 C CA . SER A 1 378 ? 25.663 -11.225 -6.273 1.00 93.81 378 SER A CA 1
ATOM 2923 C C . SER A 1 378 ? 26.472 -11.993 -7.324 1.00 93.81 378 SER A C 1
ATOM 2925 O O . SER A 1 378 ? 27.257 -11.383 -8.046 1.00 93.81 378 SER A O 1
ATOM 2927 N N . GLN A 1 379 ? 26.252 -13.305 -7.463 1.00 94.75 379 GLN A N 1
ATOM 2928 C CA . GLN A 1 379 ? 26.916 -14.118 -8.489 1.00 94.75 379 GLN A CA 1
ATOM 2929 C C . GLN A 1 379 ? 26.510 -13.697 -9.909 1.00 94.75 379 GLN A C 1
ATOM 2931 O O . GLN A 1 379 ? 27.379 -13.558 -10.768 1.00 94.75 379 GLN A O 1
ATOM 2936 N N . GLU A 1 380 ? 25.224 -13.426 -10.155 1.00 93.38 380 GLU A N 1
ATOM 2937 C CA . GLU A 1 380 ? 24.755 -12.905 -11.447 1.00 93.38 380 GLU A CA 1
ATOM 2938 C C . GLU A 1 380 ? 25.395 -11.554 -11.789 1.00 93.38 380 GLU A C 1
ATOM 2940 O O . GLU A 1 380 ? 25.808 -11.351 -12.931 1.00 93.38 380 GLU A O 1
ATOM 2945 N N . ARG A 1 381 ? 25.556 -10.650 -10.810 1.00 92.75 381 ARG A N 1
ATOM 2946 C CA . ARG A 1 381 ? 26.269 -9.376 -11.013 1.00 92.75 381 ARG A CA 1
ATOM 2947 C C . ARG A 1 381 ? 27.733 -9.583 -11.383 1.00 92.75 381 ARG A C 1
ATOM 2949 O O . ARG A 1 381 ? 28.186 -8.957 -12.333 1.00 92.75 381 ARG A O 1
ATOM 2956 N N . GLU A 1 382 ? 28.455 -10.473 -10.702 1.00 95.94 382 GLU A N 1
ATOM 2957 C CA . GLU A 1 382 ? 29.849 -10.767 -11.064 1.00 95.94 382 GLU A CA 1
ATOM 2958 C C . GLU A 1 382 ? 29.973 -11.401 -12.461 1.00 95.94 382 GLU A C 1
ATOM 2960 O O . GLU A 1 382 ? 30.933 -11.137 -13.181 1.00 95.94 382 GLU A O 1
ATOM 2965 N N . VAL A 1 383 ? 29.029 -12.261 -12.860 1.00 95.06 383 VAL A N 1
ATOM 2966 C CA . VAL A 1 383 ? 29.000 -12.843 -14.214 1.00 95.06 383 VAL A CA 1
ATOM 2967 C C . VAL A 1 383 ? 28.700 -11.763 -15.257 1.00 95.06 383 VAL A C 1
ATOM 2969 O O . VAL A 1 383 ? 29.392 -11.697 -16.273 1.00 95.06 383 VAL A O 1
ATOM 2972 N N . ALA A 1 384 ? 27.739 -10.877 -14.987 1.00 92.19 384 ALA A N 1
ATOM 2973 C CA . ALA A 1 384 ? 27.429 -9.743 -15.850 1.00 92.19 384 ALA A CA 1
ATOM 2974 C C . ALA A 1 384 ? 28.631 -8.792 -15.995 1.00 92.19 384 ALA A C 1
ATOM 2976 O O . ALA A 1 384 ? 28.985 -8.431 -17.116 1.00 92.19 384 ALA A O 1
ATOM 2977 N N . GLU A 1 385 ? 29.313 -8.452 -14.898 1.00 95.00 385 GLU A N 1
ATOM 2978 C CA . GLU A 1 385 ? 30.504 -7.592 -14.897 1.00 95.00 385 GLU A CA 1
ATOM 2979 C C . GLU A 1 385 ? 31.658 -8.216 -15.698 1.00 95.00 385 GLU A C 1
ATOM 2981 O O . GLU A 1 385 ? 32.217 -7.552 -16.573 1.00 95.00 385 GLU A O 1
ATOM 2986 N N . ARG A 1 386 ? 31.944 -9.516 -15.512 1.00 95.69 386 ARG A N 1
ATOM 2987 C CA . ARG A 1 386 ? 32.919 -10.250 -16.345 1.00 95.69 386 ARG A CA 1
ATOM 2988 C C . ARG A 1 386 ? 32.546 -10.207 -17.828 1.00 95.69 386 ARG A C 1
ATOM 2990 O O . ARG A 1 386 ? 33.391 -9.859 -18.646 1.00 95.69 386 ARG A O 1
ATOM 2997 N N . SER A 1 387 ? 31.285 -10.480 -18.173 1.00 93.12 387 SER A N 1
ATOM 2998 C CA . SER A 1 387 ? 30.827 -10.440 -19.571 1.00 93.12 387 SER A CA 1
ATOM 2999 C C . SER A 1 387 ? 30.896 -9.033 -20.182 1.00 93.12 387 SER A C 1
ATOM 3001 O O . SER A 1 387 ? 31.199 -8.885 -21.364 1.00 93.12 387 SER A O 1
ATOM 3003 N N . SER A 1 388 ? 30.691 -7.986 -19.374 1.00 93.56 388 SER A N 1
ATOM 3004 C CA . SER A 1 388 ? 30.846 -6.592 -19.797 1.00 93.56 388 SER A CA 1
ATOM 3005 C C . SER A 1 388 ? 32.313 -6.239 -20.049 1.00 93.56 388 SER A C 1
ATOM 3007 O O . SER A 1 388 ? 32.607 -5.566 -21.034 1.00 93.56 388 SER A O 1
ATOM 3009 N N . MET A 1 389 ? 33.236 -6.712 -19.204 1.00 95.00 389 MET A N 1
ATOM 3010 C CA . MET A 1 389 ? 34.678 -6.538 -19.414 1.00 95.00 389 MET A CA 1
ATOM 3011 C C . MET A 1 389 ? 35.176 -7.291 -20.654 1.00 95.00 389 MET A C 1
ATOM 3013 O O . MET A 1 389 ? 35.989 -6.758 -21.406 1.00 95.00 389 MET A O 1
ATOM 3017 N N . GLU A 1 390 ? 34.692 -8.513 -20.892 1.00 95.38 390 GLU A N 1
ATOM 3018 C CA . GLU A 1 390 ? 34.994 -9.272 -22.113 1.00 95.38 390 GLU A CA 1
ATOM 3019 C C . GLU A 1 390 ? 34.468 -8.543 -23.358 1.00 95.38 390 GLU A C 1
ATOM 3021 O O . GLU A 1 390 ? 35.203 -8.375 -24.333 1.00 95.38 390 GLU A O 1
ATOM 3026 N N . LEU A 1 391 ? 33.235 -8.024 -23.314 1.00 93.94 391 LEU A N 1
ATOM 3027 C CA . LEU A 1 391 ? 32.670 -7.232 -24.405 1.00 93.94 391 LEU A CA 1
ATOM 3028 C C . LEU A 1 391 ? 33.494 -5.962 -24.674 1.00 93.94 391 LEU A C 1
ATOM 3030 O O . LEU A 1 391 ? 33.830 -5.698 -25.828 1.00 93.94 391 LEU A O 1
ATOM 3034 N N . GLU A 1 392 ? 33.883 -5.213 -23.639 1.00 94.94 392 GLU A N 1
ATOM 3035 C CA . GLU A 1 392 ? 34.725 -4.017 -23.777 1.00 94.94 392 GLU A CA 1
ATOM 3036 C C . GLU A 1 392 ? 36.090 -4.350 -24.408 1.00 94.94 392 GLU A C 1
ATOM 3038 O O . GLU A 1 392 ? 36.498 -3.697 -25.370 1.00 94.94 392 GLU A O 1
ATOM 3043 N N . GLN A 1 393 ? 36.738 -5.440 -23.977 1.00 95.50 393 GLN A N 1
ATOM 3044 C CA . GLN A 1 393 ? 37.979 -5.932 -24.590 1.00 95.50 393 GLN A CA 1
ATOM 3045 C C . GLN A 1 393 ? 37.797 -6.302 -26.071 1.00 95.50 393 GLN A C 1
ATOM 3047 O O . GLN A 1 393 ? 38.652 -5.965 -26.894 1.00 95.50 393 GLN A O 1
ATOM 3052 N N . THR A 1 394 ? 36.687 -6.952 -26.447 1.00 94.19 394 THR A N 1
ATOM 3053 C CA . THR A 1 394 ? 36.413 -7.243 -27.868 1.00 94.19 394 THR A CA 1
ATOM 3054 C C . THR A 1 394 ? 36.147 -5.973 -28.679 1.00 94.19 394 THR A C 1
ATOM 3056 O O . THR A 1 394 ? 36.621 -5.868 -29.811 1.00 94.19 394 THR A O 1
ATOM 3059 N N . MET A 1 395 ? 35.462 -4.975 -28.109 1.00 92.94 395 MET A N 1
ATOM 3060 C CA . MET A 1 395 ? 35.240 -3.685 -28.764 1.00 92.94 395 MET A CA 1
ATOM 3061 C C . MET A 1 395 ? 36.548 -2.925 -28.995 1.00 92.94 395 MET A C 1
ATOM 3063 O O . MET A 1 395 ? 36.735 -2.365 -30.076 1.00 92.94 395 MET A O 1
ATOM 3067 N N . ASP A 1 396 ? 37.470 -2.929 -28.031 1.00 94.94 396 ASP A N 1
ATOM 3068 C CA . ASP A 1 396 ? 38.784 -2.300 -28.188 1.00 94.94 396 ASP A CA 1
ATOM 3069 C C . ASP A 1 396 ? 39.683 -3.049 -29.178 1.00 94.94 396 ASP A C 1
ATOM 3071 O O . ASP A 1 396 ? 40.345 -2.411 -29.999 1.00 94.94 396 ASP A O 1
ATOM 3075 N N . ALA A 1 397 ? 39.630 -4.384 -29.213 1.00 95.06 397 ALA A N 1
ATOM 3076 C CA . ALA A 1 397 ? 40.292 -5.166 -30.257 1.00 95.06 397 ALA A CA 1
ATOM 3077 C C . ALA A 1 397 ? 39.749 -4.825 -31.662 1.00 95.06 397 ALA A C 1
ATOM 3079 O O . ALA A 1 397 ? 40.527 -4.625 -32.595 1.00 95.06 397 ALA A O 1
ATOM 3080 N N . VAL A 1 398 ? 38.427 -4.684 -31.819 1.00 93.88 398 VAL A N 1
ATOM 3081 C CA . VAL A 1 398 ? 37.794 -4.270 -33.087 1.00 93.88 398 VAL A CA 1
ATOM 3082 C C . VAL A 1 398 ? 38.160 -2.830 -33.466 1.00 93.88 398 VAL A C 1
ATOM 3084 O O . VAL A 1 398 ? 38.455 -2.566 -34.633 1.00 93.88 398 VAL A O 1
ATOM 3087 N N . ARG A 1 399 ? 38.210 -1.898 -32.502 1.00 94.44 399 ARG A N 1
ATOM 3088 C CA . ARG A 1 399 ? 38.701 -0.525 -32.727 1.00 94.44 399 ARG A CA 1
ATOM 3089 C C . ARG A 1 399 ? 40.150 -0.525 -33.212 1.00 94.44 399 ARG A C 1
ATOM 3091 O O . ARG A 1 399 ? 40.456 0.182 -34.168 1.00 94.44 399 ARG A O 1
ATOM 3098 N N . GLN A 1 400 ? 41.018 -1.333 -32.604 1.00 95.50 400 GLN A N 1
ATOM 3099 C CA . GLN A 1 400 ? 42.422 -1.435 -32.997 1.00 95.50 400 GLN A CA 1
ATOM 3100 C C . GLN A 1 400 ? 42.576 -2.021 -34.409 1.00 95.50 400 GLN A C 1
ATOM 3102 O O . GLN A 1 400 ? 43.241 -1.408 -35.242 1.00 95.50 400 GLN A O 1
ATOM 3107 N N . MET A 1 401 ? 41.886 -3.126 -34.723 1.00 93.62 401 MET A N 1
ATOM 3108 C CA . MET A 1 401 ? 41.872 -3.699 -36.078 1.00 93.62 401 MET A CA 1
ATOM 3109 C C . MET A 1 401 ? 41.385 -2.691 -37.126 1.00 93.62 401 MET A C 1
ATOM 3111 O O . MET A 1 401 ? 41.960 -2.603 -38.208 1.00 93.62 401 MET A O 1
ATOM 3115 N N . ARG A 1 402 ? 40.363 -1.886 -36.804 1.00 93.62 402 ARG A N 1
ATOM 3116 C CA . ARG A 1 402 ? 39.890 -0.815 -37.688 1.00 93.62 402 ARG A CA 1
ATOM 3117 C C . ARG A 1 402 ? 40.954 0.267 -37.907 1.00 93.62 402 ARG A C 1
ATOM 3119 O O . ARG A 1 402 ? 41.154 0.678 -39.044 1.00 93.62 402 ARG A O 1
ATOM 3126 N N . ILE A 1 403 ? 41.629 0.719 -36.849 1.00 95.25 403 ILE A N 1
ATOM 3127 C CA . ILE A 1 403 ? 42.709 1.716 -36.942 1.00 95.25 403 ILE A CA 1
ATOM 3128 C C . ILE A 1 403 ? 43.852 1.200 -37.824 1.00 95.25 403 ILE A C 1
ATOM 3130 O O . ILE A 1 403 ? 44.413 1.961 -38.610 1.00 95.25 403 ILE A O 1
ATOM 3134 N N . ASP A 1 404 ? 44.207 -0.079 -37.710 1.00 94.56 404 ASP A N 1
ATOM 3135 C CA . ASP A 1 404 ? 45.286 -0.663 -38.507 1.00 94.56 404 ASP A CA 1
ATOM 3136 C C . ASP A 1 404 ? 44.868 -0.877 -39.973 1.00 94.56 404 ASP A C 1
ATOM 3138 O O . ASP A 1 404 ? 45.628 -0.513 -40.870 1.00 94.56 404 ASP A O 1
ATOM 3142 N N . ALA A 1 405 ? 43.625 -1.293 -40.239 1.00 93.38 405 ALA A N 1
ATOM 3143 C CA . ALA A 1 405 ? 43.068 -1.337 -41.595 1.00 93.38 405 ALA A CA 1
ATOM 3144 C C . ALA A 1 405 ? 42.969 0.057 -42.255 1.00 93.38 405 ALA A C 1
ATOM 3146 O O . ALA A 1 405 ? 43.227 0.201 -43.450 1.00 93.38 405 ALA A O 1
ATOM 3147 N N . GLU A 1 406 ? 42.641 1.110 -41.494 1.00 94.00 406 GLU A N 1
ATOM 3148 C CA . GLU A 1 406 ? 42.649 2.496 -41.991 1.00 94.00 406 GLU A CA 1
ATOM 3149 C C . GLU A 1 406 ? 44.075 2.961 -42.365 1.00 94.00 406 GLU A C 1
ATOM 3151 O O . GLU A 1 406 ? 44.240 3.655 -43.371 1.00 94.00 406 GLU A O 1
ATOM 3156 N N . LYS A 1 407 ? 45.118 2.526 -41.635 1.00 95.12 407 LYS A N 1
ATOM 3157 C CA . LYS A 1 407 ? 46.528 2.777 -42.007 1.00 95.12 407 LYS A CA 1
ATOM 3158 C C . LYS A 1 407 ? 46.944 2.016 -43.265 1.00 95.12 407 LYS A C 1
ATOM 3160 O O . LYS A 1 407 ? 47.607 2.600 -44.117 1.00 95.12 407 LYS A O 1
ATOM 3165 N N . GLU A 1 408 ? 46.576 0.740 -43.389 1.00 94.31 408 GLU A N 1
ATOM 3166 C CA . GLU A 1 408 ? 46.878 -0.063 -44.585 1.00 94.31 408 GLU A CA 1
ATOM 3167 C C . GLU A 1 408 ? 46.217 0.527 -45.837 1.00 94.31 408 GLU A C 1
ATOM 3169 O O . GLU A 1 408 ? 46.853 0.626 -46.886 1.00 94.31 408 GLU A O 1
ATOM 3174 N N . LEU A 1 409 ? 44.973 1.002 -45.718 1.00 93.38 409 LEU A N 1
ATOM 3175 C CA . LEU A 1 409 ? 44.260 1.675 -46.803 1.00 93.38 409 LEU A CA 1
ATOM 3176 C C . LEU A 1 409 ? 44.952 2.985 -47.215 1.00 93.38 409 LEU A C 1
ATOM 3178 O O . LEU A 1 409 ? 45.065 3.269 -48.409 1.00 93.38 409 LEU A O 1
ATOM 3182 N N . GLU A 1 410 ? 45.443 3.773 -46.257 1.00 94.44 410 GLU A N 1
ATOM 3183 C CA . GLU A 1 410 ? 46.184 5.002 -46.557 1.00 94.44 410 GLU A CA 1
ATOM 3184 C C . GLU A 1 410 ? 47.567 4.712 -47.168 1.00 94.44 410 GLU A C 1
ATOM 3186 O O . GLU A 1 410 ? 47.954 5.369 -48.135 1.00 94.44 410 GLU A O 1
ATOM 3191 N N . GLN A 1 411 ? 48.274 3.670 -46.715 1.00 94.56 411 GLN A N 1
ATOM 3192 C CA . GLN A 1 411 ? 49.506 3.215 -47.368 1.00 94.56 411 GLN A CA 1
ATOM 3193 C C . GLN A 1 411 ? 49.236 2.769 -48.814 1.00 94.56 411 GLN A C 1
ATOM 3195 O O . GLN A 1 411 ? 49.933 3.203 -49.729 1.00 94.56 411 GLN A O 1
ATOM 3200 N N . ALA A 1 412 ? 48.172 1.997 -49.052 1.00 91.94 412 ALA A N 1
ATOM 3201 C CA . ALA A 1 412 ? 47.777 1.576 -50.395 1.00 91.94 412 ALA A CA 1
ATOM 3202 C C . ALA A 1 412 ? 47.404 2.761 -51.311 1.00 91.94 412 ALA A C 1
ATOM 3204 O O . ALA A 1 412 ? 47.622 2.697 -52.523 1.00 91.94 412 ALA A O 1
ATOM 3205 N N . ARG A 1 413 ? 46.880 3.868 -50.759 1.00 93.75 413 ARG A N 1
ATOM 3206 C CA . ARG A 1 413 ? 46.675 5.124 -51.506 1.00 93.75 413 ARG A CA 1
ATOM 3207 C C . ARG A 1 413 ? 47.993 5.792 -51.884 1.00 93.75 413 ARG A C 1
ATOM 3209 O O . ARG A 1 413 ? 48.126 6.206 -53.033 1.00 93.75 413 ARG A O 1
ATOM 3216 N N . ILE A 1 414 ? 48.952 5.872 -50.960 1.00 94.75 414 ILE A N 1
ATOM 3217 C CA . ILE A 1 414 ? 50.290 6.429 -51.217 1.00 94.75 414 ILE A CA 1
ATOM 3218 C C . ILE A 1 414 ? 51.008 5.607 -52.297 1.00 94.75 414 ILE A C 1
ATOM 3220 O O . ILE A 1 414 ? 51.532 6.176 -53.258 1.00 94.75 414 ILE A O 1
ATOM 3224 N N . ASP A 1 415 ? 50.969 4.278 -52.187 1.00 92.75 415 ASP A N 1
ATOM 3225 C CA . ASP A 1 415 ? 51.572 3.359 -53.154 1.00 92.75 415 ASP A CA 1
ATOM 3226 C C . ASP A 1 415 ? 50.909 3.496 -54.532 1.00 92.75 415 ASP A C 1
ATOM 3228 O O . ASP A 1 415 ? 51.599 3.607 -55.549 1.00 92.75 415 ASP A O 1
ATOM 3232 N N . LYS A 1 416 ? 49.571 3.580 -54.578 1.00 93.25 416 LYS A N 1
ATOM 3233 C CA . LYS A 1 416 ? 48.822 3.859 -55.810 1.00 93.25 416 LYS A CA 1
ATOM 3234 C C . LYS A 1 416 ? 49.243 5.191 -56.435 1.00 93.25 416 LYS A C 1
ATOM 3236 O O . LYS A 1 416 ? 49.521 5.227 -57.631 1.00 93.25 416 LYS A O 1
ATOM 3241 N N . GLU A 1 417 ? 49.310 6.271 -55.660 1.00 93.31 417 GLU A N 1
ATOM 3242 C CA . GLU A 1 417 ? 49.703 7.593 -56.163 1.00 93.31 417 GLU A CA 1
ATOM 3243 C C . GLU A 1 417 ? 51.154 7.584 -56.680 1.00 93.31 417 GLU A C 1
ATOM 3245 O O . GLU A 1 417 ? 51.467 8.198 -57.701 1.00 93.31 417 GLU A O 1
ATOM 3250 N N . GLN A 1 418 ? 52.049 6.835 -56.028 1.00 92.75 418 GLN A N 1
ATOM 3251 C CA . GLN A 1 418 ? 53.416 6.628 -56.501 1.00 92.75 418 GLN A CA 1
ATOM 3252 C C . GLN A 1 418 ? 53.455 5.845 -57.823 1.00 92.75 418 GLN A C 1
ATOM 3254 O O . GLN A 1 418 ? 54.191 6.240 -58.730 1.00 92.75 418 GLN A O 1
ATOM 3259 N N . VAL A 1 419 ? 52.653 4.786 -57.973 1.00 91.50 419 VAL A N 1
ATOM 3260 C CA . VAL A 1 419 ? 52.517 4.041 -59.237 1.00 91.50 419 VAL A CA 1
ATOM 3261 C C . VAL A 1 419 ? 51.943 4.933 -60.341 1.00 91.50 419 VAL A C 1
ATOM 3263 O O . VAL A 1 419 ? 52.488 4.947 -61.443 1.00 91.50 419 VAL A O 1
ATOM 3266 N N . GLU A 1 420 ? 50.916 5.737 -60.056 1.00 91.69 420 GLU A N 1
ATOM 3267 C CA . GLU A 1 420 ? 50.348 6.705 -61.006 1.00 91.69 420 GLU A CA 1
ATOM 3268 C C . GLU A 1 420 ? 51.378 7.772 -61.416 1.00 91.69 420 GLU A C 1
ATOM 3270 O O . GLU A 1 420 ? 51.508 8.070 -62.606 1.00 91.69 420 GLU A O 1
ATOM 3275 N N . ARG A 1 421 ? 52.187 8.288 -60.476 1.00 91.75 421 ARG A N 1
ATOM 3276 C CA . ARG A 1 421 ? 53.303 9.206 -60.774 1.00 91.75 421 ARG A CA 1
ATOM 3277 C C . ARG A 1 421 ? 54.370 8.563 -61.664 1.00 91.75 421 ARG A C 1
ATOM 3279 O O . ARG A 1 421 ? 54.810 9.195 -62.626 1.00 91.75 421 ARG A O 1
ATOM 3286 N N . VAL A 1 422 ? 54.777 7.322 -61.385 1.00 92.44 422 VAL A N 1
ATOM 3287 C CA . VAL A 1 422 ? 55.765 6.587 -62.200 1.00 92.44 422 VAL A CA 1
ATOM 3288 C C . VAL A 1 422 ? 55.209 6.282 -63.594 1.00 92.44 422 VAL A C 1
ATOM 3290 O O . VAL A 1 422 ? 55.896 6.519 -64.587 1.00 92.44 422 VAL A O 1
ATOM 3293 N N . ALA A 1 423 ? 53.954 5.839 -63.694 1.00 89.81 423 ALA A N 1
ATOM 3294 C CA . ALA A 1 423 ? 53.285 5.583 -64.966 1.00 89.81 423 ALA A CA 1
ATOM 3295 C C . ALA A 1 423 ? 53.139 6.864 -65.806 1.00 89.81 423 ALA A C 1
ATOM 3297 O O . ALA A 1 423 ? 53.421 6.850 -67.003 1.00 89.81 423 ALA A O 1
ATOM 3298 N N . ALA A 1 424 ? 52.774 7.992 -65.187 1.00 90.44 424 ALA A N 1
ATOM 3299 C CA . ALA A 1 424 ? 52.705 9.288 -65.859 1.00 90.44 424 ALA A CA 1
ATOM 3300 C C . ALA A 1 424 ? 54.086 9.772 -66.340 1.00 90.44 424 ALA A C 1
ATOM 3302 O O . ALA A 1 424 ? 54.198 10.296 -67.450 1.00 90.44 424 ALA A O 1
ATOM 3303 N N . ALA A 1 425 ? 55.144 9.570 -65.547 1.00 90.75 425 ALA A N 1
ATOM 3304 C CA . ALA A 1 425 ? 56.514 9.889 -65.944 1.00 90.75 425 ALA A CA 1
ATOM 3305 C C . ALA A 1 425 ? 56.978 9.031 -67.135 1.00 90.75 425 ALA A C 1
ATOM 3307 O O . ALA A 1 425 ? 57.457 9.581 -68.126 1.00 90.75 425 ALA A O 1
ATOM 3308 N N . ALA A 1 426 ? 56.758 7.713 -67.089 1.00 90.50 426 ALA A N 1
ATOM 3309 C CA . ALA A 1 426 ? 57.076 6.797 -68.185 1.00 90.50 426 ALA A CA 1
ATOM 3310 C C . ALA A 1 426 ? 56.300 7.140 -69.470 1.00 90.50 426 ALA A C 1
ATOM 3312 O O . ALA A 1 426 ? 56.876 7.194 -70.554 1.00 90.50 426 ALA A O 1
ATOM 3313 N N . LEU A 1 427 ? 55.007 7.457 -69.351 1.00 91.12 427 LEU A N 1
ATOM 3314 C CA . LEU A 1 427 ? 54.162 7.855 -70.479 1.00 91.12 427 LEU A CA 1
ATOM 3315 C C . LEU A 1 427 ? 54.606 9.198 -71.085 1.00 91.12 427 LEU A C 1
ATOM 3317 O O . LEU A 1 427 ? 54.542 9.377 -72.302 1.00 91.12 427 LEU A O 1
ATOM 3321 N N . ASN A 1 428 ? 55.097 10.133 -70.268 1.00 91.19 428 ASN A N 1
ATOM 3322 C CA . ASN A 1 428 ? 55.684 11.380 -70.754 1.00 91.19 428 ASN A CA 1
ATOM 3323 C C . ASN A 1 428 ? 57.066 11.172 -71.405 1.00 91.19 428 ASN A C 1
ATOM 3325 O O . ASN A 1 428 ? 57.325 11.819 -72.418 1.00 91.19 428 ASN A O 1
ATOM 3329 N N . SER A 1 429 ? 57.899 10.243 -70.912 1.00 91.56 429 SER A N 1
ATOM 3330 C CA . SER A 1 429 ? 59.148 9.827 -71.584 1.00 91.56 429 SER A CA 1
ATOM 3331 C C . SER A 1 429 ? 58.853 9.242 -72.964 1.00 91.56 429 SER A C 1
ATOM 3333 O O . SER A 1 429 ? 59.315 9.770 -73.970 1.00 91.56 429 SER A O 1
ATOM 3335 N N . ALA A 1 430 ? 57.942 8.267 -73.042 1.00 87.88 430 ALA A N 1
ATOM 3336 C CA . ALA A 1 430 ? 57.528 7.655 -74.304 1.00 87.88 430 ALA A CA 1
ATOM 3337 C C . ALA A 1 430 ? 56.911 8.670 -75.292 1.00 87.88 430 ALA A C 1
ATOM 3339 O O . ALA A 1 430 ? 57.046 8.527 -76.508 1.00 87.88 430 ALA A O 1
ATOM 3340 N N . ARG A 1 431 ? 56.246 9.728 -74.800 1.00 90.50 431 ARG A N 1
ATOM 3341 C CA . ARG A 1 431 ? 55.786 10.854 -75.636 1.00 90.50 431 ARG A CA 1
ATOM 3342 C C . ARG A 1 431 ? 56.934 11.731 -76.139 1.00 90.50 431 ARG A C 1
ATOM 3344 O O . ARG A 1 431 ? 56.839 12.212 -77.266 1.00 90.50 431 ARG A O 1
ATOM 3351 N N . ALA A 1 432 ? 57.971 11.958 -75.334 1.00 89.81 432 ALA A N 1
ATOM 3352 C CA . ALA A 1 432 ? 59.163 12.701 -75.738 1.00 89.81 432 ALA A CA 1
ATOM 3353 C C . ALA A 1 432 ? 59.967 11.914 -76.784 1.00 89.81 432 ALA A C 1
ATOM 3355 O O . ALA A 1 432 ? 60.171 12.422 -77.881 1.00 89.81 432 ALA A O 1
ATOM 3356 N N . GLU A 1 433 ? 60.272 10.643 -76.514 1.00 89.62 433 GLU A N 1
ATOM 3357 C CA . GLU A 1 433 ? 60.927 9.714 -77.449 1.00 89.62 433 GLU A CA 1
ATOM 3358 C C . GLU A 1 433 ? 60.149 9.605 -78.769 1.00 89.62 433 GLU A C 1
ATOM 3360 O O . GLU A 1 433 ? 60.716 9.732 -79.851 1.00 89.62 433 GLU A O 1
ATOM 3365 N N . ARG A 1 434 ? 58.815 9.464 -78.713 1.00 89.19 434 ARG A N 1
ATOM 3366 C CA . ARG A 1 434 ? 57.977 9.476 -79.921 1.00 89.19 434 ARG A CA 1
ATOM 3367 C C . ARG A 1 434 ? 58.058 10.805 -80.675 1.00 89.19 434 ARG A C 1
ATOM 3369 O O . ARG A 1 434 ? 57.975 10.797 -81.899 1.00 89.19 434 ARG A O 1
ATOM 3376 N N . LYS A 1 435 ? 58.186 11.941 -79.984 1.00 91.25 435 LYS A N 1
ATOM 3377 C CA . LYS A 1 435 ? 58.336 13.251 -80.630 1.00 91.25 435 LYS A CA 1
ATOM 3378 C C . LYS A 1 435 ? 59.699 13.374 -81.318 1.00 91.25 435 LYS A C 1
ATOM 3380 O O . LYS A 1 435 ? 59.732 13.845 -82.448 1.00 91.25 435 LYS A O 1
ATOM 3385 N N . GLU A 1 436 ? 60.770 12.909 -80.679 1.00 90.44 436 GLU A N 1
ATOM 3386 C CA . GLU A 1 436 ? 62.122 12.858 -81.255 1.00 90.44 436 GLU A CA 1
ATOM 3387 C C . GLU A 1 436 ? 62.181 11.935 -82.481 1.00 90.44 436 GLU A C 1
ATOM 3389 O O . GLU A 1 436 ? 62.727 12.310 -83.518 1.00 90.44 436 GLU A O 1
ATOM 3394 N N . LEU A 1 437 ? 61.532 10.767 -82.417 1.00 90.00 437 LEU A N 1
ATOM 3395 C CA . LEU A 1 437 ? 61.387 9.870 -83.567 1.00 90.00 437 LEU A CA 1
ATOM 3396 C C . LEU A 1 437 ? 60.573 10.504 -84.703 1.00 90.00 437 LEU A C 1
ATOM 3398 O O . LEU A 1 437 ? 60.937 10.338 -85.862 1.00 90.00 437 LEU A O 1
ATOM 3402 N N . MET A 1 438 ? 59.507 11.254 -84.403 1.00 89.25 438 MET A N 1
ATOM 3403 C CA . MET A 1 438 ? 58.752 11.987 -85.430 1.00 89.25 438 MET A CA 1
ATOM 3404 C C . MET A 1 438 ? 59.602 13.075 -86.101 1.00 89.25 438 MET A C 1
ATOM 3406 O O . MET A 1 438 ? 59.547 13.189 -87.321 1.00 89.25 438 MET A O 1
ATOM 3410 N N . THR A 1 439 ? 60.413 13.831 -85.350 1.00 90.12 439 THR A N 1
ATOM 3411 C CA . THR A 1 439 ? 61.336 14.813 -85.948 1.00 90.12 439 THR A CA 1
ATOM 3412 C C . THR A 1 439 ? 62.436 14.141 -86.768 1.00 90.12 439 THR A C 1
ATOM 3414 O O . THR A 1 439 ? 62.737 14.611 -87.856 1.00 90.12 439 THR A O 1
ATOM 3417 N N . MET A 1 440 ? 62.968 12.999 -86.318 1.00 90.75 440 MET A N 1
ATOM 3418 C CA . MET A 1 440 ? 63.951 12.221 -87.083 1.00 90.75 440 MET A CA 1
ATOM 3419 C C . MET A 1 440 ? 63.357 11.667 -88.389 1.00 90.75 440 MET A C 1
ATOM 3421 O O . MET A 1 440 ? 64.028 11.649 -89.416 1.00 90.75 440 MET A O 1
ATOM 3425 N N . ILE A 1 441 ? 62.092 11.225 -88.376 1.00 88.94 441 ILE A N 1
ATOM 3426 C CA . ILE A 1 441 ? 61.376 10.806 -89.591 1.00 88.94 441 ILE A CA 1
ATOM 3427 C C . ILE A 1 441 ? 61.203 11.994 -90.542 1.00 88.94 441 ILE A C 1
ATOM 3429 O O . ILE A 1 441 ? 61.472 11.846 -91.728 1.00 88.94 441 ILE A O 1
ATOM 3433 N N . GLU A 1 442 ? 60.816 13.169 -90.041 1.00 91.12 442 GLU A N 1
ATOM 3434 C CA . GLU A 1 442 ? 60.661 14.380 -90.859 1.00 91.12 442 GLU A CA 1
ATOM 3435 C C . GLU A 1 442 ? 61.999 14.841 -91.473 1.00 91.12 442 GLU A C 1
ATOM 3437 O O . GLU A 1 442 ? 62.049 15.176 -92.656 1.00 91.12 442 GLU A O 1
ATOM 3442 N N . GLU A 1 443 ? 63.102 14.786 -90.719 1.00 90.81 443 GLU A N 1
ATOM 3443 C CA . GLU A 1 443 ? 64.460 15.052 -91.221 1.00 90.81 443 GLU A CA 1
ATOM 3444 C C . GLU A 1 443 ? 64.882 14.042 -92.303 1.00 90.81 443 GLU A C 1
ATOM 3446 O O . GLU A 1 443 ? 65.362 14.441 -93.366 1.00 90.81 443 GLU A O 1
ATOM 3451 N N . LEU A 1 444 ? 64.638 12.744 -92.087 1.00 88.44 444 LEU A N 1
ATOM 3452 C CA . LEU A 1 444 ? 64.914 11.696 -93.076 1.00 88.44 444 LEU A CA 1
ATOM 3453 C C . LEU A 1 444 ? 64.030 11.821 -94.325 1.00 88.44 444 LEU A C 1
ATOM 3455 O O . LEU A 1 444 ? 64.499 11.552 -95.428 1.00 88.44 444 LEU A O 1
ATOM 3459 N N . GLU A 1 445 ? 62.769 12.238 -94.196 1.00 89.44 445 GLU A N 1
ATOM 3460 C CA . GLU A 1 445 ? 61.891 12.516 -95.338 1.00 89.44 445 GLU A CA 1
ATOM 3461 C C . GLU A 1 445 ? 62.374 13.735 -96.136 1.00 89.44 445 GLU A C 1
ATOM 3463 O O . GLU A 1 445 ? 62.387 13.686 -97.369 1.00 89.44 445 GLU A O 1
ATOM 3468 N N . GLN A 1 446 ? 62.837 14.795 -95.464 1.00 89.06 446 GLN A N 1
ATOM 3469 C CA . GLN A 1 446 ? 63.460 15.955 -96.113 1.00 89.06 446 GLN A CA 1
ATOM 3470 C C . GLN A 1 446 ? 64.754 15.572 -96.844 1.00 89.06 446 GLN A C 1
ATOM 3472 O O . GLN A 1 446 ? 64.925 15.948 -98.005 1.00 89.06 446 GLN A O 1
ATOM 3477 N N . GLU A 1 447 ? 65.639 14.786 -96.223 1.00 88.88 447 GLU A N 1
ATOM 3478 C CA . GLU A 1 447 ? 66.871 14.306 -96.861 1.00 88.88 447 GLU A CA 1
ATOM 3479 C C . GLU A 1 447 ? 66.573 13.375 -98.046 1.00 88.88 447 GLU A C 1
ATOM 3481 O O . GLU A 1 447 ? 67.159 13.521 -99.115 1.00 88.88 447 GLU A O 1
ATOM 3486 N N . ASN A 1 448 ? 65.600 12.471 -97.914 1.00 85.94 448 ASN A N 1
ATOM 3487 C CA . ASN A 1 448 ? 65.179 11.572 -98.989 1.00 85.94 448 ASN A CA 1
ATOM 3488 C C . ASN A 1 448 ? 64.554 12.345 -100.166 1.00 85.94 448 ASN A C 1
ATOM 3490 O O . ASN A 1 448 ? 64.815 12.026 -101.324 1.00 85.94 448 ASN A O 1
ATOM 3494 N N . ASN A 1 449 ? 63.780 13.400 -99.898 1.00 87.88 449 ASN A N 1
ATOM 3495 C CA . ASN A 1 449 ? 63.259 14.284 -100.943 1.00 87.88 449 ASN A CA 1
ATOM 3496 C C . ASN A 1 449 ? 64.372 15.100 -101.610 1.00 87.88 449 ASN A C 1
ATOM 3498 O O . ASN A 1 449 ? 64.411 15.158 -102.835 1.00 87.88 449 ASN A O 1
ATOM 3502 N N . ARG A 1 450 ? 65.336 15.622 -100.845 1.00 90.75 450 ARG A N 1
ATOM 3503 C CA . ARG A 1 450 ? 66.526 16.274 -101.404 1.00 90.75 450 ARG A CA 1
ATOM 3504 C C . ARG A 1 450 ? 67.341 15.321 -102.287 1.00 90.75 450 ARG A C 1
ATOM 3506 O O . ARG A 1 450 ? 67.749 15.711 -103.372 1.00 90.75 450 ARG A O 1
ATOM 3513 N N . LEU A 1 451 ? 67.550 14.074 -101.864 1.00 86.69 451 LEU A N 1
ATOM 3514 C CA . LEU A 1 451 ? 68.247 13.061 -102.665 1.00 86.69 451 LEU A CA 1
ATOM 3515 C C . LEU A 1 451 ? 67.466 12.688 -103.936 1.00 86.69 451 LEU A C 1
ATOM 3517 O O . LEU A 1 451 ? 68.086 12.428 -104.965 1.00 86.69 451 LEU A O 1
ATOM 3521 N N . LYS A 1 452 ? 66.125 12.696 -103.905 1.00 87.69 452 LYS A N 1
ATOM 3522 C CA . LYS A 1 452 ? 65.297 12.556 -105.119 1.00 87.69 452 LYS A CA 1
ATOM 3523 C C . LYS A 1 452 ? 65.454 13.751 -106.053 1.00 87.69 452 LYS A C 1
ATOM 3525 O O . LYS A 1 452 ? 65.596 13.528 -107.247 1.00 87.69 452 LYS A O 1
ATOM 3530 N N . GLU A 1 453 ? 65.452 14.979 -105.536 1.00 88.12 453 GLU A N 1
ATOM 3531 C CA . GLU A 1 453 ? 65.691 16.187 -106.336 1.00 88.12 453 GLU A CA 1
ATOM 3532 C C . GLU A 1 453 ? 67.096 16.163 -106.956 1.00 88.12 453 GLU A C 1
ATOM 3534 O O . GLU A 1 453 ? 67.237 16.347 -108.162 1.00 88.12 453 GLU A O 1
ATOM 3539 N N . GLU A 1 454 ? 68.137 15.851 -106.174 1.00 86.88 454 GLU A N 1
ATOM 3540 C CA . GLU A 1 454 ? 69.510 15.692 -106.669 1.00 86.88 454 GLU A CA 1
ATOM 3541 C C . GLU A 1 454 ? 69.572 14.612 -107.769 1.00 86.88 454 GLU A C 1
ATOM 3543 O O . GLU A 1 454 ? 70.074 14.889 -108.862 1.00 86.88 454 GLU A O 1
ATOM 3548 N N . LEU A 1 455 ? 68.959 13.441 -107.554 1.00 88.50 455 LEU A N 1
ATOM 3549 C CA . LEU A 1 455 ? 68.857 12.372 -108.555 1.00 88.50 455 LEU A CA 1
ATOM 3550 C C . LEU A 1 455 ? 68.068 12.795 -109.807 1.00 88.50 455 LEU A C 1
ATOM 3552 O O . LEU A 1 455 ? 68.471 12.461 -110.918 1.00 88.50 455 LEU A O 1
ATOM 3556 N N . GLU A 1 456 ? 66.971 13.541 -109.672 1.00 87.12 456 GLU A N 1
ATOM 3557 C CA . GLU A 1 456 ? 66.176 14.042 -110.799 1.00 87.12 456 GLU A CA 1
ATOM 3558 C C . GLU A 1 456 ? 66.947 15.100 -111.604 1.00 87.12 456 GLU A C 1
ATOM 3560 O O . GLU A 1 456 ? 66.909 15.086 -112.840 1.00 87.12 456 GLU A O 1
ATOM 3565 N N . THR A 1 457 ? 67.736 15.959 -110.943 1.00 84.88 457 THR A N 1
ATOM 3566 C CA . THR A 1 457 ? 68.665 16.860 -111.644 1.00 84.88 457 THR A CA 1
ATOM 3567 C C . THR A 1 457 ? 69.797 16.103 -112.334 1.00 84.88 457 THR A C 1
ATOM 3569 O O . THR A 1 457 ? 70.169 16.473 -113.449 1.00 84.88 457 THR A O 1
ATOM 3572 N N . GLU A 1 458 ? 70.315 15.019 -111.747 1.00 84.75 458 GLU A N 1
ATOM 3573 C CA . GLU A 1 458 ? 71.355 14.202 -112.373 1.00 84.75 458 GLU A CA 1
ATOM 3574 C C . GLU A 1 458 ? 70.814 13.401 -113.567 1.00 84.75 458 GLU A C 1
ATOM 3576 O O . GLU A 1 458 ? 71.458 13.392 -114.617 1.00 84.75 458 GLU A O 1
ATOM 3581 N N . ILE A 1 459 ? 69.610 12.825 -113.463 1.00 82.12 459 ILE A N 1
ATOM 3582 C CA . ILE A 1 459 ? 68.884 12.191 -114.576 1.00 82.12 459 ILE A CA 1
ATOM 3583 C C . ILE A 1 459 ? 68.625 13.213 -115.687 1.00 82.12 459 ILE A C 1
ATOM 3585 O O . ILE A 1 459 ? 68.897 12.929 -116.851 1.00 82.12 459 ILE A O 1
ATOM 3589 N N . SER A 1 460 ? 68.182 14.427 -115.350 1.00 80.25 460 SER A N 1
ATOM 3590 C CA . SER A 1 460 ? 67.973 15.505 -116.328 1.00 80.25 460 SER A CA 1
ATOM 3591 C C . SER A 1 460 ? 69.283 15.913 -117.012 1.00 80.25 460 SER A C 1
ATOM 3593 O O . SER A 1 460 ? 69.346 16.038 -118.234 1.00 80.25 460 SER A O 1
ATOM 3595 N N . ALA A 1 461 ? 70.369 16.059 -116.249 1.00 80.31 461 ALA A N 1
ATOM 3596 C CA . ALA A 1 461 ? 71.694 16.367 -116.780 1.00 80.31 461 ALA A CA 1
ATOM 3597 C C . ALA A 1 461 ? 72.299 15.204 -117.585 1.00 80.31 461 ALA A C 1
ATOM 3599 O O . ALA A 1 461 ? 73.113 15.437 -118.480 1.00 80.31 461 ALA A O 1
ATOM 3600 N N . ALA A 1 462 ? 71.954 13.954 -117.270 1.00 77.12 462 ALA A N 1
ATOM 3601 C CA . ALA A 1 462 ? 72.316 12.774 -118.049 1.00 77.12 462 ALA A CA 1
ATOM 3602 C C . ALA A 1 462 ? 71.521 12.717 -119.361 1.00 77.12 462 ALA A C 1
ATOM 3604 O O . ALA A 1 462 ? 72.130 12.528 -120.407 1.00 77.12 462 ALA A O 1
ATOM 3605 N N . GLY A 1 463 ? 70.216 13.001 -119.331 1.00 80.50 463 GLY A N 1
ATOM 3606 C CA . GLY A 1 463 ? 69.368 13.116 -120.519 1.00 80.50 463 GLY A CA 1
ATOM 3607 C C . GLY A 1 463 ? 69.837 14.218 -121.472 1.00 80.50 463 GLY A C 1
ATOM 3608 O O . GLY A 1 463 ? 69.953 13.979 -122.667 1.00 80.50 463 GLY A O 1
ATOM 3609 N N . ILE A 1 464 ? 70.229 15.389 -120.954 1.00 80.38 464 ILE A N 1
ATOM 3610 C CA . ILE A 1 464 ? 70.843 16.458 -121.767 1.00 80.38 464 ILE A CA 1
ATOM 3611 C C . ILE A 1 464 ? 72.184 16.000 -122.367 1.00 80.38 464 ILE A C 1
ATOM 3613 O O . ILE A 1 464 ? 72.470 16.299 -123.525 1.00 80.38 464 ILE A O 1
ATOM 3617 N N . ARG A 1 465 ? 73.016 15.264 -121.614 1.00 78.88 465 ARG A N 1
ATOM 3618 C CA . ARG A 1 465 ? 74.275 14.690 -122.130 1.00 78.88 465 ARG A CA 1
ATOM 3619 C C . ARG A 1 465 ? 74.025 13.634 -123.212 1.00 78.88 465 ARG A C 1
ATOM 3621 O O . ARG A 1 465 ? 74.765 13.597 -124.191 1.00 78.88 465 ARG A O 1
ATOM 3628 N N . GLU A 1 466 ? 72.993 12.810 -123.060 1.00 81.88 466 GLU A N 1
ATOM 3629 C CA . GLU A 1 466 ? 72.573 11.820 -124.055 1.00 81.88 466 GLU A CA 1
ATOM 3630 C C . GLU A 1 466 ? 72.016 12.499 -125.313 1.00 81.88 466 GLU A C 1
ATOM 3632 O O . GLU A 1 466 ? 72.443 12.169 -126.415 1.00 81.88 466 GLU A O 1
ATOM 3637 N N . GLU A 1 467 ? 71.156 13.509 -125.175 1.00 81.31 467 GLU A N 1
ATOM 3638 C CA . GLU A 1 467 ? 70.634 14.296 -126.297 1.00 81.31 467 GLU A CA 1
ATOM 3639 C C . GLU A 1 467 ? 71.761 15.027 -127.046 1.00 81.31 467 GLU A C 1
ATOM 3641 O O . GLU A 1 467 ? 71.807 14.995 -128.276 1.00 81.31 467 GLU A O 1
ATOM 3646 N N . GLN A 1 468 ? 72.731 15.608 -126.330 1.00 79.94 468 GLN A N 1
ATOM 3647 C CA . GLN A 1 468 ? 73.936 16.194 -126.928 1.00 79.94 468 GLN A CA 1
ATOM 3648 C C . GLN A 1 468 ? 74.789 15.147 -127.657 1.00 79.94 468 GLN A C 1
ATOM 3650 O O . GLN A 1 468 ? 75.259 15.409 -128.765 1.00 79.94 468 GLN A O 1
ATOM 3655 N N . ALA A 1 469 ? 74.966 13.954 -127.083 1.00 77.00 469 ALA A N 1
ATOM 3656 C CA . ALA A 1 469 ? 75.684 12.861 -127.734 1.00 77.00 469 ALA A CA 1
ATOM 3657 C C . ALA A 1 469 ? 74.949 12.364 -128.992 1.00 77.00 469 ALA A C 1
ATOM 3659 O O . ALA A 1 469 ? 75.581 12.154 -130.025 1.00 77.00 469 ALA A O 1
ATOM 3660 N N . LEU A 1 470 ? 73.620 12.234 -128.949 1.00 80.94 470 LEU A N 1
ATOM 3661 C CA . LEU A 1 470 ? 72.785 11.874 -130.098 1.00 80.94 470 LEU A CA 1
ATOM 3662 C C . LEU A 1 470 ? 72.812 12.954 -131.188 1.00 80.94 470 LEU A C 1
ATOM 3664 O O . LEU A 1 470 ? 72.910 12.621 -132.371 1.00 80.94 470 LEU A O 1
ATOM 3668 N N . ALA A 1 471 ? 72.789 14.235 -130.812 1.00 78.56 471 ALA A N 1
ATOM 3669 C CA . ALA A 1 471 ? 72.928 15.358 -131.735 1.00 78.56 471 ALA A CA 1
ATOM 3670 C C . ALA A 1 471 ? 74.315 15.385 -132.397 1.00 78.56 471 ALA A C 1
ATOM 3672 O O . ALA A 1 471 ? 74.409 15.592 -133.607 1.00 78.56 471 ALA A O 1
ATOM 3673 N N . GLU A 1 472 ? 75.386 15.107 -131.650 1.00 80.94 472 GLU A N 1
ATOM 3674 C CA . GLU A 1 472 ? 76.744 15.018 -132.196 1.00 80.94 472 GLU A CA 1
ATOM 3675 C C . GLU A 1 472 ? 76.921 13.776 -133.086 1.00 80.94 472 GLU A C 1
ATOM 3677 O O . GLU A 1 472 ? 77.501 13.872 -134.165 1.00 80.94 472 GLU A O 1
ATOM 3682 N N . VAL A 1 473 ? 76.332 12.629 -132.726 1.00 78.25 473 VAL A N 1
ATOM 3683 C CA . VAL A 1 473 ? 76.255 11.446 -133.603 1.00 78.25 473 VAL A CA 1
ATOM 3684 C C . VAL A 1 473 ? 75.479 11.766 -134.885 1.00 78.25 473 VAL A C 1
ATOM 3686 O O . VAL A 1 473 ? 75.909 11.368 -135.968 1.00 78.25 473 VAL A O 1
ATOM 3689 N N . ALA A 1 474 ? 74.379 12.520 -134.812 1.00 78.50 474 ALA A N 1
ATOM 3690 C CA . ALA A 1 474 ? 73.634 12.965 -135.990 1.00 78.50 474 ALA A CA 1
ATOM 3691 C C . ALA A 1 474 ? 74.446 13.952 -136.851 1.00 78.50 474 ALA A C 1
ATOM 3693 O O . ALA A 1 474 ? 74.471 13.808 -138.076 1.00 78.50 474 ALA A O 1
ATOM 3694 N N . ARG A 1 475 ? 75.172 14.894 -136.231 1.00 85.88 475 ARG A N 1
ATOM 3695 C CA . ARG A 1 475 ? 76.093 15.823 -136.905 1.00 85.88 475 ARG A CA 1
ATOM 3696 C C . ARG A 1 475 ? 77.203 15.066 -137.630 1.00 85.88 475 ARG A C 1
ATOM 3698 O O . ARG A 1 475 ? 77.421 15.301 -138.814 1.00 85.88 475 ARG A O 1
ATOM 3705 N N . LEU A 1 476 ? 77.853 14.119 -136.955 1.00 79.94 476 LEU A N 1
ATOM 3706 C CA . LEU A 1 476 ? 78.892 13.261 -137.525 1.00 79.94 476 LEU A CA 1
ATOM 3707 C C . LEU A 1 476 ? 78.346 12.363 -138.638 1.00 79.94 476 LEU A C 1
ATOM 3709 O O . LEU A 1 476 ? 79.030 12.163 -139.637 1.00 79.94 476 LEU A O 1
ATOM 3713 N N . ARG A 1 477 ? 77.108 11.865 -138.520 1.00 79.25 477 ARG A N 1
ATOM 3714 C CA . ARG A 1 477 ? 76.431 11.083 -139.568 1.00 79.25 477 ARG A CA 1
ATOM 3715 C C . ARG A 1 477 ? 76.097 11.930 -140.799 1.00 79.25 477 ARG A C 1
ATOM 3717 O O . ARG A 1 477 ? 76.214 11.439 -141.918 1.00 79.25 477 ARG A O 1
ATOM 3724 N N . HIS A 1 478 ? 75.734 13.198 -140.608 1.00 79.38 478 HIS A N 1
ATOM 3725 C CA . HIS A 1 478 ? 75.560 14.153 -141.701 1.00 79.38 478 HIS A CA 1
ATOM 3726 C C . HIS A 1 478 ? 76.905 14.545 -142.335 1.00 79.38 478 HIS A C 1
ATOM 3728 O O . HIS A 1 478 ? 77.014 14.564 -143.553 1.00 79.38 478 HIS A O 1
ATOM 3734 N N . GLU A 1 479 ? 77.959 14.759 -141.542 1.00 77.88 479 GLU A N 1
ATOM 3735 C CA . GLU A 1 479 ? 79.323 15.002 -142.037 1.00 77.88 479 GLU A CA 1
ATOM 3736 C C . GLU A 1 479 ? 79.878 13.785 -142.808 1.00 77.88 479 GLU A C 1
ATOM 3738 O O . GLU A 1 479 ? 80.552 13.948 -143.823 1.00 77.88 479 GLU A O 1
ATOM 3743 N N . MET A 1 480 ? 79.541 12.566 -142.372 1.00 77.38 480 MET A N 1
ATOM 3744 C CA . MET A 1 480 ? 79.753 11.305 -143.097 1.00 77.38 480 MET A CA 1
ATOM 3745 C C . MET A 1 480 ? 79.043 11.313 -144.453 1.00 77.38 480 MET A C 1
ATOM 3747 O O . MET A 1 480 ? 79.697 11.089 -145.464 1.00 77.38 480 MET A O 1
ATOM 3751 N N . LEU A 1 481 ? 77.742 11.626 -144.486 1.00 76.69 481 LEU A N 1
ATOM 3752 C CA . LEU A 1 481 ? 76.966 11.736 -145.727 1.00 76.69 481 LEU A CA 1
ATOM 3753 C C . LEU A 1 481 ? 77.526 12.809 -146.667 1.00 76.69 481 LEU A C 1
ATOM 3755 O O . LEU A 1 481 ? 77.629 12.563 -147.859 1.00 76.69 481 LEU A O 1
ATOM 3759 N N . VAL A 1 482 ? 77.964 13.960 -146.152 1.00 76.69 482 VAL A N 1
ATOM 3760 C CA . VAL A 1 482 ? 78.612 15.003 -146.963 1.00 76.69 482 VAL A CA 1
ATOM 3761 C C . VAL A 1 482 ? 79.975 14.534 -147.483 1.00 76.69 482 VAL A C 1
ATOM 3763 O O . VAL A 1 482 ? 80.305 14.802 -148.635 1.00 76.69 482 VAL A O 1
ATOM 3766 N N . ARG A 1 483 ? 80.767 13.785 -146.701 1.00 73.38 483 ARG A N 1
ATOM 3767 C CA . ARG A 1 483 ? 81.984 13.125 -147.216 1.00 73.38 483 ARG A CA 1
ATOM 3768 C C . ARG A 1 483 ? 81.658 12.054 -148.257 1.00 73.38 483 ARG A C 1
ATOM 3770 O O . ARG A 1 483 ? 82.421 11.896 -149.205 1.00 73.38 483 ARG A O 1
ATOM 3777 N N . GLU A 1 484 ? 80.549 11.341 -148.121 1.00 73.56 484 GLU A N 1
ATOM 3778 C CA . GLU A 1 484 ? 80.076 10.349 -149.090 1.00 73.56 484 GLU A CA 1
ATOM 3779 C C . GLU A 1 484 ? 79.568 11.021 -150.382 1.00 73.56 484 GLU A C 1
ATOM 3781 O O . GLU A 1 484 ? 79.890 10.574 -151.478 1.00 73.56 484 GLU A O 1
ATOM 3786 N N .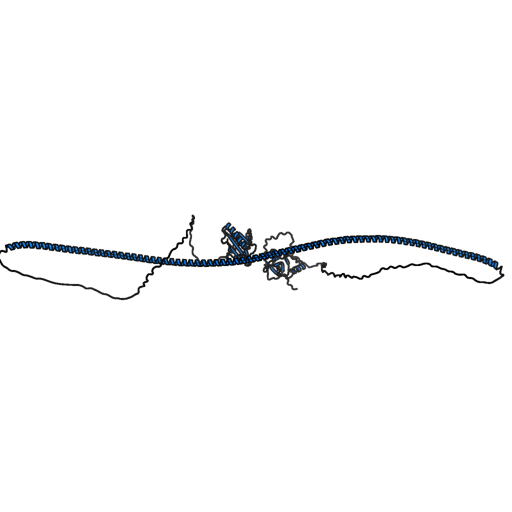 GLU A 1 485 ? 78.892 12.169 -150.296 1.00 72.62 485 GLU A N 1
ATOM 3787 C CA . GLU A 1 485 ? 78.514 13.002 -151.447 1.00 72.62 485 GLU A CA 1
ATOM 3788 C C . GLU A 1 485 ? 79.736 13.634 -152.131 1.00 72.62 485 GLU A C 1
ATOM 3790 O O . GLU A 1 485 ? 79.849 13.589 -153.354 1.00 72.62 485 GLU A O 1
ATOM 3795 N N . VAL A 1 486 ? 80.702 14.162 -151.372 1.00 73.38 486 VAL A N 1
ATOM 3796 C CA . VAL A 1 486 ? 81.957 14.697 -151.928 1.00 73.38 486 VAL A CA 1
ATOM 3797 C C . VAL A 1 486 ? 82.777 13.588 -152.582 1.00 73.38 486 VAL A C 1
ATOM 3799 O O . VAL A 1 486 ? 83.197 13.750 -153.723 1.00 73.38 486 VAL A O 1
ATOM 3802 N N . THR A 1 487 ? 82.949 12.433 -151.935 1.00 69.50 487 THR A N 1
ATOM 3803 C CA . THR A 1 487 ? 83.679 11.309 -152.544 1.00 69.50 487 THR A CA 1
ATOM 3804 C C . THR A 1 487 ? 82.922 10.698 -153.717 1.00 69.50 487 THR A C 1
ATOM 3806 O O . THR A 1 487 ? 83.567 10.297 -154.678 1.00 69.50 487 THR A O 1
ATOM 3809 N N . THR A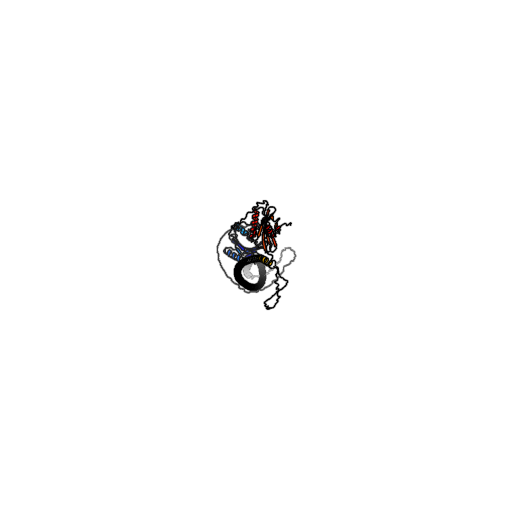 1 488 ? 81.584 10.671 -153.734 1.00 67.06 488 THR A N 1
ATOM 3810 C CA . THR A 1 488 ? 80.823 10.242 -154.924 1.00 67.06 488 THR A CA 1
ATOM 3811 C C . THR A 1 488 ? 80.856 11.272 -156.052 1.00 67.06 488 THR A C 1
ATOM 3813 O O . THR A 1 488 ? 80.866 10.863 -157.213 1.00 67.06 488 THR A O 1
ATOM 3816 N N . LEU A 1 489 ? 80.967 12.574 -155.762 1.00 67.06 489 LEU A N 1
ATOM 3817 C CA . LEU A 1 489 ? 81.235 13.626 -156.752 1.00 67.06 489 LEU A CA 1
ATOM 3818 C C . LEU A 1 489 ? 82.668 13.555 -157.299 1.00 67.06 489 LEU A C 1
ATOM 3820 O O . LEU A 1 489 ? 82.860 13.657 -158.510 1.00 67.06 489 LEU A O 1
ATOM 3824 N N . GLU A 1 490 ? 83.665 13.294 -156.455 1.00 66.88 490 GLU A N 1
ATOM 3825 C CA . GLU A 1 490 ? 85.043 13.022 -156.881 1.00 66.88 490 GLU A CA 1
ATOM 3826 C C . GLU A 1 490 ? 85.120 11.722 -157.693 1.00 66.88 490 GLU A C 1
ATOM 3828 O O . GLU A 1 490 ? 85.727 11.708 -158.761 1.00 66.88 490 GLU A O 1
ATOM 3833 N N . PHE A 1 491 ? 84.422 10.656 -157.288 1.00 62.50 491 PHE A N 1
ATOM 3834 C CA . PHE A 1 491 ? 84.267 9.434 -158.085 1.00 62.50 491 PHE A CA 1
ATOM 3835 C C . PHE A 1 491 ? 83.467 9.663 -159.371 1.00 62.50 491 PHE A C 1
ATOM 3837 O O . PHE A 1 491 ? 83.694 8.946 -160.343 1.00 62.50 491 PHE A O 1
ATOM 3844 N N . ALA A 1 492 ? 82.546 10.629 -159.423 1.00 62.69 492 ALA A N 1
ATOM 3845 C CA . ALA A 1 492 ? 81.835 11.005 -160.643 1.00 62.69 492 ALA A CA 1
ATOM 3846 C C . ALA A 1 492 ? 82.758 11.764 -161.606 1.00 62.69 492 ALA A C 1
ATOM 3848 O O . ALA A 1 492 ? 82.808 11.406 -162.783 1.00 62.69 492 ALA A O 1
ATOM 3849 N N . GLY A 1 493 ? 83.546 12.719 -161.097 1.00 61.22 493 GLY A N 1
ATOM 3850 C CA . GLY A 1 493 ? 84.597 13.425 -161.835 1.00 61.22 493 GLY A CA 1
ATOM 3851 C C . GLY A 1 493 ? 85.673 12.470 -162.357 1.00 61.22 493 GLY A C 1
ATOM 3852 O O . GLY A 1 493 ? 85.981 12.458 -163.551 1.00 61.22 493 GLY A O 1
ATOM 3853 N N . LEU A 1 494 ? 86.150 11.565 -161.501 1.00 65.19 494 LEU A N 1
ATOM 3854 C CA . LEU A 1 494 ? 87.034 10.467 -161.883 1.00 65.19 494 LEU A CA 1
ATOM 3855 C C . LEU A 1 494 ? 86.349 9.506 -162.863 1.00 65.19 494 LEU A C 1
ATOM 3857 O O . LEU A 1 494 ? 87.016 9.038 -163.769 1.00 65.19 494 LEU A O 1
ATOM 3861 N N . ARG A 1 495 ? 85.037 9.238 -162.785 1.00 57.47 495 ARG A N 1
ATOM 3862 C CA . ARG A 1 495 ? 84.297 8.425 -163.782 1.00 57.47 495 ARG A CA 1
ATOM 3863 C C . ARG A 1 495 ? 84.056 9.134 -165.115 1.00 57.47 495 ARG A C 1
ATOM 3865 O O . ARG A 1 495 ? 83.786 8.444 -166.101 1.00 57.47 495 ARG A O 1
ATOM 3872 N N . THR A 1 496 ? 84.108 10.463 -165.180 1.00 58.44 496 THR A N 1
ATOM 3873 C CA . THR A 1 496 ? 84.156 11.203 -166.452 1.00 58.44 496 THR A CA 1
ATOM 3874 C C . THR A 1 496 ? 85.565 11.193 -167.040 1.00 58.44 496 THR A C 1
ATOM 3876 O O . THR A 1 496 ? 85.715 10.886 -168.221 1.00 58.44 496 THR A O 1
ATOM 3879 N N . GLU A 1 497 ? 86.597 11.377 -166.215 1.00 56.69 497 GLU A N 1
ATOM 3880 C CA . GLU A 1 497 ? 87.999 11.305 -166.646 1.00 56.69 497 GLU A CA 1
ATOM 3881 C C . GLU A 1 497 ? 88.399 9.873 -167.058 1.00 56.69 497 GLU A C 1
ATOM 3883 O O . GLU A 1 497 ? 89.074 9.663 -168.064 1.00 56.69 497 GLU A O 1
ATOM 3888 N N . LEU A 1 498 ? 87.892 8.859 -166.348 1.00 54.31 498 LEU A N 1
ATOM 3889 C CA . LEU A 1 498 ? 88.059 7.450 -166.694 1.00 54.31 498 LEU A CA 1
ATOM 3890 C C . LEU A 1 498 ? 87.256 7.083 -167.946 1.00 54.31 498 LEU A C 1
ATOM 3892 O O . LEU A 1 498 ? 87.733 6.270 -168.721 1.00 54.31 498 LEU A O 1
ATOM 3896 N N . ARG A 1 499 ? 86.086 7.689 -168.211 1.00 54.47 499 ARG A N 1
ATOM 3897 C CA . ARG A 1 499 ? 85.395 7.496 -169.503 1.00 54.47 499 ARG A CA 1
ATOM 3898 C C . ARG A 1 499 ? 86.236 8.027 -170.663 1.00 54.47 499 ARG A C 1
ATOM 3900 O O . ARG A 1 499 ? 86.412 7.308 -171.642 1.00 54.47 499 ARG A O 1
ATOM 3907 N N . ARG A 1 500 ? 86.850 9.204 -170.492 1.00 53.56 500 ARG A N 1
ATOM 3908 C CA . ARG A 1 500 ? 87.798 9.785 -171.456 1.00 53.56 500 ARG A CA 1
ATOM 3909 C C . ARG A 1 500 ? 89.020 8.885 -171.703 1.00 53.56 500 ARG A C 1
ATOM 3911 O O . ARG A 1 500 ? 89.489 8.810 -172.830 1.00 53.56 500 ARG A O 1
ATOM 3918 N N . LEU A 1 501 ? 89.512 8.186 -170.676 1.00 50.66 501 LEU A N 1
ATOM 3919 C CA . LEU A 1 501 ? 90.671 7.280 -170.769 1.00 50.66 501 LEU A CA 1
ATOM 3920 C C . LEU A 1 501 ? 90.321 5.822 -171.141 1.00 50.66 501 LEU A C 1
ATOM 3922 O O . LEU A 1 501 ? 91.203 5.071 -171.554 1.00 50.66 501 LEU A O 1
ATOM 3926 N N . VAL A 1 502 ? 89.057 5.406 -171.020 1.00 49.62 502 VAL A N 1
ATOM 3927 C CA . VAL A 1 502 ? 88.575 4.061 -171.396 1.00 49.62 502 VAL A CA 1
ATOM 3928 C C . VAL A 1 502 ? 88.145 4.006 -172.865 1.00 49.62 502 VAL A C 1
ATOM 3930 O O . VAL A 1 502 ? 88.350 2.976 -173.505 1.00 49.62 502 VAL A O 1
ATOM 3933 N N . GLU A 1 503 ? 87.674 5.113 -173.450 1.00 48.00 503 GLU A N 1
ATOM 3934 C CA . GLU A 1 503 ? 87.510 5.222 -174.912 1.00 48.00 503 GLU A CA 1
ATOM 3935 C C . GLU A 1 503 ? 88.860 5.208 -175.665 1.00 48.00 503 GLU A C 1
ATOM 3937 O O . GLU A 1 503 ? 88.904 4.826 -176.832 1.00 48.00 503 GLU A O 1
ATOM 3942 N N . GLU A 1 504 ? 89.980 5.506 -174.992 1.00 45.00 504 GLU A N 1
ATOM 3943 C CA . GLU A 1 504 ? 91.341 5.432 -175.559 1.00 45.00 504 GLU A CA 1
ATOM 3944 C C . GLU A 1 504 ? 92.030 4.059 -175.352 1.00 45.00 504 GLU A C 1
ATOM 3946 O O . GLU A 1 504 ? 93.147 3.837 -175.823 1.00 45.00 504 GLU A O 1
ATOM 3951 N N . ARG A 1 505 ? 91.388 3.099 -174.662 1.00 38.22 505 ARG A N 1
ATOM 3952 C CA . ARG A 1 505 ? 92.000 1.789 -174.349 1.00 38.22 505 ARG A CA 1
ATOM 3953 C C . ARG A 1 505 ? 91.071 0.579 -174.469 1.00 38.22 505 ARG A C 1
ATOM 3955 O O . ARG A 1 505 ? 91.227 -0.414 -173.760 1.00 38.22 505 ARG A O 1
ATOM 3962 N N . ALA A 1 506 ? 90.172 0.610 -175.451 1.00 37.16 506 ALA A N 1
ATOM 3963 C CA . ALA A 1 506 ? 89.376 -0.541 -175.890 1.00 37.16 506 ALA A CA 1
ATOM 3964 C C . ALA A 1 506 ? 90.212 -1.608 -176.649 1.00 37.16 506 ALA A C 1
ATOM 3966 O O . ALA A 1 506 ? 89.864 -2.034 -177.750 1.00 37.16 506 ALA A O 1
ATOM 3967 N N . SER A 1 507 ? 91.332 -2.046 -176.067 1.00 37.19 507 SER A N 1
ATOM 3968 C CA . SER A 1 507 ? 92.177 -3.129 -176.575 1.00 37.19 507 SER A CA 1
ATOM 3969 C C . SER A 1 507 ? 92.853 -3.900 -175.427 1.00 37.19 507 SER A C 1
ATOM 3971 O O . SER A 1 507 ? 93.761 -3.394 -174.773 1.00 37.19 507 SER A O 1
ATOM 3973 N N . ASN A 1 508 ? 92.426 -5.165 -175.267 1.00 31.66 508 ASN A N 1
ATOM 3974 C CA . ASN A 1 508 ? 92.984 -6.267 -174.448 1.00 31.66 508 ASN A CA 1
ATOM 3975 C C . ASN A 1 508 ? 92.316 -6.597 -173.088 1.00 31.66 508 ASN A C 1
ATOM 3977 O O . ASN A 1 508 ? 92.767 -6.128 -172.051 1.00 31.66 508 ASN A O 1
ATOM 3981 N N . GLY A 1 509 ? 91.390 -7.574 -173.115 1.00 28.50 509 GLY A N 1
ATOM 3982 C CA . GLY A 1 509 ? 91.279 -8.681 -172.132 1.00 28.50 509 GLY A CA 1
ATOM 3983 C C . GLY A 1 509 ? 90.886 -8.382 -170.670 1.00 28.50 509 GLY A C 1
ATOM 3984 O O . GLY A 1 509 ? 90.745 -7.232 -170.284 1.00 28.50 509 GLY A O 1
ATOM 3985 N N . THR A 1 510 ? 90.699 -9.356 -169.762 1.00 31.52 510 THR A N 1
ATOM 3986 C CA . THR A 1 510 ? 90.310 -10.788 -169.855 1.00 31.52 510 THR A CA 1
ATOM 3987 C C . THR A 1 510 ? 89.853 -11.254 -168.449 1.00 31.52 510 THR A C 1
ATOM 3989 O O . THR A 1 510 ? 90.633 -11.139 -167.518 1.00 31.52 510 THR A O 1
ATOM 3992 N N . GLY A 1 511 ? 88.638 -11.812 -168.316 1.00 29.25 511 GLY A N 1
ATOM 3993 C CA . GLY A 1 511 ? 88.177 -12.833 -167.334 1.00 29.25 511 GLY A CA 1
ATOM 3994 C C . GLY A 1 511 ? 88.423 -12.775 -165.797 1.00 29.25 511 GLY A C 1
ATOM 3995 O O . GLY A 1 511 ? 89.556 -12.877 -165.354 1.00 29.25 511 GLY A O 1
ATOM 3996 N N . CYS A 1 512 ? 87.319 -12.946 -165.034 1.00 27.97 512 CYS A N 1
ATOM 3997 C CA . CYS A 1 512 ? 87.162 -13.841 -163.845 1.00 27.97 512 CYS A CA 1
ATOM 3998 C C . CYS A 1 512 ? 88.004 -13.589 -162.539 1.00 27.97 512 CYS A C 1
ATOM 4000 O O . CYS A 1 512 ? 88.800 -12.661 -162.509 1.00 27.97 512 CYS A O 1
ATOM 4002 N N . PRO A 1 513 ? 87.802 -14.335 -161.413 1.00 46.75 513 PRO A N 1
ATOM 4003 C CA . PRO A 1 513 ? 86.607 -14.288 -160.536 1.00 46.75 513 PRO A CA 1
ATOM 4004 C C . PRO A 1 513 ? 86.908 -14.358 -158.993 1.00 46.75 513 PRO A C 1
ATOM 4006 O O . PRO A 1 513 ? 88.053 -14.490 -158.589 1.00 46.75 513 PRO A O 1
ATOM 4009 N N . MET A 1 514 ? 85.844 -14.437 -158.164 1.00 29.34 514 MET A N 1
ATOM 4010 C CA . MET A 1 514 ? 85.740 -15.148 -156.851 1.00 29.34 514 MET A CA 1
ATOM 4011 C C . MET A 1 514 ? 86.395 -14.639 -155.525 1.00 29.34 514 MET A C 1
ATOM 4013 O O . MET A 1 514 ? 87.588 -14.383 -155.483 1.00 29.34 514 MET A O 1
ATOM 4017 N N . VAL A 1 515 ? 85.604 -14.756 -154.422 1.00 34.47 515 VAL A N 1
ATOM 4018 C CA . VAL A 1 515 ? 85.982 -15.253 -153.048 1.00 34.47 515 VAL A CA 1
ATOM 4019 C C . VAL A 1 515 ? 86.847 -14.271 -152.180 1.00 34.47 515 VAL A C 1
ATOM 4021 O O . VAL A 1 515 ? 87.433 -13.358 -152.739 1.00 34.47 515 VAL A O 1
ATOM 4024 N N . GLU A 1 516 ? 86.892 -14.213 -150.827 1.00 33.88 516 GLU A N 1
ATOM 4025 C CA . GLU A 1 516 ? 86.616 -15.143 -149.698 1.00 33.88 516 GLU A CA 1
ATOM 4026 C C . GLU A 1 516 ? 86.130 -14.454 -148.374 1.00 33.88 516 GLU A C 1
ATOM 4028 O O . GLU A 1 516 ? 85.923 -13.249 -148.305 1.00 33.88 516 GLU A O 1
ATOM 4033 N N . THR A 1 517 ? 85.958 -15.284 -147.336 1.00 35.09 517 THR A N 1
ATOM 4034 C CA . THR A 1 517 ? 85.378 -15.205 -145.968 1.00 35.09 517 THR A CA 1
ATOM 4035 C C . THR A 1 5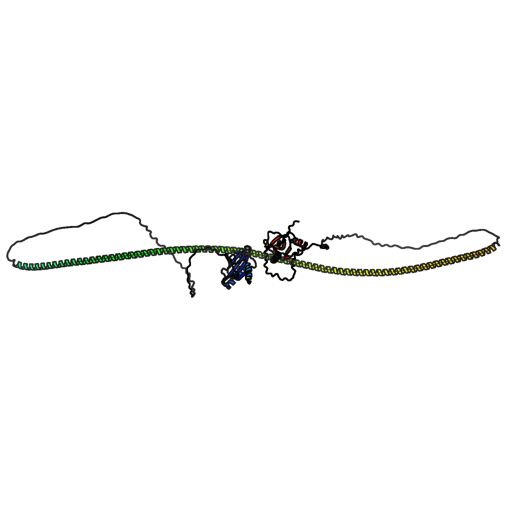17 ? 85.999 -14.282 -144.887 1.00 35.09 517 THR A C 1
ATOM 4037 O O . THR A 1 517 ? 86.973 -13.591 -145.144 1.00 35.09 517 THR A O 1
ATOM 4040 N N . TYR A 1 518 ? 85.441 -14.368 -143.654 1.00 32.44 518 TYR A N 1
ATOM 4041 C CA . TYR A 1 518 ? 86.042 -14.390 -142.281 1.00 32.44 518 TYR A CA 1
ATOM 4042 C C . TYR A 1 518 ? 85.200 -13.546 -141.279 1.00 32.44 518 TYR A C 1
ATOM 4044 O O . TYR A 1 518 ? 84.656 -12.517 -141.653 1.00 32.44 518 TYR A O 1
ATOM 4052 N N . SER A 1 519 ? 85.191 -13.794 -139.961 1.00 33.03 519 SER A N 1
ATOM 4053 C CA . SER A 1 519 ? 84.535 -14.839 -139.134 1.00 33.03 519 SER A CA 1
ATOM 4054 C C . SER A 1 519 ? 84.878 -14.584 -137.638 1.00 33.03 519 SER A C 1
ATOM 4056 O O . SER A 1 519 ? 86.047 -14.329 -137.384 1.00 33.03 519 SER A O 1
ATOM 4058 N N . VAL A 1 520 ? 83.901 -14.684 -136.706 1.00 47.06 520 VAL A N 1
ATOM 4059 C CA . VAL A 1 520 ? 83.915 -15.240 -135.298 1.00 47.06 520 VAL A CA 1
ATOM 4060 C C . VAL A 1 520 ? 85.217 -15.094 -134.444 1.00 47.06 520 VAL A C 1
ATOM 4062 O O . VAL A 1 520 ? 86.249 -15.513 -134.964 1.00 47.06 520 VAL A O 1
ATOM 4065 N N . PRO A 1 521 ? 85.248 -14.621 -133.152 1.00 49.19 521 PRO A N 1
ATOM 4066 C CA . PRO A 1 521 ? 84.648 -15.258 -131.929 1.00 49.19 521 PRO A CA 1
ATOM 4067 C C . PRO A 1 521 ? 84.129 -14.285 -130.801 1.00 49.19 521 PRO A C 1
ATOM 4069 O O . PRO A 1 521 ? 84.264 -13.080 -130.965 1.00 49.19 521 PRO A O 1
ATOM 4072 N N . ARG A 1 522 ? 83.294 -14.677 -129.796 1.00 37.91 522 ARG A N 1
ATOM 4073 C CA . ARG A 1 522 ? 83.527 -15.373 -128.468 1.00 37.91 522 ARG A CA 1
ATOM 4074 C C . ARG A 1 522 ? 84.353 -14.485 -127.475 1.00 37.91 522 ARG A C 1
ATOM 4076 O O . ARG A 1 522 ? 85.194 -13.749 -127.966 1.00 37.91 522 ARG A O 1
ATOM 4083 N N . GLU A 1 523 ? 84.182 -14.416 -126.137 1.00 41.03 523 GLU A N 1
ATOM 4084 C CA . GLU A 1 523 ? 83.928 -15.452 -125.100 1.00 41.03 523 GLU A CA 1
ATOM 4085 C C . GLU A 1 523 ? 83.788 -14.846 -123.645 1.00 41.03 523 GLU A C 1
ATOM 4087 O O . GLU A 1 523 ? 84.344 -13.775 -123.434 1.00 41.03 523 GLU A O 1
ATOM 4092 N N . GLU A 1 524 ? 83.106 -15.536 -122.690 1.00 39.19 524 GLU A N 1
ATOM 4093 C CA . GLU A 1 524 ? 83.309 -15.610 -121.184 1.00 39.19 524 GLU A CA 1
ATOM 4094 C C . GLU A 1 524 ? 83.334 -14.333 -120.261 1.00 39.19 524 GLU A C 1
ATOM 4096 O O . GLU A 1 524 ? 83.367 -13.220 -120.770 1.00 39.19 524 GLU A O 1
ATOM 4101 N N . GLU A 1 525 ? 83.255 -14.312 -118.899 1.00 39.56 525 GLU A N 1
ATOM 4102 C CA . GLU A 1 525 ? 83.045 -15.238 -117.727 1.00 39.56 525 GLU A CA 1
ATOM 4103 C C . GLU A 1 525 ? 82.564 -14.379 -116.486 1.00 39.56 525 GLU A C 1
ATOM 4105 O O . GLU A 1 525 ? 82.911 -13.204 -116.431 1.00 39.56 525 GLU A O 1
ATOM 4110 N N . ALA A 1 526 ? 81.621 -14.757 -115.587 1.00 41.59 526 ALA A N 1
ATOM 4111 C CA . ALA A 1 526 ? 81.662 -15.578 -114.331 1.00 41.59 526 ALA A CA 1
ATOM 4112 C C . ALA A 1 526 ? 82.048 -14.867 -112.982 1.00 41.59 526 ALA A C 1
ATOM 4114 O O . ALA A 1 526 ? 82.466 -13.717 -113.013 1.00 41.59 526 ALA A O 1
ATOM 4115 N N . ILE A 1 527 ? 81.917 -15.588 -111.826 1.00 42.28 527 ILE A N 1
ATOM 4116 C CA . ILE A 1 527 ? 82.427 -15.316 -110.424 1.00 42.28 527 ILE A CA 1
ATOM 4117 C C . ILE A 1 527 ? 81.528 -14.397 -109.518 1.00 42.28 527 ILE A C 1
ATOM 4119 O O . ILE A 1 527 ? 81.141 -13.333 -109.976 1.00 42.28 527 ILE A O 1
ATOM 4123 N N . LEU A 1 528 ? 81.133 -14.663 -108.237 1.00 42.22 528 LEU A N 1
ATOM 4124 C CA . LEU A 1 528 ? 81.360 -15.726 -107.202 1.00 42.22 528 LEU A CA 1
ATOM 4125 C C . LEU A 1 528 ? 80.281 -15.726 -106.047 1.00 42.22 528 LEU A C 1
ATOM 4127 O O . LEU A 1 528 ? 79.876 -14.644 -105.646 1.00 42.22 528 LEU A O 1
ATOM 4131 N N . ARG A 1 529 ? 79.942 -16.919 -105.483 1.00 35.56 529 ARG A N 1
ATOM 4132 C CA . ARG A 1 529 ? 79.761 -17.366 -104.042 1.00 35.56 529 ARG A CA 1
ATOM 4133 C C . ARG A 1 529 ? 79.113 -16.495 -102.930 1.00 35.56 529 ARG A C 1
ATOM 4135 O O . ARG A 1 529 ? 79.159 -15.283 -103.005 1.00 35.56 529 ARG A O 1
ATOM 4142 N N . GLU A 1 530 ? 78.690 -16.968 -101.739 1.00 37.75 530 GLU A N 1
ATOM 4143 C CA . GLU A 1 530 ? 78.281 -18.213 -100.999 1.00 37.75 530 GLU A CA 1
ATOM 4144 C C . GLU A 1 530 ? 78.367 -17.848 -99.481 1.00 37.75 530 GLU A C 1
ATOM 4146 O O . GLU A 1 530 ? 79.241 -17.048 -99.146 1.00 37.75 530 GLU A O 1
ATOM 4151 N N . ASN A 1 531 ? 77.514 -18.423 -98.601 1.00 37.56 531 ASN A N 1
ATOM 4152 C CA . ASN A 1 531 ? 77.665 -18.686 -97.129 1.00 37.56 531 ASN A CA 1
ATOM 4153 C C . ASN A 1 531 ? 76.274 -18.699 -96.430 1.00 37.56 531 ASN A C 1
ATOM 4155 O O . ASN A 1 531 ? 75.555 -17.707 -96.493 1.00 37.56 531 ASN A O 1
ATOM 4159 N N . SER A 1 532 ? 75.750 -19.851 -95.974 1.00 36.69 532 SER A N 1
ATOM 4160 C CA . SER A 1 532 ? 75.900 -20.484 -94.631 1.00 36.69 532 SER A CA 1
ATOM 4161 C C . SER A 1 532 ? 75.259 -19.665 -93.486 1.00 36.69 532 SER A C 1
ATOM 4163 O O . SER A 1 532 ? 75.755 -18.583 -93.192 1.00 36.69 532 SER A O 1
ATOM 4165 N N . ASP A 1 533 ? 74.130 -20.021 -92.859 1.00 38.88 533 ASP A N 1
ATOM 4166 C CA . ASP A 1 533 ? 73.682 -21.287 -92.223 1.00 38.88 533 ASP A CA 1
ATOM 4167 C C . ASP A 1 533 ? 74.348 -21.568 -90.854 1.00 38.88 533 ASP A C 1
ATOM 4169 O O . ASP A 1 533 ? 75.535 -21.887 -90.792 1.00 38.88 533 ASP A O 1
ATOM 4173 N N . SER A 1 534 ? 73.575 -21.433 -89.762 1.00 37.56 534 SER A N 1
ATOM 4174 C CA . SER A 1 534 ? 73.917 -21.874 -88.394 1.00 37.56 534 SER A CA 1
ATOM 4175 C C . SER A 1 534 ? 72.689 -21.872 -87.463 1.00 37.56 534 SER A C 1
ATOM 4177 O O . SER A 1 534 ? 72.022 -20.845 -87.321 1.00 37.56 534 SER A O 1
ATOM 4179 N N . SER A 1 535 ? 72.438 -23.000 -86.796 1.00 41.03 535 SER A N 1
ATOM 4180 C CA . SER A 1 535 ? 71.307 -23.265 -85.884 1.00 41.03 535 SER A CA 1
ATOM 4181 C C . SER A 1 535 ? 71.700 -23.201 -84.400 1.00 41.03 535 SER A C 1
ATOM 4183 O O . SER A 1 535 ? 72.842 -23.505 -84.087 1.00 41.03 535 SER A O 1
ATOM 4185 N N . GLU A 1 536 ? 70.733 -22.945 -83.507 1.00 42.31 536 GLU A N 1
ATOM 4186 C CA . GLU A 1 536 ? 70.687 -23.314 -82.065 1.00 42.31 536 GLU A CA 1
ATOM 4187 C C . GLU A 1 536 ? 69.227 -23.059 -81.599 1.00 42.31 536 GLU A C 1
ATOM 4189 O O . GLU A 1 536 ? 68.726 -21.948 -81.741 1.00 42.31 536 GLU A O 1
ATOM 4194 N N . GLU A 1 537 ? 68.350 -24.045 -81.365 1.00 40.88 537 GLU A N 1
ATOM 4195 C CA . GLU A 1 537 ? 68.219 -24.996 -80.234 1.00 40.88 537 GLU A CA 1
ATOM 4196 C C . GLU A 1 537 ? 68.062 -24.388 -78.819 1.00 40.88 537 GLU A C 1
ATOM 4198 O O . GLU A 1 537 ? 69.043 -24.027 -78.188 1.00 40.88 537 GLU A O 1
ATOM 4203 N N . ILE A 1 538 ? 66.811 -24.383 -78.315 1.00 39.97 538 ILE A N 1
ATOM 4204 C CA . ILE A 1 538 ? 66.297 -24.574 -76.926 1.00 39.97 538 ILE A CA 1
ATOM 4205 C C . ILE A 1 538 ? 64.756 -24.697 -77.112 1.00 39.97 538 ILE A C 1
ATOM 4207 O O . ILE A 1 538 ? 64.161 -23.794 -77.687 1.00 39.97 538 ILE A O 1
ATOM 4211 N N . SER A 1 539 ? 64.015 -25.794 -76.882 1.00 35.81 539 SER A N 1
ATOM 4212 C CA . SER A 1 539 ? 63.941 -26.835 -75.832 1.00 35.81 539 SER A CA 1
ATOM 4213 C C . SER A 1 539 ? 62.895 -26.540 -74.733 1.00 35.81 539 SER A C 1
ATOM 4215 O O . SER A 1 539 ? 63.199 -25.774 -73.831 1.00 35.81 539 SER A O 1
ATOM 4217 N N . TYR A 1 540 ? 61.721 -27.210 -74.831 1.00 34.72 540 TYR A N 1
ATOM 4218 C CA . TYR A 1 540 ? 60.726 -27.618 -73.791 1.00 34.72 540 TYR A CA 1
ATOM 4219 C C . TYR A 1 540 ? 60.227 -26.581 -72.738 1.00 34.72 540 TYR A C 1
ATOM 4221 O O . TYR A 1 540 ? 60.912 -25.635 -72.395 1.00 34.72 540 TYR A O 1
ATOM 4229 N N . SER A 1 541 ? 59.032 -26.648 -72.130 1.00 35.53 541 SER A N 1
ATOM 4230 C CA . SER A 1 541 ? 57.912 -27.618 -72.063 1.00 35.53 541 SER A CA 1
ATOM 4231 C C . SER A 1 541 ? 56.618 -26.862 -71.676 1.00 35.53 541 SER A C 1
ATOM 4233 O O . SER A 1 541 ? 56.674 -25.903 -70.918 1.00 35.53 541 SER A O 1
ATOM 4235 N N . VAL A 1 542 ? 55.443 -27.192 -72.220 1.00 44.22 542 VAL A N 1
ATOM 4236 C CA . VAL A 1 542 ? 54.376 -27.975 -71.543 1.00 44.22 542 VAL A CA 1
ATOM 4237 C C . VAL A 1 542 ? 54.266 -27.776 -70.018 1.00 44.22 542 VAL A C 1
ATOM 4239 O O . VAL A 1 542 ? 54.968 -28.450 -69.272 1.00 44.22 542 VAL A O 1
ATOM 4242 N N . VAL A 1 543 ? 53.275 -26.985 -69.582 1.00 40.44 543 VAL A N 1
ATOM 4243 C CA . VAL A 1 543 ? 52.431 -27.272 -68.401 1.00 40.44 543 VAL A CA 1
ATOM 4244 C C . VAL A 1 543 ? 50.985 -26.879 -68.736 1.00 40.44 543 VAL A C 1
ATOM 4246 O O . VAL A 1 543 ? 50.707 -25.730 -69.068 1.00 40.44 543 VAL A O 1
ATOM 4249 N N . LEU A 1 544 ? 50.079 -27.855 -68.665 1.00 46.69 544 LEU A N 1
ATOM 4250 C CA . LEU A 1 544 ? 48.630 -27.669 -68.562 1.00 46.69 544 LEU A CA 1
ATOM 4251 C C . LEU A 1 544 ? 48.268 -27.941 -67.099 1.00 46.69 544 LEU A C 1
ATOM 4253 O O . LEU A 1 544 ? 48.279 -29.100 -66.707 1.00 46.69 544 LEU A O 1
ATOM 4257 N N . ASP A 1 545 ? 48.013 -26.890 -66.324 1.00 35.50 545 ASP A N 1
ATOM 4258 C CA . ASP A 1 545 ? 47.429 -26.898 -64.971 1.00 35.50 545 ASP A CA 1
ATOM 4259 C C . ASP A 1 545 ? 47.346 -25.426 -64.510 1.00 35.50 545 ASP A C 1
ATOM 4261 O O . ASP A 1 545 ? 48.252 -24.653 -64.817 1.00 35.50 545 ASP A O 1
ATOM 4265 N N . THR A 1 546 ? 46.317 -24.928 -63.823 1.00 37.34 546 THR A N 1
ATOM 4266 C CA . THR A 1 546 ? 45.022 -25.500 -63.417 1.00 37.34 546 THR A CA 1
ATOM 4267 C C . THR A 1 546 ? 43.916 -24.471 -63.679 1.00 37.34 546 THR A C 1
ATOM 4269 O O . THR A 1 546 ? 44.114 -23.267 -63.527 1.00 37.34 546 THR A O 1
ATOM 4272 N N . CYS A 1 547 ? 42.709 -24.933 -64.017 1.00 39.38 547 CYS A N 1
ATOM 4273 C CA . CYS A 1 547 ? 41.513 -24.114 -63.813 1.00 39.38 547 CYS A CA 1
ATOM 4274 C C . CYS A 1 547 ? 41.146 -24.164 -62.326 1.00 39.38 547 CYS A C 1
ATOM 4276 O O . CYS A 1 547 ? 40.528 -25.136 -61.893 1.00 39.38 547 CYS A O 1
ATOM 4278 N N . GLU A 1 548 ? 41.480 -23.130 -61.553 1.00 36.66 548 GLU A N 1
ATOM 4279 C CA . GLU A 1 548 ? 40.765 -22.887 -60.299 1.00 36.66 548 GLU A CA 1
ATOM 4280 C C . GLU A 1 548 ? 39.473 -22.130 -60.591 1.00 36.66 548 GLU A C 1
ATOM 4282 O O . GLU A 1 548 ? 39.446 -20.946 -60.933 1.00 36.66 548 GLU A O 1
ATOM 4287 N N . SER A 1 549 ? 38.379 -22.876 -60.481 1.00 39.19 549 SER A N 1
ATOM 4288 C CA . SER A 1 549 ? 37.014 -22.388 -60.557 1.00 39.19 549 SER A CA 1
ATOM 4289 C C . SER A 1 549 ? 36.748 -21.385 -59.434 1.00 39.19 549 SER A C 1
ATOM 4291 O O . SER A 1 549 ? 36.368 -21.776 -58.329 1.00 39.19 549 SER A O 1
ATOM 4293 N N . ILE A 1 550 ? 36.871 -20.085 -59.713 1.00 35.53 550 ILE A N 1
ATOM 4294 C CA . ILE A 1 550 ? 36.197 -19.082 -58.885 1.00 35.53 550 ILE A CA 1
ATOM 4295 C C . ILE A 1 550 ? 34.701 -19.243 -59.141 1.00 35.53 550 ILE A C 1
ATOM 4297 O O . ILE A 1 550 ? 34.160 -18.786 -60.149 1.00 35.53 550 ILE A O 1
ATOM 4301 N N . THR A 1 551 ? 34.044 -19.942 -58.219 1.00 36.47 551 THR A N 1
ATOM 4302 C CA . THR A 1 551 ? 32.590 -20.015 -58.124 1.00 36.47 551 THR A CA 1
ATOM 4303 C C . THR A 1 551 ? 32.051 -18.600 -57.973 1.00 36.47 551 THR A C 1
ATOM 4305 O O . THR A 1 551 ? 32.095 -18.020 -56.888 1.00 36.47 551 THR A O 1
ATOM 4308 N N . ILE A 1 552 ? 31.523 -18.047 -59.065 1.00 38.59 552 ILE A N 1
ATOM 4309 C CA . ILE A 1 552 ? 30.643 -16.884 -59.011 1.00 38.59 552 ILE A CA 1
ATOM 4310 C C . ILE A 1 552 ? 29.374 -17.360 -58.303 1.00 38.59 552 ILE A C 1
ATOM 4312 O O . ILE A 1 552 ? 28.496 -17.972 -58.913 1.00 38.59 552 ILE A O 1
ATOM 4316 N N . LEU A 1 553 ? 29.320 -17.131 -56.990 1.00 41.28 553 LEU A N 1
ATOM 4317 C CA . LEU A 1 553 ? 28.066 -17.146 -56.251 1.00 41.28 553 LEU A CA 1
ATOM 4318 C C . LEU A 1 553 ? 27.127 -16.127 -56.915 1.00 41.28 553 LEU A C 1
ATOM 4320 O O . LEU A 1 553 ? 27.581 -15.027 -57.253 1.00 41.28 553 LEU A O 1
ATOM 4324 N N . PRO A 1 554 ? 25.845 -16.464 -57.136 1.00 49.44 554 PRO A N 1
ATOM 4325 C CA . PRO A 1 554 ? 24.881 -15.456 -57.540 1.00 49.44 554 PRO A CA 1
ATOM 4326 C C . PRO A 1 554 ? 24.804 -14.390 -56.436 1.00 49.44 554 PRO A C 1
ATOM 4328 O O . PRO A 1 554 ? 24.900 -14.745 -55.257 1.00 49.44 554 PRO A O 1
ATOM 4331 N N . PRO A 1 555 ? 24.632 -13.101 -56.775 1.00 47.50 555 PRO A N 1
ATOM 4332 C CA . PRO A 1 555 ? 24.206 -12.140 -55.773 1.00 47.50 555 PRO A CA 1
ATOM 4333 C C . PRO A 1 555 ? 22.837 -12.593 -55.258 1.00 47.50 555 PRO A C 1
ATOM 4335 O O . PRO A 1 555 ? 21.912 -12.774 -56.050 1.00 47.50 555 PRO A O 1
ATOM 4338 N N . GLU A 1 556 ? 22.715 -12.804 -53.949 1.00 42.00 556 GLU A N 1
ATOM 4339 C CA . GLU A 1 556 ? 21.393 -12.884 -53.338 1.00 42.00 556 GLU A CA 1
ATOM 4340 C C . GLU A 1 556 ? 20.724 -11.517 -53.507 1.00 42.00 556 GLU A C 1
ATOM 4342 O O . GLU A 1 556 ? 21.312 -10.472 -53.213 1.00 42.00 556 GLU A O 1
ATOM 4347 N N . GLU A 1 557 ? 19.512 -11.528 -54.055 1.00 41.69 557 GLU A N 1
ATOM 4348 C CA . GLU A 1 557 ? 18.688 -10.337 -54.209 1.00 41.69 557 GLU A CA 1
ATOM 4349 C C . GLU A 1 557 ? 18.204 -9.903 -52.818 1.00 41.69 557 GLU A C 1
ATOM 4351 O O . GLU A 1 557 ? 17.166 -10.357 -52.337 1.00 41.69 557 GLU A O 1
ATOM 4356 N N . GLU A 1 558 ? 18.953 -9.018 -52.152 1.00 40.66 558 GLU A N 1
ATOM 4357 C CA . GLU A 1 558 ? 18.407 -8.261 -51.025 1.00 40.66 558 GLU A CA 1
ATOM 4358 C C . GLU A 1 558 ? 17.350 -7.272 -51.542 1.00 40.66 558 GLU A C 1
ATOM 4360 O O . GLU A 1 558 ? 17.636 -6.140 -51.944 1.00 40.66 558 GLU A O 1
ATOM 4365 N N . ASP A 1 559 ? 16.099 -7.726 -51.496 1.00 45.56 559 ASP A N 1
ATOM 4366 C CA . ASP A 1 559 ? 14.875 -6.930 -51.586 1.00 45.56 559 ASP A CA 1
ATOM 4367 C C . ASP A 1 559 ? 14.902 -5.762 -50.574 1.00 45.56 559 ASP A C 1
ATOM 4369 O O . ASP A 1 559 ? 14.444 -5.883 -49.438 1.00 45.56 559 ASP A O 1
ATOM 4373 N N . SER A 1 560 ? 15.451 -4.603 -50.956 1.00 46.22 560 SER A N 1
ATOM 4374 C CA . SER A 1 560 ? 15.239 -3.332 -50.228 1.00 46.22 560 SER A CA 1
ATOM 4375 C C . SER A 1 560 ? 15.588 -2.054 -51.013 1.00 46.22 560 SER A C 1
ATOM 4377 O O . SER A 1 560 ? 15.863 -1.002 -50.431 1.00 46.22 560 SER A O 1
ATOM 4379 N N . ALA A 1 561 ? 15.481 -2.073 -52.346 1.00 38.00 561 ALA A N 1
ATOM 4380 C CA . ALA A 1 561 ? 15.438 -0.839 -53.135 1.00 38.00 561 ALA A CA 1
ATOM 4381 C C . ALA A 1 561 ? 14.009 -0.263 -53.141 1.00 38.00 561 ALA A C 1
ATOM 4383 O O . ALA A 1 561 ? 13.185 -0.608 -53.987 1.00 38.00 561 ALA A O 1
ATOM 4384 N N . ALA A 1 562 ? 13.706 0.623 -52.187 1.00 43.41 562 ALA A N 1
ATOM 4385 C CA . ALA A 1 562 ? 12.421 1.315 -52.125 1.00 43.41 562 ALA A CA 1
ATOM 4386 C C . ALA A 1 562 ? 12.166 2.126 -53.411 1.00 43.41 562 ALA A C 1
ATOM 4388 O O . ALA A 1 562 ? 12.781 3.171 -53.638 1.00 43.41 562 ALA A O 1
ATOM 4389 N N . ILE A 1 563 ? 11.235 1.649 -54.244 1.00 37.72 563 ILE A N 1
ATOM 4390 C CA . ILE A 1 563 ? 10.771 2.358 -55.438 1.00 37.72 563 ILE A CA 1
ATOM 4391 C C . ILE A 1 563 ? 10.017 3.609 -54.981 1.00 37.72 563 ILE A C 1
ATOM 4393 O O . ILE A 1 563 ? 8.865 3.549 -54.553 1.00 37.72 563 ILE A O 1
ATOM 4397 N N . PHE A 1 564 ? 10.684 4.756 -55.078 1.00 42.44 564 PHE A N 1
ATOM 4398 C CA . PHE A 1 564 ? 10.052 6.059 -54.925 1.00 42.44 564 PHE A CA 1
ATOM 4399 C C . PHE A 1 564 ? 9.249 6.353 -56.200 1.00 42.44 564 PHE A C 1
ATOM 4401 O O . PHE A 1 564 ? 9.780 6.887 -57.175 1.00 42.44 564 PHE A O 1
ATOM 4408 N N . GLU A 1 565 ? 7.973 5.960 -56.223 1.00 36.97 565 GLU A N 1
ATOM 4409 C CA . GLU A 1 565 ? 7.065 6.365 -57.297 1.00 36.97 565 GLU A CA 1
ATOM 4410 C C . GLU A 1 565 ? 6.892 7.897 -57.283 1.00 36.97 565 GLU A C 1
ATOM 4412 O O . GLU A 1 565 ? 6.523 8.465 -56.247 1.00 36.97 565 GLU A O 1
ATOM 4417 N N . PRO A 1 566 ? 7.118 8.601 -58.408 1.00 40.06 566 PRO A N 1
ATOM 4418 C CA . PRO A 1 566 ? 6.750 10.002 -58.514 1.00 40.06 566 PRO A CA 1
ATOM 4419 C C . PRO A 1 566 ? 5.223 10.108 -58.586 1.00 40.06 566 PRO A C 1
ATOM 4421 O O . PRO A 1 566 ? 4.605 9.752 -59.590 1.00 40.06 566 PRO A O 1
ATOM 4424 N N . ILE A 1 567 ? 4.617 10.605 -57.506 1.00 41.19 567 ILE A N 1
ATOM 4425 C CA . ILE A 1 567 ? 3.178 10.877 -57.425 1.00 41.19 567 ILE A CA 1
ATOM 4426 C C . ILE A 1 567 ? 2.793 11.839 -58.566 1.00 41.19 567 ILE A C 1
ATOM 4428 O O . ILE A 1 567 ? 3.361 12.932 -58.637 1.00 41.19 567 ILE A O 1
ATOM 4432 N N . PRO A 1 568 ? 1.836 11.489 -59.446 1.00 39.38 568 PRO A N 1
ATOM 4433 C CA . PRO A 1 568 ? 1.356 12.420 -60.457 1.00 39.38 568 PRO A CA 1
ATOM 4434 C C . PRO A 1 568 ? 0.525 13.531 -59.804 1.00 39.38 568 PRO A C 1
ATOM 4436 O O . PRO A 1 568 ? -0.367 13.261 -58.996 1.00 39.38 568 PRO A O 1
ATOM 4439 N N . GLU A 1 569 ? 0.779 14.780 -60.196 1.00 46.31 569 GLU A N 1
ATOM 4440 C CA . GLU A 1 569 ? -0.077 15.922 -59.866 1.00 46.31 569 GLU A CA 1
ATOM 4441 C C . GLU A 1 569 ? -1.462 15.735 -60.505 1.00 46.31 569 GLU A C 1
ATOM 4443 O O . GLU A 1 569 ? -1.687 16.055 -61.673 1.00 46.31 569 GLU A O 1
ATOM 4448 N N . VAL A 1 570 ? -2.413 15.200 -59.737 1.00 41.34 570 VAL A N 1
ATOM 4449 C CA . VAL A 1 570 ? -3.827 15.178 -60.122 1.00 41.34 570 VAL A CA 1
ATOM 4450 C C . VAL A 1 570 ? -4.453 16.495 -59.679 1.00 41.34 570 VAL A C 1
ATOM 4452 O O . VAL A 1 570 ? -4.629 16.740 -58.487 1.00 41.34 570 VAL A O 1
ATOM 4455 N N . GLY A 1 571 ? -4.780 17.350 -60.648 1.00 40.47 571 GLY A N 1
ATOM 4456 C CA . GLY A 1 571 ? -5.467 18.611 -60.392 1.00 40.47 571 GLY A CA 1
ATOM 4457 C C . GLY A 1 571 ? -6.865 18.389 -59.811 1.00 40.47 571 GLY A C 1
ATOM 4458 O O . GLY A 1 571 ? -7.696 17.715 -60.418 1.00 40.47 571 GLY A O 1
ATOM 4459 N N . SER A 1 572 ? -7.133 18.991 -58.652 1.00 34.81 572 SER A N 1
ATOM 4460 C CA . SER A 1 572 ? -8.473 19.045 -58.064 1.00 34.81 572 SER A CA 1
ATOM 4461 C C . SER A 1 572 ? -9.341 20.073 -58.790 1.00 34.81 572 SER A C 1
ATOM 4463 O O . SER A 1 572 ? -9.352 21.249 -58.427 1.00 34.81 572 SER A O 1
ATOM 4465 N N . GLU A 1 573 ? -10.117 19.629 -59.778 1.00 39.25 573 GLU A N 1
ATOM 4466 C CA . GLU A 1 573 ? -11.303 20.368 -60.213 1.00 39.25 573 GLU A CA 1
ATOM 4467 C C . GLU A 1 573 ? -12.530 19.969 -59.375 1.00 39.25 573 GLU A C 1
ATOM 4469 O O . GLU A 1 573 ? -12.920 18.807 -59.321 1.00 39.25 573 GLU A O 1
ATOM 4474 N N . LEU A 1 574 ? -13.160 20.986 -58.777 1.00 43.88 574 LEU A N 1
ATOM 4475 C CA . LEU A 1 574 ? -14.606 21.101 -58.542 1.00 43.88 574 LEU A CA 1
ATOM 4476 C C . LEU A 1 574 ? -15.328 19.956 -57.794 1.00 43.88 574 LEU A C 1
ATOM 4478 O O . LEU A 1 574 ? -15.993 19.115 -58.394 1.00 43.88 574 LEU A O 1
ATOM 4482 N N . PHE A 1 575 ? -15.401 20.089 -56.465 1.00 34.06 575 PHE A N 1
ATOM 4483 C CA . PHE A 1 575 ? -16.605 19.721 -55.703 1.00 34.06 575 PHE A CA 1
ATOM 4484 C C . PHE A 1 575 ? -17.144 20.954 -54.951 1.00 34.06 575 PHE A C 1
ATOM 4486 O O . PHE A 1 575 ? -16.339 21.760 -54.482 1.00 34.06 575 PHE A O 1
ATOM 4493 N N . PRO A 1 576 ? -18.476 21.153 -54.876 1.00 38.72 576 PRO A N 1
ATOM 4494 C CA . PRO A 1 576 ? -19.063 22.390 -54.369 1.00 38.72 576 PRO A CA 1
ATOM 4495 C C . PRO A 1 576 ? -19.215 22.424 -52.840 1.00 38.72 576 PRO A C 1
ATOM 4497 O O . PRO A 1 576 ? -19.626 21.445 -52.222 1.00 38.72 576 PRO A O 1
ATOM 4500 N N . GLU A 1 577 ? -18.925 23.604 -52.293 1.00 39.03 577 GLU A N 1
ATOM 4501 C CA . GLU A 1 577 ? -19.391 24.210 -51.035 1.00 39.03 577 GLU A CA 1
ATOM 4502 C C . GLU A 1 577 ? -20.190 23.318 -50.058 1.00 39.03 577 GLU A C 1
ATOM 4504 O O . GLU A 1 577 ? -21.404 23.142 -50.172 1.00 39.03 577 GLU A O 1
ATOM 4509 N N . LEU A 1 578 ? -19.508 22.895 -48.990 1.00 36.19 578 LEU A N 1
ATOM 4510 C CA . LEU A 1 578 ? -20.109 22.607 -47.682 1.00 36.19 578 LEU A CA 1
ATOM 4511 C C . LEU A 1 578 ? -19.402 23.457 -46.611 1.00 36.19 578 LEU A C 1
ATOM 4513 O O . LEU A 1 578 ? -18.886 22.960 -45.613 1.00 36.19 578 LEU A O 1
ATOM 4517 N N . ASP A 1 579 ? -19.343 24.764 -46.873 1.00 33.75 579 ASP A N 1
ATOM 4518 C CA . ASP A 1 579 ? -18.752 25.748 -45.969 1.00 33.75 579 ASP A CA 1
ATOM 4519 C C . ASP A 1 579 ? -19.653 26.045 -44.760 1.00 33.75 579 ASP A C 1
ATOM 4521 O O . ASP A 1 579 ? -20.882 26.082 -44.858 1.00 33.75 579 ASP A O 1
ATOM 4525 N N . ASN A 1 580 ? -19.000 26.385 -43.644 1.00 39.66 580 ASN A N 1
ATOM 4526 C CA . ASN A 1 580 ? -19.574 26.861 -42.378 1.00 39.66 580 ASN A CA 1
ATOM 4527 C C . ASN A 1 580 ? -20.173 25.810 -41.423 1.00 39.66 580 ASN A C 1
ATOM 4529 O O . ASN A 1 580 ? -21.266 25.988 -40.885 1.00 39.66 580 ASN A O 1
ATOM 4533 N N . VAL A 1 581 ? -19.355 24.828 -41.035 1.00 37.03 581 VAL A N 1
ATOM 4534 C CA . VAL A 1 581 ? -19.162 24.590 -39.591 1.00 37.03 581 VAL A CA 1
ATOM 4535 C C . VAL A 1 581 ? -17.767 25.090 -39.237 1.00 37.03 581 VAL A C 1
ATOM 4537 O O . VAL A 1 581 ? -16.774 24.384 -39.403 1.00 37.03 581 VAL A O 1
ATOM 4540 N N . ILE A 1 582 ? -17.692 26.351 -38.807 1.00 34.72 582 ILE A N 1
ATOM 4541 C CA . ILE A 1 582 ? -16.453 26.948 -38.306 1.00 34.72 582 ILE A CA 1
ATOM 4542 C C . ILE A 1 582 ? -16.169 26.298 -36.951 1.00 34.72 582 ILE A C 1
ATOM 4544 O O . ILE A 1 582 ? -16.708 26.721 -35.929 1.00 34.72 582 ILE A O 1
ATOM 4548 N N . PHE A 1 583 ? -15.328 25.264 -36.946 1.00 45.09 583 PHE A N 1
ATOM 4549 C CA . PHE A 1 583 ? -14.660 24.849 -35.720 1.00 45.09 583 PHE A CA 1
ATOM 4550 C C . PHE A 1 583 ? -13.878 26.056 -35.187 1.00 45.09 583 PHE A C 1
ATOM 4552 O O . PHE A 1 583 ? -13.155 26.684 -35.968 1.00 45.09 583 PHE A O 1
ATOM 4559 N N . PRO A 1 584 ? -13.989 26.400 -33.892 1.00 39.12 584 PRO A N 1
ATOM 4560 C CA . PRO A 1 584 ? -13.086 27.362 -33.293 1.00 39.12 584 PRO A CA 1
ATOM 4561 C C . PRO A 1 584 ? -11.671 26.821 -33.457 1.00 39.12 584 PRO A C 1
ATOM 4563 O O . PRO A 1 584 ? -11.322 25.784 -32.891 1.00 39.12 584 PRO A O 1
ATOM 4566 N N . GLU A 1 585 ? -10.869 27.510 -34.262 1.00 37.03 585 GLU A N 1
ATOM 4567 C CA . GLU A 1 585 ? -9.442 27.262 -34.367 1.00 37.03 585 GLU A CA 1
ATOM 4568 C C . GLU A 1 585 ? -8.856 27.506 -32.970 1.00 37.03 585 GLU A C 1
ATOM 4570 O O . GLU A 1 585 ? -8.629 28.650 -32.569 1.00 37.03 585 GLU A O 1
ATOM 4575 N N . MET A 1 586 ? -8.686 26.430 -32.189 1.00 46.62 586 MET A N 1
ATOM 4576 C CA . MET A 1 586 ? -7.978 26.451 -30.908 1.00 46.62 586 MET A CA 1
ATOM 4577 C C . MET A 1 586 ? -6.504 26.701 -31.207 1.00 46.62 586 MET A C 1
ATOM 4579 O O . MET A 1 586 ? -5.676 25.791 -31.220 1.00 46.62 586 MET A O 1
ATOM 4583 N N . GLY A 1 587 ? -6.208 27.959 -31.532 1.00 33.31 587 GLY A N 1
ATOM 4584 C CA . GLY A 1 587 ? -4.892 28.409 -31.924 1.00 33.31 587 GLY A CA 1
ATOM 4585 C C . GLY A 1 587 ? -3.892 28.042 -30.844 1.00 33.31 587 GLY A C 1
ATOM 4586 O O . GLY A 1 587 ? -4.129 28.285 -29.658 1.00 33.31 587 GLY A O 1
ATOM 4587 N N . ALA A 1 588 ? -2.763 27.481 -31.272 1.00 37.25 588 ALA A N 1
ATOM 4588 C CA . ALA A 1 588 ? -1.628 27.136 -30.427 1.00 37.25 588 ALA A CA 1
ATOM 4589 C C . ALA A 1 588 ? -0.936 28.405 -29.887 1.00 37.25 588 ALA A C 1
ATOM 4591 O O . ALA A 1 588 ? 0.204 28.724 -30.226 1.00 37.25 588 ALA A O 1
ATOM 4592 N N . SER A 1 589 ? -1.647 29.158 -29.048 1.00 35.66 589 SER A N 1
ATOM 4593 C CA . SER A 1 589 ? -1.112 30.276 -28.290 1.00 35.66 589 SER A CA 1
ATOM 4594 C C . SER A 1 589 ? -0.301 29.701 -27.137 1.00 35.66 589 SER A C 1
ATOM 4596 O O . SER A 1 589 ? -0.851 29.185 -26.168 1.00 35.66 589 SER A O 1
ATOM 4598 N N . ALA A 1 590 ? 1.025 29.765 -27.253 1.00 41.47 590 ALA A N 1
ATOM 4599 C CA . ALA A 1 590 ? 1.978 29.150 -26.327 1.00 41.47 590 ALA A CA 1
ATOM 4600 C C . ALA A 1 590 ? 2.073 29.839 -24.943 1.00 41.47 590 ALA A C 1
ATOM 4602 O O . ALA A 1 590 ? 3.102 29.754 -24.273 1.00 41.47 590 ALA A O 1
ATOM 4603 N N . ASN A 1 591 ? 1.002 30.498 -24.495 1.00 36.12 591 ASN A N 1
ATOM 4604 C CA . ASN A 1 591 ? 0.861 31.021 -23.143 1.00 36.12 591 ASN A CA 1
ATOM 4605 C C . ASN A 1 591 ? 0.014 30.046 -22.324 1.00 36.12 591 ASN A C 1
ATOM 4607 O O . ASN A 1 591 ? -1.212 30.110 -22.327 1.00 36.12 591 ASN A O 1
ATOM 4611 N N . SER A 1 592 ? 0.701 29.152 -21.610 1.00 39.22 592 SER A N 1
ATOM 4612 C CA . SER A 1 592 ? 0.111 28.231 -20.633 1.00 39.22 592 SER A CA 1
ATOM 4613 C C . SER A 1 592 ? -0.361 28.987 -19.380 1.00 39.22 592 SER A C 1
ATOM 4615 O O . SER A 1 592 ? 0.198 28.851 -18.290 1.00 39.22 592 SER A O 1
ATOM 4617 N N . GLU A 1 593 ? -1.399 29.812 -19.532 1.00 35.69 593 GLU A N 1
ATOM 4618 C CA . GLU A 1 593 ? -2.239 30.234 -18.410 1.00 35.69 593 GLU A CA 1
ATOM 4619 C C . GLU A 1 593 ? -3.101 29.038 -17.999 1.00 35.69 593 GLU A C 1
ATOM 4621 O O . GLU A 1 593 ? -4.231 28.846 -18.439 1.00 35.69 593 GLU A O 1
ATOM 4626 N N . PHE A 1 594 ? -2.460 28.198 -17.183 1.00 39.41 594 PHE A N 1
ATOM 4627 C CA . PHE A 1 594 ? -2.985 27.075 -16.412 1.00 39.41 594 PHE A CA 1
ATOM 4628 C C . PHE A 1 594 ? -4.496 27.205 -16.150 1.00 39.41 594 PHE A C 1
ATOM 4630 O O . PHE A 1 594 ? -4.915 28.190 -15.541 1.00 39.41 594 PHE A O 1
ATOM 4637 N N . TYR A 1 595 ? -5.294 26.222 -16.593 1.00 44.59 595 TYR A N 1
ATOM 4638 C CA . TYR A 1 595 ? -6.767 26.217 -16.538 1.00 44.59 595 TYR A CA 1
ATOM 4639 C C . TYR A 1 595 ? -7.313 26.276 -15.093 1.00 44.59 595 TYR A C 1
ATOM 4641 O O . TYR A 1 595 ? -7.801 25.295 -14.539 1.00 44.59 595 TYR A O 1
ATOM 4649 N N . GLY A 1 596 ? -7.253 27.458 -14.483 1.00 36.25 596 GLY A N 1
ATOM 4650 C CA . GLY A 1 596 ? -7.751 27.784 -13.148 1.00 36.25 596 GLY A CA 1
ATOM 4651 C C . GLY A 1 596 ? -9.198 28.265 -13.167 1.00 36.25 596 GLY A C 1
ATOM 4652 O O . GLY A 1 596 ? -9.520 29.271 -12.541 1.00 36.25 596 GLY A O 1
ATOM 4653 N N . SER A 1 597 ? -10.065 27.586 -13.919 1.00 40.00 597 SER A N 1
ATOM 4654 C CA . SER A 1 597 ? -11.506 27.731 -13.725 1.00 40.00 597 SER A CA 1
ATOM 4655 C C . SER A 1 597 ? -11.917 26.762 -12.622 1.00 40.00 597 SER A C 1
ATOM 4657 O O . SER A 1 597 ? -11.716 25.560 -12.777 1.00 40.00 597 SER A O 1
ATOM 4659 N N . ASP A 1 598 ? -12.524 27.254 -11.537 1.00 41.25 598 ASP A N 1
ATOM 4660 C CA . ASP A 1 598 ? -13.061 26.442 -10.424 1.00 41.25 598 ASP A CA 1
ATOM 4661 C C . ASP A 1 598 ? -14.297 25.593 -10.828 1.00 41.25 598 ASP A C 1
ATOM 4663 O O . ASP A 1 598 ? -15.186 25.298 -10.023 1.00 41.25 598 ASP A O 1
ATOM 4667 N N . GLY A 1 599 ? -14.385 25.216 -12.105 1.00 44.78 599 GLY A N 1
ATOM 4668 C CA . GLY A 1 599 ? -15.402 24.348 -12.665 1.00 44.78 599 GLY A CA 1
ATOM 4669 C C . GLY A 1 599 ? -15.234 22.928 -12.147 1.00 44.78 599 GLY A C 1
ATOM 4670 O O . GLY A 1 599 ? -14.486 22.133 -12.708 1.00 44.78 599 GLY A O 1
ATOM 4671 N N . GLN A 1 600 ? -15.988 22.593 -11.101 1.00 53.91 600 GLN A N 1
ATOM 4672 C CA . GLN A 1 600 ? -16.313 21.203 -10.795 1.00 53.91 600 GLN A CA 1
ATOM 4673 C C . GLN A 1 600 ? -16.823 20.542 -12.080 1.00 53.91 600 GLN A C 1
ATOM 4675 O O . GLN A 1 600 ? -17.824 21.003 -12.638 1.00 53.91 600 GLN A O 1
ATOM 4680 N N . SER A 1 601 ? -16.136 19.493 -12.543 1.00 57.75 601 SER A N 1
ATOM 4681 C CA . SER A 1 601 ? -16.565 18.729 -13.715 1.00 57.75 601 SER A CA 1
ATOM 4682 C C . SER A 1 601 ? -17.990 18.237 -13.474 1.00 57.75 601 SER A C 1
ATOM 4684 O O . SER A 1 601 ? -18.260 17.501 -12.522 1.00 57.75 601 SER A O 1
ATOM 4686 N N . ALA A 1 602 ? -18.928 18.760 -14.263 1.00 81.75 602 ALA A N 1
ATOM 4687 C CA . ALA A 1 602 ? -20.356 18.658 -13.965 1.00 81.75 602 ALA A CA 1
ATOM 4688 C C . ALA A 1 602 ? -20.984 17.406 -14.589 1.00 81.75 602 ALA A C 1
ATOM 4690 O O . ALA A 1 602 ? -22.090 17.010 -14.215 1.00 81.75 602 ALA A O 1
ATOM 4691 N N . THR A 1 603 ? -20.293 16.803 -15.555 1.00 94.38 603 THR A N 1
ATOM 4692 C CA . THR A 1 603 ? -20.765 15.643 -16.303 1.00 94.38 603 THR A CA 1
ATOM 4693 C C . THR A 1 603 ? -20.372 14.346 -15.598 1.00 94.38 603 THR A C 1
ATOM 4695 O O . THR A 1 603 ? -19.218 13.927 -15.614 1.00 94.38 603 THR A O 1
ATOM 4698 N N . GLU A 1 604 ? -21.349 13.666 -14.996 1.00 96.00 604 GLU A N 1
ATOM 4699 C CA . GLU A 1 604 ? -21.150 12.319 -14.453 1.00 96.00 604 GLU A CA 1
ATOM 4700 C C . GLU A 1 604 ? -21.094 11.291 -15.598 1.00 96.00 604 GLU A C 1
ATOM 4702 O O . GLU A 1 604 ? -22.086 11.086 -16.302 1.00 96.00 604 GLU A O 1
ATOM 4707 N N . PHE A 1 605 ? -19.958 10.611 -15.767 1.00 97.25 605 PHE A N 1
ATOM 4708 C CA . PHE A 1 605 ? -19.804 9.491 -16.701 1.00 97.25 605 PHE A CA 1
ATOM 4709 C C . PHE A 1 605 ? -20.064 8.154 -15.996 1.00 97.25 605 PHE A C 1
ATOM 4711 O O . PHE A 1 605 ? -19.532 7.904 -14.914 1.00 97.25 605 PHE A O 1
ATOM 4718 N N . ARG A 1 606 ? -20.854 7.266 -16.612 1.00 97.06 606 ARG A N 1
ATOM 4719 C CA . ARG A 1 606 ? -21.178 5.934 -16.068 1.00 97.06 606 ARG A CA 1
ATOM 4720 C C . ARG A 1 606 ? -20.838 4.815 -17.052 1.00 97.06 606 ARG A C 1
ATOM 4722 O O . ARG A 1 606 ? -21.053 5.013 -18.247 1.00 97.06 606 ARG A O 1
ATOM 4729 N N . PRO A 1 607 ? -20.374 3.643 -16.575 1.00 97.38 607 PRO A N 1
ATOM 4730 C CA . PRO A 1 607 ? -20.062 2.511 -17.438 1.00 97.38 607 PRO A CA 1
ATOM 4731 C C . PRO A 1 607 ? -21.347 1.888 -18.001 1.00 97.38 607 PRO A C 1
ATOM 4733 O O . PRO A 1 607 ? -22.146 1.309 -17.259 1.00 97.38 607 PRO A O 1
ATOM 4736 N N . ASP A 1 608 ? -21.530 1.965 -19.317 1.00 97.31 608 ASP A N 1
ATOM 4737 C CA . ASP A 1 608 ? -22.619 1.308 -20.034 1.00 97.31 608 ASP A CA 1
ATOM 4738 C C . ASP A 1 608 ? -22.190 -0.097 -20.477 1.00 97.31 608 ASP A C 1
ATOM 4740 O O . ASP A 1 608 ? -21.662 -0.325 -21.565 1.00 97.31 608 ASP A O 1
ATOM 4744 N N . ARG A 1 609 ? -22.463 -1.072 -19.607 1.00 95.44 609 ARG A N 1
ATOM 4745 C CA . ARG A 1 609 ? -22.184 -2.495 -19.853 1.00 95.44 609 ARG A CA 1
ATOM 4746 C C . ARG A 1 609 ? -23.084 -3.134 -20.920 1.00 95.44 609 ARG A C 1
ATOM 4748 O O . ARG A 1 609 ? -22.909 -4.318 -21.200 1.00 95.44 609 ARG A O 1
ATOM 4755 N N . SER A 1 610 ? -24.048 -2.406 -21.493 1.00 96.44 610 SER A N 1
ATOM 4756 C CA . SER A 1 610 ? -24.830 -2.891 -22.640 1.00 96.44 610 SER A CA 1
ATOM 4757 C C . SER A 1 610 ? -24.098 -2.710 -23.975 1.00 96.44 610 SER A C 1
ATOM 4759 O O . SER A 1 610 ? -24.433 -3.383 -24.952 1.00 96.44 610 SER A O 1
ATOM 4761 N N . LEU A 1 611 ? -23.068 -1.856 -24.011 1.00 96.25 611 LEU A N 1
ATOM 4762 C CA . LEU A 1 611 ? -22.258 -1.577 -25.192 1.00 96.25 611 LEU A CA 1
ATOM 4763 C C . LEU A 1 611 ? -20.903 -2.293 -25.100 1.00 96.25 611 LEU A C 1
ATOM 4765 O O . LEU A 1 611 ? -20.061 -1.958 -24.272 1.00 96.25 611 LEU A O 1
ATOM 4769 N N . SER A 1 612 ? -20.658 -3.248 -26.000 1.00 94.62 612 SER A N 1
ATOM 4770 C CA . SER A 1 612 ? -19.326 -3.847 -26.204 1.00 94.62 612 SER A CA 1
ATOM 4771 C C . SER A 1 612 ? -18.447 -3.050 -27.177 1.00 94.62 612 SER A C 1
ATOM 4773 O O . SER A 1 612 ? -17.249 -3.296 -27.278 1.00 94.62 612 SER A O 1
ATOM 4775 N N . ALA A 1 613 ? -19.059 -2.141 -27.937 1.00 96.38 613 ALA A N 1
ATOM 4776 C CA . ALA A 1 613 ? -18.435 -1.291 -28.942 1.00 96.38 613 ALA A CA 1
ATOM 4777 C C . ALA A 1 613 ? -19.322 -0.051 -29.173 1.00 96.38 613 ALA A C 1
ATOM 4779 O O . ALA A 1 613 ? -20.549 -0.125 -29.053 1.00 96.38 613 ALA A O 1
ATOM 4780 N N . VAL A 1 614 ? -18.711 1.089 -29.492 1.00 96.75 614 VAL A N 1
ATOM 4781 C CA . VAL A 1 614 ? -19.399 2.363 -29.725 1.00 96.75 614 VAL A CA 1
ATOM 4782 C C . VAL A 1 614 ? -20.167 2.284 -31.054 1.00 96.75 614 VAL A C 1
ATOM 4784 O O . VAL A 1 614 ? -19.567 1.970 -32.086 1.00 96.75 614 VAL A O 1
ATOM 4787 N N . PRO A 1 615 ? -21.488 2.540 -31.070 1.00 94.81 615 PRO A N 1
ATOM 4788 C CA . PRO A 1 615 ? -22.321 2.279 -32.240 1.00 94.81 615 PRO A CA 1
ATOM 4789 C C . PRO A 1 615 ? -22.204 3.402 -33.282 1.00 94.81 615 PRO A C 1
ATOM 4791 O O . PRO A 1 615 ? -22.887 4.422 -33.174 1.00 94.81 615 PRO A O 1
ATOM 4794 N N . CYS A 1 616 ? -21.396 3.190 -34.324 1.00 94.00 616 CYS A N 1
ATOM 4795 C CA . CYS A 1 616 ? -21.071 4.195 -35.338 1.00 94.00 616 CYS A CA 1
ATOM 4796 C C . CYS A 1 616 ? -21.780 3.907 -36.679 1.00 94.00 616 CYS A C 1
ATOM 4798 O O . CYS A 1 616 ? -21.454 2.912 -37.330 1.00 94.00 616 CYS A O 1
ATOM 4800 N N . PRO A 1 617 ? -22.726 4.754 -37.142 1.00 90.31 617 PRO A N 1
ATOM 4801 C CA . PRO A 1 617 ? -23.512 4.462 -38.345 1.00 90.31 617 PRO A CA 1
ATOM 4802 C C . PRO A 1 617 ? -22.693 4.541 -39.643 1.00 90.31 617 PRO A C 1
ATOM 4804 O O . PRO A 1 617 ? -22.946 3.765 -40.557 1.00 90.31 617 PRO A O 1
ATOM 4807 N N . ALA A 1 618 ? -21.715 5.448 -39.718 1.00 92.44 618 ALA A N 1
ATOM 4808 C CA . ALA A 1 618 ? -20.797 5.610 -40.844 1.00 92.44 618 ALA A CA 1
ATOM 4809 C C . ALA A 1 618 ? -19.492 6.281 -40.362 1.00 92.44 618 ALA A C 1
ATOM 4811 O O . ALA A 1 618 ? -19.552 7.022 -39.377 1.00 92.44 618 ALA A O 1
ATOM 4812 N N . PRO A 1 619 ? -18.334 6.065 -41.016 1.00 92.44 619 PRO A N 1
ATOM 4813 C CA . PRO A 1 619 ? -17.079 6.776 -40.733 1.00 92.44 619 PRO A CA 1
ATOM 4814 C C . PRO A 1 619 ? -17.223 8.302 -40.636 1.00 92.44 619 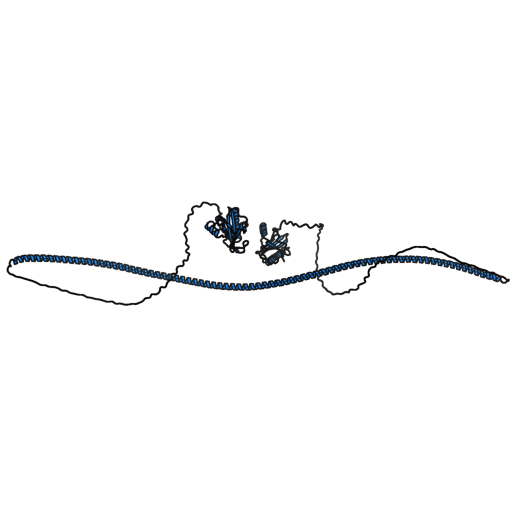PRO A C 1
ATOM 4816 O O . PRO A 1 619 ? -16.572 8.945 -39.818 1.00 92.44 619 PRO A O 1
ATOM 4819 N N . GLU A 1 620 ? -18.097 8.883 -41.456 1.00 94.00 620 GLU A N 1
ATOM 4820 C CA . GLU A 1 620 ? -18.353 10.320 -41.559 1.00 94.00 620 GLU A CA 1
ATOM 4821 C C . GLU A 1 620 ? -19.152 10.885 -40.383 1.00 94.00 620 GLU A C 1
ATOM 4823 O O . GLU A 1 620 ? -19.194 12.099 -40.207 1.00 94.00 620 GLU A O 1
ATOM 4828 N N . ALA A 1 621 ? -19.761 10.023 -39.566 1.00 95.50 621 ALA A N 1
ATOM 4829 C CA . ALA A 1 621 ? -20.484 10.444 -38.376 1.00 95.50 621 ALA A CA 1
ATOM 4830 C C . ALA A 1 621 ? -19.551 10.842 -37.222 1.00 95.50 621 ALA A C 1
ATOM 4832 O O . ALA A 1 621 ? -20.011 11.483 -36.283 1.00 95.50 621 ALA A O 1
ATOM 4833 N N . ILE A 1 622 ? -18.265 10.477 -37.244 1.00 96.00 622 ILE A N 1
ATOM 4834 C CA . ILE A 1 622 ? -17.329 10.826 -36.166 1.00 96.00 622 ILE A CA 1
ATOM 4835 C C . ILE A 1 622 ? -16.837 12.260 -36.382 1.00 96.00 622 ILE A C 1
ATOM 4837 O O . ILE A 1 622 ? -16.124 12.543 -37.343 1.00 96.00 622 ILE A O 1
ATOM 4841 N N . ILE A 1 623 ? -17.232 13.153 -35.473 1.00 96.44 623 ILE A N 1
ATOM 4842 C CA . ILE A 1 623 ? -16.927 14.592 -35.528 1.00 96.44 623 ILE A CA 1
ATOM 4843 C C . ILE A 1 623 ? -15.652 14.954 -34.761 1.00 96.44 623 ILE A C 1
ATOM 4845 O O . ILE A 1 623 ? -14.970 15.901 -35.135 1.00 96.44 623 ILE A O 1
ATOM 4849 N N . ALA A 1 624 ? -15.300 14.185 -33.726 1.00 97.06 624 ALA A N 1
ATOM 4850 C CA . ALA A 1 624 ? -14.018 14.292 -33.035 1.00 97.06 624 ALA A CA 1
ATOM 4851 C C . ALA A 1 624 ? -13.589 12.933 -32.467 1.00 97.06 624 ALA A C 1
ATOM 4853 O O . ALA A 1 624 ? -14.422 12.115 -32.063 1.00 97.06 624 ALA A O 1
ATOM 4854 N N . LEU A 1 625 ? -12.276 12.713 -32.424 1.00 97.25 625 LEU A N 1
ATOM 4855 C CA . LEU A 1 625 ? -11.640 11.534 -31.849 1.00 97.25 625 LEU A CA 1
ATOM 4856 C C . LEU A 1 625 ? -10.407 11.971 -31.059 1.00 97.25 625 LEU A C 1
ATOM 4858 O O . LEU A 1 625 ? -9.557 12.679 -31.596 1.00 97.25 625 LEU A O 1
ATOM 4862 N N . TYR A 1 626 ? -10.297 11.507 -29.818 1.00 97.94 626 TYR A N 1
ATOM 4863 C CA . TYR A 1 626 ? -9.083 11.628 -29.013 1.00 97.94 626 TYR A CA 1
ATOM 4864 C C . TYR A 1 626 ? -8.577 10.239 -28.626 1.00 97.94 626 TYR A C 1
ATOM 4866 O O . TYR A 1 626 ? -9.367 9.352 -28.304 1.00 97.94 626 TYR A O 1
ATOM 4874 N N . GLU A 1 627 ? -7.260 10.066 -28.639 1.00 97.44 627 GLU A N 1
ATOM 4875 C CA . GLU A 1 627 ? -6.546 8.822 -28.331 1.00 97.44 627 GLU A CA 1
ATOM 4876 C C . GLU A 1 627 ? -5.493 9.102 -27.249 1.00 97.44 627 GLU A C 1
ATOM 4878 O O . GLU A 1 627 ? -4.829 10.141 -27.266 1.00 97.44 627 GLU A O 1
ATOM 4883 N N . SER A 1 628 ? -5.340 8.194 -26.284 1.00 97.56 628 SER A N 1
ATOM 4884 C CA . SER A 1 628 ? -4.317 8.311 -25.246 1.00 97.56 628 SER A CA 1
ATOM 4885 C C . SER A 1 628 ? -2.923 8.008 -25.803 1.00 97.56 628 SER A C 1
ATOM 4887 O O . SER A 1 628 ? -2.657 6.885 -26.237 1.00 97.56 628 SER A O 1
ATOM 4889 N N . ALA A 1 629 ? -1.999 8.964 -25.714 1.00 96.50 629 ALA A N 1
ATOM 4890 C CA . ALA A 1 629 ? -0.610 8.782 -26.140 1.00 96.50 629 ALA A CA 1
ATOM 4891 C C . ALA A 1 629 ? 0.188 7.831 -25.222 1.00 96.50 629 ALA A C 1
ATOM 4893 O O . ALA A 1 629 ? 1.198 7.258 -25.634 1.00 96.50 629 ALA A O 1
ATOM 4894 N N . ASN A 1 630 ? -0.254 7.649 -23.974 1.00 96.94 630 ASN A N 1
ATOM 4895 C CA . ASN A 1 630 ? 0.326 6.731 -22.997 1.00 96.94 630 ASN A CA 1
ATOM 4896 C C . ASN A 1 630 ? -0.627 5.576 -22.648 1.00 96.94 630 ASN A C 1
ATOM 4898 O O . ASN A 1 630 ? -1.837 5.640 -22.845 1.00 96.94 630 ASN A O 1
ATOM 4902 N N . LYS A 1 631 ? -0.052 4.510 -22.086 1.00 97.56 631 LYS A N 1
ATOM 4903 C CA . LYS A 1 631 ? -0.773 3.363 -21.521 1.00 97.56 631 LYS A CA 1
ATOM 4904 C C . LYS A 1 631 ? -0.526 3.347 -20.019 1.00 97.56 631 LYS A C 1
ATOM 4906 O O . LYS A 1 631 ? 0.634 3.408 -19.612 1.00 97.56 631 LYS A O 1
ATOM 4911 N N . ILE A 1 632 ? -1.577 3.241 -19.212 1.00 96.81 632 ILE A N 1
ATOM 4912 C CA . ILE A 1 632 ? -1.472 3.267 -17.744 1.00 96.81 632 ILE A CA 1
ATOM 4913 C C . ILE A 1 632 ? -2.017 1.984 -17.118 1.00 96.81 632 ILE A C 1
ATOM 4915 O O . ILE A 1 632 ? -2.933 1.353 -17.646 1.00 96.81 632 ILE A O 1
ATOM 4919 N N . GLN A 1 633 ? -1.438 1.577 -15.990 1.00 97.19 633 GLN A N 1
ATOM 4920 C CA . GLN A 1 633 ? -1.902 0.421 -15.227 1.00 97.19 633 GLN A CA 1
ATOM 4921 C C . GLN A 1 633 ? -3.028 0.863 -14.288 1.00 97.19 633 GLN A C 1
ATOM 4923 O O . GLN A 1 633 ? -2.824 1.730 -13.443 1.00 97.19 633 GLN A O 1
ATOM 4928 N N . THR A 1 634 ? -4.225 0.307 -14.465 1.00 95.75 634 THR A N 1
ATOM 4929 C CA . THR A 1 634 ? -5.463 0.794 -13.828 1.00 95.75 634 THR A CA 1
ATOM 4930 C C . THR A 1 634 ? -6.384 -0.352 -13.424 1.00 95.75 634 THR A C 1
ATOM 4932 O O . THR A 1 634 ? -6.173 -1.498 -13.824 1.00 95.75 634 THR A O 1
ATOM 4935 N N . VAL A 1 635 ? -7.421 -0.036 -12.638 1.00 95.50 635 VAL A N 1
ATOM 4936 C CA . VAL A 1 635 ? -8.485 -0.971 -12.225 1.00 95.50 635 VAL A CA 1
ATOM 4937 C C . VAL A 1 635 ? -9.865 -0.414 -12.619 1.00 95.50 635 VAL A C 1
ATOM 4939 O O . VAL A 1 635 ? -10.556 0.148 -11.771 1.00 95.50 635 VAL A O 1
ATOM 4942 N N . PRO A 1 636 ? -10.271 -0.496 -13.901 1.00 91.75 636 PRO A N 1
ATOM 4943 C CA . PRO A 1 636 ? -11.588 -0.030 -14.345 1.00 91.75 636 PRO A CA 1
ATOM 4944 C C . PRO A 1 636 ? -12.741 -0.865 -13.765 1.00 91.75 636 PRO A C 1
ATOM 4946 O O . PRO A 1 636 ? -12.553 -2.019 -13.372 1.00 91.75 636 PRO A O 1
ATOM 4949 N N . ASP A 1 637 ? -13.951 -0.297 -13.721 1.00 91.31 637 ASP A N 1
ATOM 4950 C CA . ASP A 1 637 ? -15.078 -0.825 -12.934 1.00 91.31 637 ASP A CA 1
ATOM 4951 C C . ASP A 1 637 ? -15.501 -2.262 -13.300 1.00 91.31 637 ASP A C 1
ATOM 4953 O O . ASP A 1 637 ? -16.315 -2.502 -14.201 1.00 91.31 637 ASP A O 1
ATOM 4957 N N . GLY A 1 638 ? -15.043 -3.229 -12.500 1.00 92.50 638 GLY A N 1
ATOM 4958 C CA . GLY A 1 638 ? -15.348 -4.657 -12.651 1.00 92.50 638 GLY A CA 1
ATOM 4959 C C . GLY A 1 638 ? -14.243 -5.491 -13.305 1.00 92.50 638 GLY A C 1
ATOM 4960 O O . GLY A 1 638 ? -14.490 -6.654 -13.611 1.00 92.50 638 GLY A O 1
ATOM 4961 N N . PHE A 1 639 ? -13.049 -4.928 -13.496 1.00 94.06 639 PHE A N 1
ATOM 4962 C CA . PHE A 1 639 ? -11.885 -5.606 -14.066 1.00 94.06 639 PHE A CA 1
ATOM 4963 C C . PHE A 1 639 ? -10.739 -5.730 -13.053 1.00 94.06 639 PHE A C 1
ATOM 4965 O O . PHE A 1 639 ? -10.652 -4.973 -12.089 1.00 94.06 639 PHE A O 1
ATOM 4972 N N . SER A 1 640 ? -9.834 -6.684 -13.280 1.00 94.25 640 SER A N 1
ATOM 4973 C CA . SER A 1 640 ? -8.557 -6.766 -12.563 1.00 94.25 640 SER A CA 1
ATOM 4974 C C . SER A 1 640 ? -7.590 -5.666 -13.012 1.00 94.25 640 SER A C 1
ATOM 4976 O O . SER A 1 640 ? -7.716 -5.147 -14.126 1.00 94.25 640 SER A O 1
ATOM 4978 N N . ILE A 1 641 ? -6.587 -5.379 -12.167 1.00 95.75 641 ILE A N 1
ATOM 4979 C CA . ILE A 1 641 ? -5.437 -4.527 -12.508 1.00 95.75 641 ILE A CA 1
ATOM 4980 C C . ILE A 1 641 ? -4.850 -4.992 -13.847 1.00 95.75 641 ILE A C 1
ATOM 4982 O O . ILE A 1 641 ? -4.420 -6.139 -13.945 1.00 95.75 641 ILE A O 1
ATOM 4986 N N . GLN A 1 642 ? -4.813 -4.109 -14.844 1.00 97.38 642 GLN A N 1
ATOM 4987 C CA . GLN A 1 642 ? -4.175 -4.364 -16.140 1.00 97.38 642 GLN A CA 1
ATOM 4988 C C . GLN A 1 642 ? -3.740 -3.061 -16.818 1.00 97.38 642 GLN A C 1
ATOM 4990 O O . GLN A 1 642 ? -4.096 -1.962 -16.379 1.00 97.38 642 GLN A O 1
ATOM 4995 N N . LYS A 1 643 ? -2.948 -3.166 -17.887 1.00 97.75 643 LYS A N 1
ATOM 4996 C CA . LYS A 1 643 ? -2.610 -2.029 -18.753 1.00 97.75 643 LYS A CA 1
ATOM 4997 C C . LYS A 1 643 ? -3.808 -1.633 -19.616 1.00 97.75 643 LYS A C 1
ATOM 4999 O O . LYS A 1 643 ? -4.371 -2.466 -20.328 1.00 97.75 643 LYS A O 1
ATOM 5004 N N . SER A 1 644 ? -4.120 -0.341 -19.614 1.00 97.44 644 SER A N 1
ATOM 5005 C CA . SER A 1 644 ? -5.261 0.232 -20.326 1.00 97.44 644 SER A CA 1
ATOM 5006 C C . SER A 1 644 ? -4.843 1.366 -21.268 1.00 97.44 644 SER A C 1
ATOM 5008 O O . SER A 1 644 ? -3.868 2.075 -21.005 1.00 97.44 644 SER A O 1
ATOM 5010 N N . GLY A 1 645 ? -5.596 1.528 -22.356 1.00 97.62 645 GLY A N 1
ATOM 5011 C CA . GLY A 1 645 ? -5.627 2.710 -23.228 1.00 97.62 645 GLY A CA 1
ATOM 5012 C C . GLY A 1 645 ? -6.954 3.465 -23.076 1.00 97.62 645 GLY A C 1
ATOM 5013 O O . GLY A 1 645 ? -7.942 2.878 -22.631 1.00 97.62 645 GLY A O 1
ATOM 5014 N N . GLY A 1 646 ? -6.988 4.742 -23.447 1.00 97.44 646 GLY A N 1
ATOM 5015 C CA . GLY A 1 646 ? -8.176 5.597 -23.394 1.00 97.44 646 GLY A CA 1
ATOM 5016 C C . GLY A 1 646 ? -8.497 6.213 -24.755 1.00 97.44 646 GLY A C 1
ATOM 5017 O O . GLY A 1 646 ? -7.603 6.650 -25.477 1.00 97.44 646 GLY A O 1
ATOM 5018 N N . PHE A 1 647 ? -9.780 6.271 -25.103 1.00 97.94 647 PHE A N 1
ATOM 5019 C CA . PHE A 1 647 ? -10.274 6.958 -26.296 1.00 97.94 647 PHE A CA 1
ATOM 5020 C C . PHE A 1 647 ? -11.535 7.764 -25.976 1.00 97.94 647 PHE A C 1
ATOM 5022 O O . PHE A 1 647 ? -12.359 7.326 -25.173 1.00 97.94 647 PHE A O 1
ATOM 5029 N N . ILE A 1 648 ? -11.731 8.894 -26.656 1.00 98.12 648 ILE A N 1
ATOM 5030 C CA . ILE A 1 648 ? -12.990 9.655 -26.636 1.00 98.12 648 ILE A CA 1
ATOM 5031 C C . ILE A 1 648 ? -13.522 9.734 -28.066 1.00 98.12 648 ILE A C 1
ATOM 5033 O O . ILE A 1 648 ? -12.824 10.226 -28.951 1.00 98.12 648 ILE A O 1
ATOM 5037 N N . TYR A 1 649 ? -14.759 9.288 -28.279 1.00 97.75 649 TYR A N 1
ATOM 5038 C CA . TYR A 1 649 ? -15.477 9.406 -29.549 1.00 97.75 649 TYR A CA 1
ATOM 5039 C C . TYR A 1 649 ? -16.605 10.418 -29.402 1.00 97.75 649 TYR A C 1
ATOM 5041 O O . TYR A 1 649 ? -17.459 10.270 -28.528 1.00 97.75 649 TYR A O 1
ATOM 5049 N N . ALA A 1 650 ? -16.642 11.397 -30.298 1.00 97.81 650 ALA A N 1
ATOM 5050 C CA . ALA A 1 650 ? -17.802 12.243 -30.523 1.00 97.81 650 ALA A CA 1
ATOM 5051 C C . ALA A 1 650 ? -18.442 11.858 -31.860 1.00 97.81 650 ALA A C 1
ATOM 5053 O O . ALA A 1 650 ? -17.784 11.908 -32.903 1.00 97.81 650 ALA A O 1
ATOM 5054 N N . ILE A 1 651 ? -19.715 11.463 -31.835 1.00 97.00 651 ILE A N 1
ATOM 5055 C CA . ILE A 1 651 ? -20.438 10.938 -32.999 1.00 97.00 651 ILE A CA 1
ATOM 5056 C C . ILE A 1 651 ? -21.719 11.739 -33.225 1.00 97.00 651 ILE A C 1
ATOM 5058 O O . ILE A 1 651 ? -22.531 11.901 -32.324 1.00 97.00 651 ILE A O 1
ATOM 5062 N N . MET A 1 652 ? -21.929 12.201 -34.452 1.00 96.94 652 MET A N 1
ATOM 5063 C CA . MET A 1 652 ? -23.155 12.840 -34.906 1.00 96.94 652 MET A CA 1
ATOM 5064 C C . MET A 1 652 ? -24.187 11.775 -35.306 1.00 96.94 652 MET A C 1
ATOM 5066 O O . MET A 1 652 ? -24.088 11.156 -36.368 1.00 96.94 652 MET A O 1
ATOM 5070 N N . ARG A 1 653 ? -25.216 11.570 -34.480 1.00 95.12 653 ARG A N 1
ATOM 5071 C CA . ARG A 1 653 ? -26.348 10.674 -34.759 1.00 95.12 653 ARG A CA 1
ATOM 5072 C C . ARG A 1 653 ? -27.646 11.474 -34.818 1.00 95.12 653 ARG A C 1
ATOM 5074 O O . ARG A 1 653 ? -28.004 12.176 -33.881 1.00 95.12 653 ARG A O 1
ATOM 5081 N N . ASN A 1 654 ? -28.394 11.339 -35.917 1.00 94.12 654 ASN A N 1
ATOM 5082 C CA . ASN A 1 654 ? -29.688 12.014 -36.120 1.00 94.12 654 ASN A CA 1
ATOM 5083 C C . ASN A 1 654 ? -29.637 13.546 -35.897 1.00 94.12 654 ASN A C 1
ATOM 5085 O O . ASN A 1 654 ? -30.603 14.133 -35.411 1.00 94.12 654 ASN A O 1
ATOM 5089 N N . GLY A 1 655 ? -28.506 14.185 -36.224 1.00 93.56 655 GLY A N 1
ATOM 5090 C CA . GLY A 1 655 ? -28.285 15.620 -36.008 1.00 93.56 655 GLY A CA 1
ATOM 5091 C C . GLY A 1 655 ? -27.996 16.025 -34.557 1.00 93.56 655 GLY A C 1
ATOM 5092 O O . GLY A 1 655 ? -28.136 17.198 -34.228 1.00 93.56 655 GLY A O 1
ATOM 5093 N N . LYS A 1 656 ? -27.625 15.078 -33.685 1.00 96.38 656 LYS A N 1
ATOM 5094 C CA . LYS A 1 656 ? -27.166 15.328 -32.312 1.00 96.38 656 LYS A CA 1
ATOM 5095 C C . LYS A 1 656 ? -25.788 14.719 -32.089 1.00 96.38 656 LYS A C 1
ATOM 5097 O O . LYS A 1 656 ? -25.522 13.624 -32.580 1.00 96.38 656 LYS A O 1
ATOM 5102 N N . ALA A 1 657 ? -24.944 15.401 -31.323 1.00 97.12 657 ALA A N 1
ATOM 5103 C CA . ALA A 1 657 ? -23.682 14.841 -30.863 1.00 97.12 657 ALA A CA 1
ATOM 5104 C C . ALA A 1 657 ? -23.919 13.857 -29.702 1.00 97.12 657 ALA A C 1
ATOM 5106 O O . ALA A 1 657 ? -24.655 14.148 -28.762 1.00 97.12 657 ALA A O 1
ATOM 5107 N N . GLU A 1 658 ? -23.275 12.698 -29.761 1.00 98.12 658 GLU A N 1
ATOM 5108 C CA . GLU A 1 658 ? -23.203 11.698 -28.697 1.00 98.12 658 GLU A CA 1
ATOM 5109 C C . GLU A 1 658 ? -21.720 11.501 -28.345 1.00 98.12 658 GLU A C 1
ATOM 5111 O O . GLU A 1 658 ? -20.895 11.267 -29.232 1.00 98.12 658 GLU A O 1
ATOM 5116 N N . VAL A 1 659 ? -21.368 11.619 -27.062 1.00 98.06 659 VAL A N 1
ATOM 5117 C CA . VAL A 1 659 ? -19.996 11.455 -26.558 1.00 98.06 659 VAL A CA 1
ATOM 5118 C C . VAL A 1 659 ? -19.866 10.119 -25.831 1.00 98.06 659 VAL A C 1
ATOM 5120 O O . VAL A 1 659 ? -20.722 9.747 -25.023 1.00 98.06 659 VAL A O 1
ATOM 5123 N N . TYR A 1 660 ? -18.779 9.405 -26.119 1.00 98.38 660 TYR A N 1
ATOM 5124 C CA . TYR A 1 660 ? -18.443 8.104 -25.548 1.00 98.38 660 TYR A CA 1
ATOM 5125 C C . TYR A 1 660 ? -16.976 8.075 -25.125 1.00 98.38 660 TYR A C 1
ATOM 5127 O O . TYR A 1 660 ? -16.093 8.405 -25.915 1.00 98.38 660 TYR A O 1
ATOM 5135 N N . LEU A 1 661 ? -16.713 7.623 -23.903 1.00 98.19 661 LEU A N 1
ATOM 5136 C CA . LEU A 1 661 ? -15.367 7.359 -23.400 1.00 98.19 661 LEU A CA 1
ATOM 5137 C C . LEU A 1 661 ? -15.144 5.848 -23.447 1.00 98.19 661 LEU A C 1
ATOM 5139 O O . LEU A 1 661 ? -16.011 5.085 -23.028 1.00 98.19 661 LEU A O 1
ATOM 5143 N N . VAL A 1 662 ? -14.001 5.395 -23.949 1.00 98.06 662 VAL A N 1
ATOM 5144 C CA . VAL A 1 662 ? -13.707 3.966 -24.108 1.00 98.06 662 VAL A CA 1
ATOM 5145 C C . VAL A 1 662 ? -12.378 3.637 -23.462 1.00 98.06 662 VAL A C 1
ATOM 5147 O O . VAL A 1 662 ? -11.329 4.134 -23.868 1.00 98.06 662 VAL A O 1
ATOM 5150 N N . TRP A 1 663 ? -12.437 2.750 -22.477 1.00 97.69 663 TRP A N 1
ATOM 5151 C CA . TRP A 1 663 ? -11.277 2.126 -21.864 1.00 97.69 663 TRP A CA 1
ATOM 5152 C C . TRP A 1 663 ? -10.928 0.857 -22.634 1.00 97.69 663 TRP A C 1
ATOM 5154 O O . TRP A 1 663 ? -11.685 -0.111 -22.593 1.00 97.69 663 TRP A O 1
ATOM 5164 N N . GLN A 1 664 ? -9.794 0.853 -23.333 1.00 97.25 664 GLN A N 1
ATOM 5165 C CA . GLN A 1 664 ? -9.242 -0.340 -23.970 1.00 97.25 664 GLN A CA 1
ATOM 5166 C C . GLN A 1 664 ? -8.441 -1.146 -22.952 1.00 97.25 664 GLN A C 1
ATOM 5168 O O . GLN A 1 664 ? -7.404 -0.692 -22.478 1.00 97.25 664 GLN A O 1
ATOM 5173 N N . MET A 1 665 ? -8.869 -2.373 -22.689 1.00 96.81 665 MET A N 1
ATOM 5174 C CA . MET A 1 665 ? -8.236 -3.294 -21.752 1.00 96.81 665 MET A CA 1
ATOM 5175 C C . MET A 1 665 ? -7.242 -4.171 -22.522 1.00 96.81 665 MET A C 1
ATOM 5177 O O . MET A 1 665 ? -7.649 -5.088 -23.232 1.00 96.81 665 MET A O 1
ATOM 5181 N N . LEU A 1 666 ? -5.941 -3.872 -22.453 1.00 95.50 666 LEU A N 1
ATOM 5182 C CA . LEU A 1 666 ? -4.954 -4.441 -23.388 1.00 95.50 666 LEU A CA 1
ATOM 5183 C C . LEU A 1 666 ? -4.643 -5.921 -23.137 1.00 95.50 666 LEU A C 1
ATOM 5185 O O . LEU A 1 666 ? -4.272 -6.627 -24.069 1.00 95.50 666 LEU A O 1
ATOM 5189 N N . GLU A 1 667 ? -4.780 -6.388 -21.897 1.00 95.81 667 GLU A N 1
ATOM 5190 C CA . GLU A 1 667 ? -4.481 -7.777 -21.517 1.00 95.81 667 GLU A CA 1
ATOM 5191 C C . GLU A 1 667 ? -5.673 -8.708 -21.776 1.00 95.81 667 GLU A C 1
ATOM 5193 O O . GLU A 1 667 ? -5.494 -9.835 -22.231 1.00 95.81 667 GLU A O 1
ATOM 5198 N N . SER A 1 668 ? -6.897 -8.226 -21.542 1.00 95.00 668 SER A N 1
ATOM 5199 C CA . SER A 1 668 ? -8.136 -8.972 -21.817 1.00 95.00 668 SER A CA 1
ATOM 5200 C C . SER A 1 668 ? -8.696 -8.767 -23.233 1.00 95.00 668 SER A C 1
ATOM 5202 O O . SER A 1 668 ? -9.595 -9.503 -23.640 1.00 95.00 668 SER A O 1
ATOM 5204 N N . ASN A 1 669 ? -8.178 -7.787 -23.982 1.00 94.94 669 ASN A N 1
ATOM 5205 C CA . ASN A 1 669 ? -8.682 -7.319 -25.280 1.00 94.94 669 ASN A CA 1
ATOM 5206 C C . ASN A 1 669 ? -10.190 -6.984 -25.276 1.00 94.94 669 ASN A C 1
ATOM 5208 O O . ASN A 1 669 ? -10.916 -7.262 -26.231 1.00 94.94 669 ASN A O 1
ATOM 5212 N N . GLN A 1 670 ? -10.668 -6.404 -24.174 1.00 95.75 670 GLN A N 1
ATOM 5213 C CA . GLN A 1 670 ? -12.050 -5.946 -24.004 1.00 95.75 670 GLN A CA 1
ATOM 5214 C C . GLN A 1 670 ? -12.109 -4.415 -23.966 1.00 95.75 670 GLN A C 1
ATOM 5216 O O . GLN A 1 670 ? -11.090 -3.748 -23.785 1.00 95.75 670 GLN A O 1
ATOM 5221 N N . ALA A 1 671 ? -13.309 -3.857 -24.115 1.00 96.50 671 ALA A N 1
ATOM 5222 C CA . ALA A 1 671 ? -13.562 -2.443 -23.879 1.00 96.50 671 ALA A CA 1
ATOM 5223 C C . ALA A 1 671 ? -14.606 -2.242 -22.783 1.00 96.50 671 ALA A C 1
ATOM 5225 O O . ALA A 1 671 ? -15.594 -2.974 -22.716 1.00 96.50 671 ALA A O 1
ATOM 5226 N N . LEU A 1 672 ? -14.401 -1.211 -21.965 1.00 97.25 672 LEU A N 1
ATOM 5227 C CA . LEU A 1 672 ? -15.413 -0.684 -21.058 1.00 97.25 672 LEU A CA 1
ATOM 5228 C C . LEU A 1 672 ? -15.803 0.720 -21.526 1.00 97.25 672 LEU A C 1
ATOM 5230 O O . LEU A 1 672 ? -14.979 1.636 -21.553 1.00 97.25 672 LEU A O 1
ATOM 5234 N N . ILE A 1 673 ? -17.061 0.868 -21.936 1.00 98.06 673 ILE A N 1
ATOM 5235 C CA . ILE A 1 673 ? -17.594 2.107 -22.503 1.00 98.06 673 ILE A CA 1
ATOM 5236 C C . ILE A 1 673 ? -18.294 2.889 -21.399 1.00 98.06 673 ILE A C 1
ATOM 5238 O O . ILE A 1 673 ? -19.128 2.343 -20.683 1.00 98.06 673 ILE A O 1
ATOM 5242 N N . TYR A 1 674 ? -17.962 4.168 -21.269 1.00 98.19 674 TYR A N 1
ATOM 5243 C CA . TYR A 1 674 ? -18.627 5.111 -20.384 1.00 98.19 674 TYR A CA 1
ATOM 5244 C C . TYR A 1 674 ? -19.407 6.132 -21.215 1.00 98.19 674 TYR A C 1
ATOM 5246 O O . TYR A 1 674 ? -18.905 6.682 -22.198 1.00 98.19 674 TYR A O 1
ATOM 5254 N N . THR A 1 675 ? -20.632 6.412 -20.787 1.00 97.94 675 THR A N 1
ATOM 5255 C CA . THR A 1 675 ? -21.505 7.443 -21.360 1.00 97.94 675 THR A CA 1
ATOM 5256 C C . THR A 1 675 ? -21.779 8.528 -20.321 1.00 97.94 675 THR A C 1
ATOM 5258 O O . THR A 1 675 ? -21.958 8.188 -19.145 1.00 97.94 675 THR A O 1
ATOM 5261 N N . PRO A 1 676 ? -21.868 9.812 -20.707 1.00 97.75 676 PRO A N 1
ATOM 5262 C CA . PRO A 1 676 ? -22.372 10.850 -19.816 1.00 97.75 676 PRO A CA 1
ATOM 5263 C C . PRO A 1 676 ? -23.821 10.538 -19.418 1.00 97.75 676 PRO A C 1
ATOM 5265 O O . PRO A 1 676 ? -24.606 10.049 -20.233 1.00 97.75 676 PRO A O 1
ATOM 5268 N N . LEU A 1 677 ? -24.199 10.850 -18.176 1.00 96.69 677 LEU A N 1
ATOM 5269 C CA . LEU A 1 677 ? -25.561 10.647 -17.662 1.00 96.69 677 LEU A CA 1
ATOM 5270 C C . LEU A 1 677 ? -26.624 11.378 -18.506 1.00 96.69 677 LEU A C 1
ATOM 5272 O O . LEU A 1 677 ? -27.767 10.931 -18.598 1.00 96.69 677 LEU A O 1
ATOM 5276 N N . GLN A 1 678 ? -26.231 12.485 -19.135 1.00 96.44 678 GLN A N 1
ATOM 5277 C CA . GLN A 1 678 ? -27.013 13.223 -20.115 1.00 96.44 678 GLN A CA 1
ATOM 5278 C C . GLN A 1 678 ? -26.119 13.537 -21.322 1.00 96.44 678 GLN A C 1
ATOM 5280 O O . GLN A 1 678 ? -25.133 14.258 -21.192 1.00 96.44 678 GLN A O 1
ATOM 5285 N N . GLN A 1 679 ? -26.464 12.993 -22.492 1.00 97.12 679 GLN A N 1
ATOM 5286 C CA . GLN A 1 679 ? -25.818 13.360 -23.758 1.00 97.12 679 GLN A CA 1
ATOM 5287 C C . GLN A 1 679 ? -26.104 14.837 -24.097 1.00 97.12 679 GLN A C 1
ATOM 5289 O O . GLN A 1 679 ? -27.186 15.336 -23.751 1.00 97.12 679 GLN A O 1
ATOM 5294 N N . PRO A 1 680 ? -25.173 15.544 -24.764 1.00 96.44 680 PRO A N 1
ATOM 5295 C CA . PRO A 1 680 ? -25.354 16.950 -25.094 1.00 96.44 680 PRO A CA 1
ATOM 5296 C C . PRO A 1 680 ? -26.531 17.140 -26.059 1.00 96.44 680 PRO A C 1
ATOM 5298 O O . PRO A 1 680 ? -26.786 16.320 -26.942 1.00 96.44 680 PRO A O 1
ATOM 5301 N N . MET A 1 681 ? -27.296 18.216 -25.865 1.00 95.00 681 MET A N 1
ATOM 5302 C CA . MET A 1 681 ? -28.471 18.520 -26.697 1.00 95.00 681 MET A CA 1
ATOM 5303 C C . MET A 1 681 ? -28.190 19.587 -27.761 1.00 95.00 681 MET A C 1
ATOM 5305 O O . MET A 1 681 ? -28.984 19.742 -28.688 1.00 95.00 681 MET A O 1
ATOM 5309 N N . ASP A 1 682 ? -27.079 20.298 -27.608 1.00 95.62 682 ASP A N 1
ATOM 5310 C CA . ASP A 1 682 ? -26.651 21.486 -28.331 1.00 95.62 682 ASP A CA 1
ATOM 5311 C C . ASP A 1 682 ? -25.112 21.556 -28.399 1.00 95.62 682 ASP A C 1
ATOM 5313 O O . ASP A 1 682 ? -24.406 20.785 -27.745 1.00 95.62 682 ASP A O 1
ATOM 5317 N N . GLU A 1 683 ? -24.590 22.479 -29.208 1.00 94.88 683 GLU A N 1
ATOM 5318 C CA . GLU A 1 683 ? -23.146 22.633 -29.442 1.00 94.88 683 GLU A CA 1
ATOM 5319 C C . GLU A 1 683 ? -22.391 23.081 -28.176 1.00 94.88 683 GLU A C 1
ATOM 5321 O O . GLU A 1 683 ? -21.318 22.567 -27.879 1.00 94.88 683 GLU A O 1
ATOM 5326 N N . GLU A 1 684 ? -22.968 23.984 -27.375 1.00 94.00 684 GLU A N 1
ATOM 5327 C CA . GLU A 1 684 ? -22.354 24.440 -26.117 1.00 94.00 684 GLU A CA 1
ATOM 5328 C C . GLU A 1 684 ? -22.266 23.299 -25.090 1.00 94.00 684 GLU A C 1
ATOM 5330 O O . GLU A 1 684 ? -21.215 23.077 -24.481 1.00 94.00 684 GLU A O 1
ATOM 5335 N N . GLY A 1 685 ? -23.335 22.504 -24.955 1.00 95.06 685 GLY A N 1
ATOM 5336 C CA . GLY A 1 685 ? -23.318 21.279 -24.165 1.00 95.06 685 GLY A CA 1
ATOM 5337 C C . GLY A 1 685 ? -22.317 20.252 -24.694 1.00 95.06 685 GLY A C 1
ATOM 5338 O O . GLY A 1 685 ? -21.661 19.587 -23.894 1.00 95.06 685 GLY A O 1
ATOM 5339 N N . PHE A 1 686 ? -22.156 20.131 -26.016 1.00 96.81 686 PHE A N 1
ATOM 5340 C CA . PHE A 1 686 ? -21.190 19.216 -26.626 1.00 96.81 686 PHE A CA 1
ATOM 5341 C C . PHE A 1 686 ? -19.749 19.583 -26.268 1.00 96.81 686 PHE A C 1
ATOM 5343 O O . PHE A 1 686 ? -19.032 18.731 -25.742 1.00 96.81 686 PHE A O 1
ATOM 5350 N N . GLN A 1 687 ? -19.351 20.844 -26.462 1.00 96.12 687 GLN A N 1
ATOM 5351 C CA . GLN A 1 687 ? -18.011 21.319 -26.100 1.00 96.12 687 GLN A CA 1
ATOM 5352 C C . GLN A 1 687 ? -17.729 21.110 -24.604 1.00 96.12 687 GLN A C 1
ATOM 5354 O O . GLN A 1 687 ? -16.659 20.629 -24.232 1.00 96.12 687 GLN A O 1
ATOM 5359 N N . LYS A 1 688 ? -18.719 21.372 -23.738 1.00 95.50 688 LYS A N 1
ATOM 5360 C CA . LYS A 1 688 ? -18.597 21.143 -22.292 1.00 95.50 688 LYS A CA 1
ATOM 5361 C C . LYS A 1 688 ? -18.428 19.662 -21.931 1.00 95.50 688 LYS A C 1
ATOM 5363 O O . LYS A 1 688 ? -17.528 19.328 -21.167 1.00 95.50 688 LYS A O 1
ATOM 5368 N N . VAL A 1 689 ? -19.265 18.773 -22.472 1.00 97.06 689 VAL A N 1
ATOM 5369 C CA . VAL A 1 689 ? -19.178 17.321 -22.219 1.00 97.06 689 VAL A CA 1
ATOM 5370 C C . VAL A 1 689 ? -17.868 16.745 -22.766 1.00 97.06 689 VAL A C 1
ATOM 5372 O O . VAL A 1 689 ? -17.284 15.863 -22.141 1.00 97.06 689 VAL A O 1
ATOM 5375 N N . LEU A 1 690 ? -17.372 17.256 -23.897 1.00 97.50 690 LEU A N 1
ATOM 5376 C CA . LEU A 1 690 ? -16.079 16.871 -24.464 1.00 97.50 690 LEU A CA 1
ATOM 5377 C C . LEU A 1 690 ? -14.904 17.329 -23.583 1.00 97.50 690 LEU A C 1
ATOM 5379 O O . LEU A 1 690 ? -13.976 16.554 -23.354 1.00 97.50 690 LEU A O 1
ATOM 5383 N N . GLN A 1 691 ? -14.959 18.548 -23.038 1.00 96.56 691 GLN A N 1
ATOM 5384 C CA . GLN A 1 691 ? -13.959 19.051 -22.093 1.00 96.56 691 GLN A CA 1
ATOM 5385 C C . GLN A 1 691 ? -13.975 18.266 -20.769 1.00 96.56 691 GLN A C 1
ATOM 5387 O O . GLN A 1 691 ? -12.916 17.872 -20.283 1.00 96.56 691 GLN A O 1
ATOM 5392 N N . ASP A 1 692 ? -15.160 17.967 -20.225 1.00 96.69 692 ASP A N 1
ATOM 5393 C CA . ASP A 1 692 ? -15.323 17.096 -19.053 1.00 96.69 692 ASP A CA 1
ATOM 5394 C C . ASP A 1 692 ? -14.780 15.674 -19.325 1.00 96.69 692 ASP A C 1
ATOM 5396 O O . ASP A 1 692 ? -14.174 15.063 -18.445 1.00 96.69 692 ASP A O 1
ATOM 5400 N N . ALA A 1 693 ? -14.935 15.147 -20.547 1.00 97.44 693 ALA A N 1
ATOM 5401 C CA . ALA A 1 693 ? -14.409 13.838 -20.947 1.00 97.44 693 ALA A CA 1
ATOM 5402 C C . ALA A 1 693 ? -12.872 13.802 -21.034 1.00 97.44 693 ALA A C 1
ATOM 5404 O O . ALA A 1 693 ? -12.254 12.806 -20.647 1.00 97.44 693 ALA A O 1
ATOM 5405 N N . LEU A 1 694 ? -12.253 14.882 -21.525 1.00 97.31 694 LEU A N 1
ATOM 5406 C CA . LEU A 1 694 ? -10.797 15.054 -21.527 1.00 97.31 694 LEU A CA 1
ATOM 5407 C C . LEU A 1 694 ? -10.266 15.128 -20.094 1.00 97.31 694 LEU A C 1
ATOM 5409 O O . LEU A 1 694 ? -9.412 14.325 -19.718 1.00 97.31 694 LEU A O 1
ATOM 5413 N N . PHE A 1 695 ? -10.853 16.004 -19.273 1.00 96.12 695 PHE A N 1
ATOM 5414 C CA . PHE A 1 695 ? -10.494 16.154 -17.864 1.00 96.12 695 PHE A CA 1
ATOM 5415 C C . PHE A 1 695 ? -10.653 14.844 -17.078 1.00 96.12 695 PHE A C 1
ATOM 5417 O O . PHE A 1 695 ? -9.798 14.510 -16.259 1.00 96.12 695 PHE A O 1
ATOM 5424 N N . TYR A 1 696 ? -11.700 14.056 -17.354 1.00 96.50 696 TYR A N 1
ATOM 5425 C CA . TYR A 1 696 ? -11.875 12.728 -16.764 1.00 96.50 696 TYR A CA 1
ATOM 5426 C C . TYR A 1 696 ? -10.659 11.829 -17.038 1.00 96.50 696 TYR A C 1
ATOM 5428 O O . TYR A 1 696 ? -10.059 11.321 -16.090 1.00 96.50 696 TYR A O 1
ATOM 5436 N N . PHE A 1 697 ? -10.246 11.659 -18.298 1.00 97.50 697 PHE A N 1
ATOM 5437 C CA . PHE A 1 697 ? -9.109 10.793 -18.632 1.00 97.50 697 PHE A CA 1
ATOM 5438 C C . PHE A 1 697 ? -7.769 11.341 -18.108 1.00 97.50 697 PHE A C 1
ATOM 5440 O O . PHE A 1 697 ? -6.957 10.569 -17.589 1.00 97.50 697 PHE A O 1
ATOM 5447 N N . GLU A 1 698 ? -7.561 12.658 -18.163 1.00 95.81 698 GLU A N 1
ATOM 5448 C CA . GLU A 1 698 ? -6.382 13.324 -17.594 1.00 95.81 698 GLU A CA 1
ATOM 5449 C C . GLU A 1 698 ? -6.293 13.147 -16.073 1.00 95.81 698 GLU A C 1
ATOM 5451 O O . GLU A 1 698 ? -5.217 12.855 -15.549 1.00 95.81 698 GLU A O 1
ATOM 5456 N N . SER A 1 699 ? -7.423 13.213 -15.358 1.00 94.88 699 SER A N 1
ATOM 5457 C CA . SER A 1 699 ? -7.474 13.014 -13.902 1.00 94.88 699 SER A CA 1
ATOM 5458 C C . SER A 1 699 ? -7.067 11.603 -13.455 1.00 94.88 699 SER A C 1
ATOM 5460 O O . SER A 1 699 ? -6.603 11.431 -12.327 1.00 94.88 699 SER A O 1
ATOM 5462 N N . VAL A 1 700 ? -7.180 10.601 -14.340 1.00 95.19 700 VAL A N 1
ATOM 5463 C CA . VAL A 1 700 ? -6.689 9.232 -14.093 1.00 95.19 700 VAL A CA 1
ATOM 5464 C C . VAL A 1 700 ? -5.248 9.024 -14.599 1.00 95.19 700 VAL A C 1
ATOM 5466 O O . VAL A 1 700 ? -4.636 7.995 -14.317 1.00 95.19 700 VAL A O 1
ATOM 5469 N N . GLY A 1 701 ? -4.664 10.009 -15.289 1.00 96.38 701 GLY A N 1
ATOM 5470 C CA . GLY A 1 701 ? -3.266 10.005 -15.735 1.00 96.38 701 GLY A CA 1
ATOM 5471 C C . GLY A 1 701 ? -3.040 9.647 -17.207 1.00 96.38 701 GLY A C 1
ATOM 5472 O O . GLY A 1 701 ? -1.902 9.360 -17.594 1.00 96.38 701 GLY A O 1
ATOM 5473 N N . PHE A 1 702 ? -4.079 9.652 -18.047 1.00 97.62 702 PHE A N 1
ATOM 5474 C CA . PHE A 1 702 ? -3.890 9.579 -19.497 1.00 97.62 702 PHE A CA 1
ATOM 5475 C C . PHE A 1 702 ? -3.497 10.941 -20.079 1.00 97.62 702 PHE A C 1
ATOM 5477 O O . PHE A 1 702 ? -3.980 11.980 -19.647 1.00 97.62 702 PHE A O 1
ATOM 5484 N N . MET A 1 703 ? -2.654 10.930 -21.108 1.00 97.19 703 MET A N 1
ATOM 5485 C CA . MET A 1 703 ? -2.350 12.095 -21.938 1.00 97.19 703 MET A CA 1
ATOM 5486 C C . MET A 1 703 ? -3.144 11.969 -23.237 1.00 97.19 703 MET A C 1
ATOM 5488 O O . MET A 1 703 ? -2.788 11.163 -24.099 1.00 97.19 703 MET A O 1
ATOM 5492 N N . MET A 1 704 ? -4.240 12.716 -23.357 1.00 97.75 704 MET A N 1
ATOM 5493 C CA . MET A 1 704 ? -5.141 12.640 -24.508 1.00 97.75 704 MET A CA 1
ATOM 5494 C C . MET A 1 704 ? -4.661 13.548 -25.643 1.00 97.75 704 MET A C 1
ATOM 5496 O O . MET A 1 704 ? -4.378 14.723 -25.427 1.00 97.75 704 MET A O 1
ATOM 5500 N N . ALA A 1 705 ? -4.601 13.021 -26.866 1.00 96.94 705 ALA A N 1
ATOM 5501 C CA . ALA A 1 705 ? -4.265 13.782 -28.067 1.00 96.94 705 ALA A CA 1
ATOM 5502 C C . ALA A 1 705 ? -5.412 13.715 -29.093 1.00 96.94 705 ALA A C 1
ATOM 5504 O O . ALA A 1 705 ? -5.991 12.639 -29.274 1.00 96.94 705 ALA A O 1
ATOM 5505 N N . PRO A 1 706 ? -5.757 14.826 -29.773 1.00 97.38 706 PRO A N 1
ATOM 5506 C CA . PRO A 1 706 ? -6.714 14.797 -30.873 1.00 97.38 706 PRO A CA 1
ATOM 5507 C C . PRO A 1 706 ? -6.137 14.012 -32.055 1.00 97.38 706 PRO A C 1
ATOM 5509 O O . PRO A 1 706 ? -4.964 14.157 -32.404 1.00 97.38 706 PRO A O 1
ATOM 5512 N N . VAL A 1 707 ? -6.972 13.201 -32.696 1.00 96.44 707 VAL A N 1
ATOM 5513 C CA . VAL A 1 707 ? -6.619 12.458 -33.909 1.00 96.44 707 VAL A CA 1
ATOM 5514 C C . VAL A 1 707 ? -7.114 13.232 -35.127 1.00 96.44 707 VAL A C 1
ATOM 5516 O O . VAL A 1 707 ? -8.278 13.620 -35.187 1.00 96.44 707 VAL A O 1
ATOM 5519 N N . ASP A 1 708 ? -6.243 13.445 -36.114 1.00 95.25 708 ASP A N 1
ATOM 5520 C CA . ASP A 1 708 ? -6.612 14.136 -37.352 1.00 95.25 708 ASP A CA 1
ATOM 5521 C C . ASP A 1 708 ? -7.604 13.307 -38.191 1.00 95.25 708 ASP A C 1
ATOM 5523 O O . ASP A 1 708 ? -7.280 12.238 -38.717 1.00 95.25 708 ASP A O 1
ATOM 5527 N N . LEU A 1 709 ? -8.825 13.832 -38.326 1.00 94.62 709 LEU A N 1
ATOM 5528 C CA . LEU A 1 709 ? -9.915 13.257 -39.117 1.00 94.62 709 LEU A CA 1
ATOM 5529 C C . LEU A 1 709 ? -10.176 14.019 -40.428 1.00 94.62 709 LEU A C 1
ATOM 5531 O O . LEU A 1 709 ? -11.178 13.727 -41.089 1.00 94.62 709 LEU A O 1
ATOM 5535 N N . SER A 1 710 ? -9.333 14.992 -40.797 1.00 92.12 710 SER A N 1
ATOM 5536 C CA . SER A 1 710 ? -9.543 15.870 -41.959 1.00 92.12 710 SER A CA 1
ATOM 5537 C C . SER A 1 710 ? -9.441 15.124 -43.294 1.00 92.12 710 SER A C 1
ATOM 5539 O O . SER A 1 710 ? -10.320 15.243 -44.147 1.00 92.12 710 SER A O 1
ATOM 5541 N N . ALA A 1 711 ? -8.404 14.300 -43.469 1.00 91.56 711 ALA A N 1
ATOM 5542 C CA . ALA A 1 711 ? -8.193 13.526 -44.686 1.00 91.56 711 ALA A CA 1
ATOM 5543 C C . ALA A 1 711 ? -8.899 12.153 -44.624 1.00 91.56 711 ALA A C 1
ATOM 5545 O O . ALA A 1 711 ? -8.755 11.439 -43.626 1.00 91.56 711 ALA A O 1
ATOM 5546 N N . PRO A 1 712 ? -9.563 11.689 -45.707 1.00 88.81 712 PRO A N 1
ATOM 5547 C CA . PRO A 1 712 ? -10.212 10.373 -45.741 1.00 88.81 712 PRO A CA 1
ATOM 5548 C C . PRO A 1 712 ? -9.268 9.206 -45.415 1.00 88.81 712 PRO A C 1
ATOM 5550 O O . PRO A 1 712 ? -9.660 8.271 -44.726 1.00 88.81 712 PRO A O 1
ATOM 5553 N N . LYS A 1 713 ? -7.999 9.280 -45.846 1.00 86.00 713 LYS A N 1
ATOM 5554 C CA . LYS A 1 713 ? -6.974 8.276 -45.508 1.00 86.00 713 LYS A CA 1
ATOM 5555 C C . LYS A 1 713 ? -6.633 8.281 -44.010 1.00 86.00 713 LYS A C 1
ATOM 5557 O O . LYS A 1 713 ? -6.584 7.209 -43.412 1.00 86.00 713 LYS A O 1
ATOM 5562 N N . SER A 1 714 ? -6.445 9.457 -43.402 1.00 87.38 714 SER A N 1
ATOM 5563 C CA . SER A 1 714 ? -6.194 9.597 -41.956 1.00 87.38 714 SER A CA 1
ATOM 5564 C C . SER A 1 714 ? -7.368 9.064 -41.140 1.00 87.38 714 SER A C 1
ATOM 5566 O O . SER A 1 714 ? -7.159 8.286 -40.211 1.00 87.38 714 SER A O 1
ATOM 5568 N N . ARG A 1 715 ? -8.602 9.385 -41.556 1.00 90.75 715 ARG A N 1
ATOM 5569 C CA . ARG A 1 715 ? -9.836 8.857 -40.965 1.00 90.75 715 ARG A CA 1
ATOM 5570 C C . ARG A 1 715 ? -9.862 7.330 -41.013 1.00 90.75 715 ARG A C 1
ATOM 5572 O O . ARG A 1 715 ? -9.931 6.714 -39.958 1.00 90.75 715 ARG A O 1
ATOM 5579 N N . THR A 1 716 ? -9.710 6.701 -42.180 1.00 88.81 716 THR A N 1
ATOM 5580 C CA . THR A 1 716 ? -9.690 5.228 -42.288 1.00 88.81 716 THR A CA 1
ATOM 5581 C C . THR A 1 716 ? -8.611 4.595 -41.399 1.00 88.81 716 THR A C 1
ATOM 5583 O O . THR A 1 716 ? -8.896 3.647 -40.670 1.00 88.81 716 THR A O 1
ATOM 5586 N N . SER A 1 717 ? -7.396 5.151 -41.378 1.00 89.19 717 SER A N 1
ATOM 5587 C CA . SER A 1 717 ? -6.305 4.675 -40.512 1.00 89.19 717 SER A CA 1
ATOM 5588 C C . SER A 1 717 ? -6.576 4.872 -39.015 1.00 89.19 717 SER A C 1
ATOM 5590 O O . SER A 1 717 ? -6.140 4.061 -38.200 1.00 89.19 717 SER A O 1
ATOM 5592 N N . ALA A 1 718 ? -7.292 5.927 -38.619 1.00 89.50 718 ALA A N 1
ATOM 5593 C CA . ALA A 1 718 ? -7.723 6.135 -37.238 1.00 89.50 718 ALA A CA 1
ATOM 5594 C C . ALA A 1 718 ? -8.784 5.109 -36.809 1.00 89.50 718 ALA A C 1
ATOM 5596 O O . ALA A 1 718 ? -8.696 4.561 -35.713 1.00 89.50 718 ALA A O 1
ATOM 5597 N N . LEU A 1 719 ? -9.731 4.786 -37.695 1.00 88.81 719 LEU A N 1
ATOM 5598 C CA . LEU A 1 719 ? -10.767 3.780 -37.441 1.00 88.81 719 LEU A CA 1
ATOM 5599 C C . LEU A 1 719 ? -10.178 2.369 -37.338 1.00 88.81 719 LEU A C 1
ATOM 5601 O O . LEU A 1 719 ? -10.527 1.638 -36.422 1.00 88.81 719 LEU A O 1
ATOM 5605 N N . ILE A 1 720 ? -9.214 2.010 -38.193 1.00 90.06 720 ILE A N 1
ATOM 5606 C CA . ILE A 1 720 ? -8.507 0.716 -38.111 1.00 90.06 720 ILE A CA 1
ATOM 5607 C C . ILE A 1 720 ? -7.758 0.556 -36.775 1.00 90.06 720 ILE A C 1
ATOM 5609 O O . ILE A 1 720 ? -7.674 -0.551 -36.246 1.00 90.06 720 ILE A O 1
ATOM 5613 N N . ARG A 1 721 ? -7.236 1.650 -36.200 1.00 89.94 721 ARG A N 1
ATOM 5614 C CA . ARG A 1 721 ? -6.589 1.641 -34.873 1.00 89.94 721 ARG A CA 1
ATOM 5615 C C . ARG A 1 721 ? -7.584 1.567 -33.706 1.00 89.94 721 ARG A C 1
ATOM 5617 O O . ARG A 1 721 ? -7.167 1.253 -32.594 1.00 89.94 721 ARG A O 1
ATOM 5624 N N . SER A 1 722 ? -8.876 1.791 -33.952 1.00 89.00 722 SER A N 1
ATOM 5625 C CA . SER A 1 722 ? -9.957 1.662 -32.972 1.00 89.00 722 SER A CA 1
ATOM 5626 C C . SER A 1 722 ? -10.790 0.390 -33.210 1.00 89.00 722 SER A C 1
ATOM 5628 O O . SER A 1 722 ? -11.789 0.413 -33.931 1.00 89.00 722 SER A O 1
ATOM 5630 N N . PRO A 1 723 ? -10.459 -0.742 -32.559 1.00 86.19 723 PRO A N 1
ATOM 5631 C CA . PRO A 1 723 ? -11.221 -1.983 -32.721 1.00 86.19 723 PRO A CA 1
ATOM 5632 C C . PRO A 1 723 ? -12.606 -1.954 -32.043 1.00 86.19 723 PRO A C 1
ATOM 5634 O O . PRO A 1 723 ? -13.334 -2.941 -32.106 1.00 86.19 723 PRO A O 1
ATOM 5637 N N . PHE A 1 724 ? -12.978 -0.852 -31.379 1.00 91.75 724 PHE A N 1
ATOM 5638 C CA . PHE A 1 724 ? -14.211 -0.735 -30.588 1.00 91.75 724 PHE A CA 1
ATOM 5639 C C . PHE A 1 724 ? -15.270 0.163 -31.225 1.00 91.75 724 PHE A C 1
ATOM 5641 O O . PHE A 1 724 ? -16.247 0.507 -30.563 1.00 91.75 724 PHE A O 1
ATOM 5648 N N . LEU A 1 725 ? -15.116 0.532 -32.495 1.00 91.56 725 LEU A N 1
ATOM 5649 C CA . LEU A 1 725 ? -16.187 1.140 -33.274 1.00 91.56 725 LEU A CA 1
ATOM 5650 C C . LEU A 1 725 ? -16.992 0.046 -33.971 1.00 91.56 725 LEU A C 1
ATOM 5652 O O . LEU A 1 725 ? -16.510 -0.623 -34.884 1.00 91.56 725 LEU A O 1
ATOM 5656 N N . ASN A 1 726 ? -18.249 -0.122 -33.555 1.00 85.00 726 ASN A N 1
ATOM 5657 C CA . ASN A 1 726 ? -19.173 -1.013 -34.242 1.00 85.00 726 ASN A CA 1
ATOM 5658 C C . ASN A 1 726 ? -19.709 -0.296 -35.479 1.00 85.00 726 ASN A C 1
ATOM 5660 O O . ASN A 1 726 ? -20.781 0.317 -35.451 1.00 85.00 726 ASN A O 1
ATOM 5664 N N . HIS A 1 727 ? -18.922 -0.331 -36.549 1.00 77.19 727 HIS A N 1
ATOM 5665 C CA . HIS A 1 727 ? -19.409 -0.001 -37.874 1.00 77.19 727 HIS A CA 1
ATOM 5666 C C . HIS A 1 727 ? -20.459 -1.043 -38.268 1.00 77.19 727 HIS A C 1
ATOM 5668 O O . HIS A 1 727 ? -20.201 -2.245 -38.219 1.00 77.19 727 HIS A O 1
ATOM 5674 N N . ALA A 1 728 ? -21.644 -0.586 -38.676 1.00 56.94 728 ALA A N 1
ATOM 5675 C CA . ALA A 1 728 ? -22.673 -1.447 -39.250 1.00 56.94 728 ALA A CA 1
ATOM 5676 C C . ALA A 1 728 ? -22.250 -1.882 -40.665 1.00 56.94 728 ALA A C 1
ATOM 5678 O O . ALA A 1 728 ? -22.767 -1.394 -41.669 1.00 56.94 728 ALA A O 1
ATOM 5679 N N . VAL A 1 729 ? -21.252 -2.765 -40.731 1.00 46.47 729 VAL A N 1
ATOM 5680 C CA . VAL A 1 729 ? -20.626 -3.237 -41.965 1.00 46.47 729 VAL A CA 1
ATOM 5681 C C . VAL A 1 729 ? -21.575 -4.184 -42.696 1.00 46.47 729 VAL A C 1
ATOM 5683 O O . VAL A 1 729 ? -21.527 -5.402 -42.544 1.00 46.47 729 VAL A O 1
ATOM 5686 N N . GLY A 1 730 ? -22.437 -3.598 -43.522 1.00 45.50 730 GLY A N 1
ATOM 5687 C CA . GLY A 1 730 ? -22.862 -4.226 -44.764 1.00 45.50 730 GLY A CA 1
ATOM 5688 C C . GLY A 1 730 ? -21.797 -3.980 -45.832 1.00 45.50 730 GLY A C 1
ATOM 5689 O O . GLY A 1 730 ? -21.929 -3.023 -46.592 1.00 45.50 730 GLY A O 1
ATOM 5690 N N . PHE A 1 731 ? -20.747 -4.809 -45.842 1.00 35.03 731 PHE A N 1
ATOM 5691 C CA . PHE A 1 731 ? -19.915 -5.030 -47.033 1.00 35.03 731 PHE A CA 1
ATOM 5692 C C . PHE A 1 731 ? -20.567 -6.103 -47.915 1.00 35.03 731 PHE A C 1
ATOM 5694 O O . PHE A 1 731 ? -21.137 -7.058 -47.336 1.00 35.03 731 PHE A O 1
#

Foldseek 3Di:
DDWDWDPVQFFDAADLVFWDWKKKFPFFAQFPDPVDPRATWIKMWTWTQPPNFIFIWIWTQRVPVLTITIIGDPDGDRDPVSVVVVVVVSCVVVVNRVTDMDIDDCPDDSVVSVVVQVVPSRYDHPDDPPPDPDPDDDDDDDDDDDDDDDDDDDDDDDDDDDDDDDDDDDDDDDDDDDDDDDDDDDDDDDDDDDDYDDDDDDYDYDDDDDDDDDDDDDDDDDPCPVVVVVVVVVVVVVVVVVVVVVVVVVVVVVVVVVVVVVVVVVVVVVVVVVVVVVVVVVVVVVVVVVVVVVVVVVVVVVVVVVVVVVVVVVVVVVVVVVVVVVVVVVVVVVVVVVVVVVVVVVVVVVVVVVVVVVVVVVVVVVVVVVVVVVVVVVVVVVVVVVVVVVVVVVVVVVVVVVVVVVVVVVVVVVVVVVVVVVVVVVVVVVVVVVVVVVVVVVVVVVVVVVVVVVVVVVVVVVVVVVVVVVVVVVVVVVVVVVVVVVVVVVVVVVVVVVVVVVVVDPDDDDDDDDDDDDDDDDDDDDDDDDDDDDDDDDDDDDDDDDPPDPPPDDPDPPPDPPPPDDDDPDDDDDDDDPDDPDDPPPDPPVDCPDPPDPDDLPWDKDWDPVAQFAEAADLVQFPWKKWFPDWDFDDPDPRDTAIWIKMWTWGQDPNFTFIKIWIQGPVVRTITIIGTPDGAPDPVSNVSVVVSSCVVCVVVPTDIDIQDPPDPVSSVVVVVVGPRYPHPDPD

pLDDT: mean 76.53, std 24.72, range [27.97, 98.5]

Radius of gyration: 94.92 Å; chains: 1; bounding box: 188×70×366 Å

Secondary structure (DSSP, 8-state):
--EEE-TT-SSEE--GGGEEEEEEESS-B--S-TTS-SS-EEEEEEEEEETTEEEEEEEEEETTTTEEEEEEESS--SSHHHHHHHHHHHHHHHHHTTPPEEEEP--S-HHHHHHHHHH-TTEE---TT----PPPPPP------------------------------------------PPP-------------------------------------SSTHHHHHHHHHHHHHHHHHHHHHHHHHHHHHHHHHHHHHHHHHHHHHHHHHHHHHHHHHHHHHHHHHHHHHHHHHHHHHHHHHHHHHHHHHHHHHHHHHHHHHHHHHHHHHHHHHHHHHHHHHHHHHHHHHHHHHHHHHHHHHHHHHHHHHHHHHHHHHHHHHHHHHHHHHHHHHHHHHHHHHHHHHHHHHHHHHHHHHHHHHHHHHHHHHHHHHHHHHHHHHHHHHHHHHHHHHHHHHHHHHHHHHHHHHHHHHHHHHHHHHHHHHHHHHHHHHHHHHHTT------------------------------------------------PPPP------------------------------------------------EEE-TT-SSEEES-GGGEEEEEEESS-EEE--TT--SEEEEEEEEEEEETTEEEEEEEEEETTTTEEEEEEESS--SSHHHHHHHHHHHHHHHHHTT--EEE---SSHHHHHHHHHH-TTEEE----

Sequence (731 aa):
MNFRLDPSLSHVAIEEPFLYEAYRSVKSVAPLDKEISPNECEAYICSSKENGKQMLYIAFWEVPKKTSHVFIPGKQPCSTAEYQKCFEQAQLFVTSQGFALEQIKLDYSTAMRQVIWGTIKVLKAPKEGAKSSVAPAPHRPALEVVKPAVKPSSPSSDTQTVQQVSAHTSAAVSVSKVIDLPAPAKASSGNTDSVLDTATAPGAEKQEAVCDKHQLPNEQLAPLQQRITFLETELADSRSNVTSLNERIKTLQSQYEADLNARDEEKGLLQSQLLLSSEKLDSIHRQHEEKLSCESTELGQRIDALTDELAELRDQLAAKAAETICAEKMREQVQRTLDATQEEYQLFQASHAEEIAIMTEELALLQEKVAELEGAASQEREVAERSSMELEQTMDAVRQMRIDAEKELEQARIDKEQVERVAAAALNSARAERKELMTMIEELEQENNRLKEELETEISAAGIREEQALAEVARLRHEMLVREEVTTLEFAGLRTELRRLVEERASNGTGCPMVETYSVPREEEAILRENSDSSEEISYSVVLDTCESITILPPEEEDSAAIFEPIPEVGSELFPELDNVIFPEMGASANSEFYGSDGQSATEFRPDRSLSAVPCPAPEAIIALYESANKIQTVPDGFSIQKSGGFIYAIMRNGKAEVYLVWQMLESNQALIYTPLQQPMDEEGFQKVLQDALFYFESVGFMMAPVDLSAPKSRTSALIRSPFLNHAVGF